Protein AF-0000000077861337 (afdb_homodimer)

Secondary structure (DSSP, 8-state):
--SB-SS--SSSS-EEE-TT-SEEEE-TTS-EEEEEEE-TTTTTTS-EEEEEEE-S------EE-SS-EEEEEEEES-EEEEETTEEEEE-TT-EEEE-TT--EEEEE--SSEEEEEEEESGGGHHHHHHH-EE--SSS--TT--S-HHHHHHHHHHHTTTTSS-EE-TT--PPPP----GGGGS--SSS--EEE-TT-S--EEETTEEEEEEE-TTTTTTS-EEEEEEE-TTS---GGGS-EEESS--EEEEEEES-EEEEETTS--EEE-TT-EEEE-TT--EEEEE-SSSEEEEEEESSS-HHHHHHHHSEE---SS--SSPPP--GGGHHHHHHHTTEEE--/--SB-SS--SSSS-EEE-TT-SEEEE-TTS-EEEEEEE-TTTTTTS-EEEEEEE-S------EE-SS-EEEEEEEES-EEEEETTEEEEE-TT-EEEE-TT--EEEEE--SSEEEEEEEESGGGHHHHHHH-EE--SSS--TT--S-HHHHHHHHHHHTTTTSS-EE-TT--PPPP----GGGGS--SSS--EEE-TT-S--EEETTEEEEEEE-TTTTTTS-EEEEEEE-TTS---GGGS-EEESS--EEEEEEES-EEEEETTS--EEE-TT-EEEE-TT--EEEEE-SSSEEEEEEESSS-HHHHHHHHSEE---SS--SSPPP--GGGHHHHHHHTTEEE--

Radius of gyration: 25.0 Å; Cα contacts (8 Å, |Δi|>4): 1945; chains: 2; bounding box: 59×66×65 Å

Solvent-accessible surface area (backbone atoms only — not comparable to full-atom values): 34303 Å² total; per-residue (Å²): 131,75,46,68,32,58,44,64,62,92,43,70,58,63,36,27,28,51,48,88,41,22,49,35,29,22,41,66,23,37,13,25,27,38,21,35,60,40,32,26,64,39,41,81,37,38,31,19,37,29,38,35,33,24,31,69,37,75,54,88,56,40,25,26,20,77,70,39,32,43,38,46,32,30,67,33,44,27,35,37,35,39,52,55,86,40,20,40,77,35,35,57,55,18,35,36,43,39,43,49,67,40,43,31,35,63,29,50,67,21,62,53,19,30,30,40,36,41,33,29,47,8,63,62,57,51,51,52,64,67,67,26,41,82,50,83,68,63,73,45,47,70,82,41,79,53,59,31,64,76,57,46,49,60,54,51,62,72,39,60,84,73,49,73,66,47,76,36,90,81,65,82,76,58,66,80,47,80,90,53,76,69,27,38,42,77,67,89,42,70,59,64,46,47,32,46,46,80,46,41,61,33,23,32,34,35,46,36,35,34,36,54,81,40,41,36,61,33,51,72,46,46,26,22,33,26,41,40,31,35,28,43,83,37,75,88,45,78,53,50,31,43,32,24,35,58,80,27,33,39,39,40,37,29,67,37,34,28,42,32,39,33,40,74,96,52,73,72,42,79,40,37,43,52,20,34,39,37,43,29,44,58,53,40,32,22,40,48,41,70,26,63,50,21,36,28,41,38,40,21,44,19,77,42,72,58,47,53,32,53,72,56,26,42,82,44,88,68,82,63,72,63,70,59,61,44,88,65,66,70,81,53,47,66,61,53,26,60,75,62,47,30,50,71,54,131,130,74,46,68,34,58,42,63,63,94,44,71,59,63,36,28,29,51,48,88,41,21,49,35,31,22,41,66,23,37,13,23,26,37,21,35,59,41,32,25,63,39,42,80,38,38,31,18,37,29,38,36,34,25,30,69,37,73,53,88,54,40,24,26,19,76,68,38,33,42,38,44,33,28,70,32,45,28,36,36,35,38,51,54,85,40,20,40,78,35,35,56,54,17,35,35,42,40,41,48,66,40,44,31,33,63,30,50,66,22,62,52,20,31,32,40,35,40,33,29,49,7,62,62,56,50,50,53,63,67,68,26,42,82,50,81,68,62,74,45,48,71,80,42,80,52,60,33,64,77,59,46,48,59,53,51,61,73,40,60,84,76,47,73,65,47,76,37,91,82,64,83,76,57,64,80,48,78,90,51,75,68,27,38,42,76,68,89,41,68,59,63,45,48,33,45,46,80,46,43,61,31,22,33,32,34,44,36,35,34,35,54,81,40,41,36,62,34,51,73,46,46,27,22,33,26,40,40,32,36,28,44,83,38,74,88,45,77,54,51,32,44,32,25,35,57,79,29,33,40,38,40,35,29,68,37,33,28,42,32,41,33,40,73,95,50,71,74,42,80,40,38,42,52,20,32,41,36,41,29,43,58,52,41,32,22,42,48,42,70,25,65,53,22,35,28,41,38,40,23,44,20,78,41,71,57,47,54,34,52,74,56,27,42,82,40,88,68,82,62,73,64,71,59,62,45,88,64,65,72,83,51,47,65,62,52,26,60,76,61,48,32,50,69,54,133

Nearest PDB structures (foldseek):
  1juh-assembly2_D-2  TM=8.505E-01  e=9.527E-27  Aspergillus japonicus
  5fq0-assembly1_A  TM=9.241E-01  e=2.895E-06  Halomonas sp.
  7zvm-assembly1_A-2  TM=8.637E-01  e=3.417E-06  Thermococcus barophilus
  5fpx-assembly1_A  TM=8.947E-01  e=1.897E-05  Yersinia enterocolitica subsp. enterocolitica 8081
  5fpz-assembly1_A-2  TM=8.859E-01  e=1.795E-05  Yersinia enterocolitica subsp. enterocolitica 8081

Foldseek 3Di:
DAQEDLEDDQAQAKHKHFFQGYQWWAQFQQLKIKHWPDFCSHAVQQKTKIKMKGAAGDWPAKKFFQAKKKKKAWQAAWKWKFWAQATAIAHHQKMKIHGGPTIMIIGGPDNMTMIMMMMTSRCLCVVRVQRTDGDDDDHTNHPRNPDNCVRRVVSCVVCPPVHRMGHDRPDDHHDHDDDDPQLQEDDQEQGIHMHHGLGYWWWAQFFKIWAWPDACRRRVFFKTKTKIKGAPVADDGLLQWWKAQQNKKKKKAWQAAWKWKDWPPDDIDIDHHSMIMIHYHGTIMGIDGDHGMTIIMIMMRGCDPSVLRVVFTGIDDDSDGDPGTDDTDCPCVVVVCVVSVMDTDD/DAQEDLEDDQAQAKHKHFFQGYQWWAQFQQLKIKHWPDFCSHAVQQKTKIKMKGAAGDWPAKKFFQAKKKKKAWQAAWKWKFWAQATAIAHHQKMKIHGGPTIMIIGGPDNMTMIMMMITSRCLCVVRVQRTDGDDDDHTNHPRNPDNCVRRVVSCVVCPPVHRMGHDRPDDHHDHDDDDPQLQEDDQEQGIHMHHGLGYWWWAQFFKIWAWPDACRRHVFFKTKTKIKGAPVADDGLLQWWKAQQNKKKKKAWQAAWKWKDWPPDDIDIDHHSMIMIHYHGTIMGIDGDHGMTIIMIMMRGCDPSVLRVVFTGIDDDSDGDPGTDDTDCPCVVVVCVVSVMDTDD

InterPro domains:
  IPR011051 RmlC-like cupin domain superfamily [SSF51182] (1-303)
  IPR013096 Cupin 2, conserved barrel [PF07883] (60-109)
  IPR014710 RmlC-like jelly roll fold [G3DSA:2.60.120.10] (4-310)
  IPR014710 RmlC-like jelly roll fold [G3DSA:2.60.120.10] (20-199)
  IPR053146 Quercetin 2,3-dioxygenase-like [PTHR36440] (13-175)

Structure (mmCIF, N/CA/C/O backbone):
data_AF-0000000077861337-model_v1
#
loop_
_entity.id
_entity.type
_entity.pdbx_description
1 polymer 'RmlC-like cupin'
#
loop_
_atom_site.group_PDB
_atom_site.id
_atom_site.type_symbol
_atom_site.label_atom_id
_atom_site.label_alt_id
_atom_site.label_comp_id
_atom_site.label_asym_id
_atom_site.label_entity_id
_atom_site.label_seq_id
_atom_site.pdbx_PDB_ins_code
_atom_site.Cartn_x
_atom_site.Cartn_y
_atom_site.Cartn_z
_atom_site.occupanc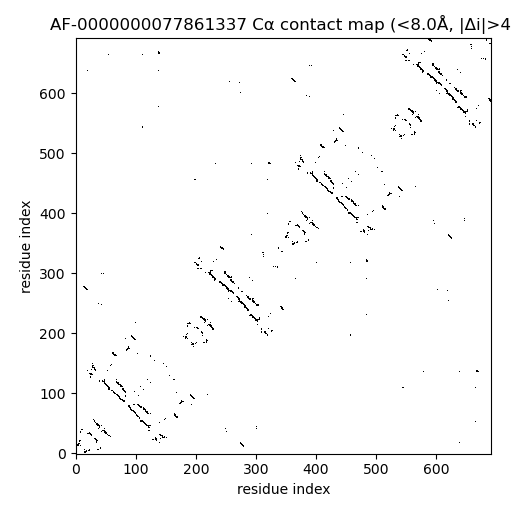y
_atom_site.B_iso_or_equiv
_atom_site.auth_seq_id
_atom_site.auth_comp_id
_atom_site.auth_asym_id
_atom_site.auth_atom_id
_atom_site.pdbx_PDB_model_num
ATOM 1 N N . MET A 1 1 ? 11.953 -26.578 13.227 1 61.03 1 MET A N 1
ATOM 2 C CA . MET A 1 1 ? 12.664 -25.609 12.398 1 61.03 1 MET A CA 1
ATOM 3 C C . MET A 1 1 ? 12.039 -24.234 12.523 1 61.03 1 MET A C 1
ATOM 5 O O . MET A 1 1 ? 10.828 -24.109 12.719 1 61.03 1 MET A O 1
ATOM 9 N N . ALA A 1 2 ? 12.875 -23.203 12.469 1 82.06 2 ALA A N 1
ATOM 10 C CA . ALA A 1 2 ? 12.383 -21.828 12.602 1 82.06 2 ALA A CA 1
ATOM 11 C C . ALA A 1 2 ? 11.492 -21.453 11.414 1 82.06 2 ALA A C 1
ATOM 13 O O . ALA A 1 2 ? 11.836 -21.75 10.258 1 82.06 2 ALA A O 1
ATOM 14 N N . LEU A 1 3 ? 10.336 -21.094 11.672 1 94.75 3 LEU A N 1
ATOM 15 C CA . LEU A 1 3 ? 9.383 -20.734 10.625 1 94.75 3 LEU A CA 1
ATOM 16 C C . LEU A 1 3 ? 9.93 -19.594 9.773 1 94.75 3 LEU A C 1
ATOM 18 O O . LEU A 1 3 ? 9.789 -19.609 8.547 1 94.75 3 LEU A O 1
ATOM 22 N N . TRP A 1 4 ? 10.641 -18.703 10.406 1 97 4 TRP A N 1
ATOM 23 C CA . TRP A 1 4 ? 11.125 -17.516 9.719 1 97 4 TRP A CA 1
ATOM 24 C C . TRP A 1 4 ? 12.508 -17.766 9.117 1 97 4 TRP A C 1
ATOM 26 O O . TRP A 1 4 ? 13.43 -18.203 9.812 1 97 4 TRP A O 1
ATOM 36 N N . ASN A 1 5 ? 12.594 -17.5 7.859 1 96.5 5 ASN A N 1
ATOM 37 C CA . ASN A 1 5 ? 13.828 -17.594 7.09 1 96.5 5 ASN A CA 1
ATOM 38 C C . ASN A 1 5 ? 13.984 -16.422 6.133 1 96.5 5 ASN A C 1
ATOM 40 O O . ASN A 1 5 ? 13.008 -15.977 5.527 1 96.5 5 ASN A O 1
ATOM 44 N N . LYS A 1 6 ? 15.203 -15.922 5.973 1 96.25 6 LYS A N 1
ATOM 45 C CA . LYS A 1 6 ? 15.43 -14.844 5.008 1 96.25 6 LYS A CA 1
ATOM 46 C C . LYS A 1 6 ? 15.336 -15.367 3.576 1 96.25 6 LYS A C 1
ATOM 48 O O . LYS A 1 6 ? 15 -14.609 2.658 1 96.25 6 LYS A O 1
ATOM 53 N N . GLN A 1 7 ? 15.648 -16.656 3.416 1 96.25 7 GLN A N 1
ATOM 54 C CA . GLN A 1 7 ? 15.539 -17.312 2.123 1 96.25 7 GLN A CA 1
ATOM 55 C C . GLN A 1 7 ? 14.68 -18.578 2.223 1 96.25 7 GLN A C 1
ATOM 57 O O . GLN A 1 7 ? 14.617 -19.203 3.281 1 96.25 7 GLN A O 1
ATOM 62 N N . PRO A 1 8 ? 14.07 -18.922 1.069 1 96.31 8 PRO A N 1
ATOM 63 C CA . PRO A 1 8 ? 13.344 -20.188 1.097 1 96.31 8 PRO A CA 1
ATOM 64 C C . PRO A 1 8 ? 14.25 -21.375 1.428 1 96.31 8 PRO A C 1
ATOM 66 O O . PRO A 1 8 ? 15.359 -21.469 0.901 1 96.31 8 PRO A O 1
ATOM 69 N N . PRO A 1 9 ? 13.789 -22.25 2.285 1 95.5 9 PRO A N 1
ATOM 70 C CA . PRO A 1 9 ? 14.57 -23.453 2.549 1 95.5 9 PRO A CA 1
ATOM 71 C C . PRO A 1 9 ? 14.594 -24.422 1.361 1 95.5 9 PRO A C 1
ATOM 73 O O . PRO A 1 9 ? 13.727 -24.344 0.486 1 95.5 9 PRO A O 1
ATOM 76 N N . PRO A 1 10 ? 15.602 -25.281 1.281 1 90.12 10 PRO A N 1
ATOM 77 C CA . PRO A 1 10 ? 15.711 -26.219 0.155 1 90.12 10 PRO A CA 1
ATOM 78 C C . PRO A 1 10 ? 14.812 -27.438 0.319 1 90.12 10 PRO A C 1
ATOM 80 O O . PRO A 1 10 ? 15.234 -28.562 0.013 1 90.12 10 PRO A O 1
ATOM 83 N N . SER A 1 11 ? 13.734 -27.391 1.026 1 90.25 11 SER A N 1
ATOM 84 C CA . SER A 1 11 ? 12.82 -28.5 1.26 1 90.25 11 SER A CA 1
ATOM 85 C C . SER A 1 11 ? 11.367 -28.031 1.271 1 90.25 11 SER A C 1
ATOM 87 O O . SER A 1 11 ? 11.094 -26.828 1.313 1 90.25 11 SER A O 1
ATOM 89 N N . ARG A 1 12 ? 10.523 -28.984 1.194 1 94.12 12 ARG A N 1
ATOM 90 C CA . ARG A 1 12 ? 9.086 -28.719 1.183 1 94.12 12 ARG A CA 1
ATOM 91 C C . ARG A 1 12 ? 8.523 -28.688 2.6 1 94.12 12 ARG A C 1
ATOM 93 O O . ARG A 1 12 ? 7.824 -29.609 3.012 1 94.12 12 ARG A O 1
ATOM 100 N N . VAL A 1 13 ? 8.805 -27.672 3.301 1 95.25 13 VAL A N 1
ATOM 101 C CA . VAL A 1 13 ? 8.312 -27.406 4.648 1 95.25 13 VAL A CA 1
ATOM 102 C C . VAL A 1 13 ? 7.68 -26.016 4.715 1 95.25 13 VAL A C 1
ATOM 104 O O . VAL A 1 13 ? 7.984 -25.156 3.891 1 95.25 13 VAL A O 1
ATOM 107 N N . PRO A 1 14 ? 6.809 -25.875 5.664 1 97.06 14 PRO A N 1
ATOM 108 C CA . PRO A 1 14 ? 6.297 -24.516 5.82 1 97.06 14 PRO A CA 1
ATOM 109 C C . PRO A 1 14 ? 7.379 -23.531 6.254 1 97.06 14 PRO A C 1
ATOM 111 O O . PRO A 1 14 ? 8.258 -23.875 7.043 1 97.06 14 PRO A O 1
ATOM 114 N N . TYR A 1 15 ? 7.336 -22.359 5.77 1 97.81 15 TYR A N 1
ATOM 115 C CA . TYR A 1 15 ? 8.281 -21.312 6.16 1 97.81 15 TYR A CA 1
ATOM 116 C C . TYR A 1 15 ? 7.703 -19.922 5.922 1 97.81 15 TYR A C 1
ATOM 118 O O . TYR A 1 15 ? 6.676 -19.781 5.25 1 97.81 15 TYR A O 1
ATOM 126 N N . ALA A 1 16 ? 8.32 -18.984 6.551 1 98.31 16 ALA A N 1
ATOM 127 C CA . ALA A 1 16 ? 7.945 -17.578 6.449 1 98.31 16 ALA A CA 1
ATOM 128 C C . ALA A 1 16 ? 9.117 -16.734 5.973 1 98.31 16 ALA A C 1
ATOM 130 O O . ALA A 1 16 ? 10.273 -17.016 6.309 1 98.31 16 ALA A O 1
ATOM 131 N N . ILE A 1 17 ? 8.859 -15.766 5.18 1 98.56 17 ILE A N 1
ATOM 132 C CA . ILE A 1 17 ? 9.852 -14.836 4.66 1 98.56 17 ILE A CA 1
ATOM 133 C C . ILE A 1 17 ? 9.531 -13.414 5.121 1 98.56 17 ILE A C 1
ATOM 135 O O . ILE A 1 17 ? 8.422 -12.922 4.891 1 98.56 17 ILE A O 1
ATOM 139 N N . PRO A 1 18 ? 10.516 -12.688 5.742 1 98.25 18 PRO A N 1
ATOM 140 C CA . PRO A 1 18 ? 10.281 -11.305 6.16 1 98.25 18 PRO A CA 1
ATOM 141 C C . PRO A 1 18 ? 10.133 -10.352 4.98 1 98.25 18 PRO A C 1
ATOM 143 O O . PRO A 1 18 ? 10.422 -10.719 3.84 1 98.25 18 PRO A O 1
ATOM 146 N N . GLN A 1 19 ? 9.664 -9.133 5.297 1 98.38 19 GLN A N 1
ATOM 147 C CA . GLN A 1 19 ? 9.508 -8.055 4.324 1 98.38 19 GLN A CA 1
ATOM 148 C C . GLN A 1 19 ? 10.789 -7.855 3.514 1 98.38 19 GLN A C 1
ATOM 150 O O . GLN A 1 19 ? 11.875 -7.691 4.082 1 98.38 19 GLN A O 1
ATOM 155 N N . LEU A 1 20 ? 10.648 -7.918 2.178 1 98.06 20 LEU A N 1
ATOM 156 C CA . LEU A 1 20 ? 11.672 -7.578 1.193 1 98.06 20 LEU A CA 1
ATOM 157 C C . LEU A 1 20 ? 12.836 -8.562 1.253 1 98.06 20 LEU A C 1
ATOM 159 O O . LEU A 1 20 ? 13.961 -8.219 0.88 1 98.06 20 LEU A O 1
ATOM 163 N N . GLU A 1 21 ? 12.594 -9.719 1.822 1 98.25 21 GLU A N 1
ATOM 164 C CA . GLU A 1 21 ? 13.578 -10.797 1.801 1 98.25 21 GLU A CA 1
ATOM 165 C C . GLU A 1 21 ? 13.188 -11.883 0.798 1 98.25 21 GLU A C 1
ATOM 167 O O . GLU A 1 21 ? 12.32 -11.664 -0.049 1 98.25 21 GLU A O 1
ATOM 172 N N . GLY A 1 22 ? 13.844 -13.047 0.81 1 97.94 22 GLY A N 1
ATOM 173 C CA . GLY A 1 22 ? 13.789 -14.094 -0.199 1 97.94 22 GLY A CA 1
ATOM 174 C C . GLY A 1 22 ? 15.133 -14.383 -0.832 1 97.94 22 GLY A C 1
ATOM 175 O O . GLY A 1 22 ? 16.156 -13.859 -0.391 1 97.94 22 GLY A O 1
ATOM 176 N N . GLU A 1 23 ? 15.141 -15.297 -1.762 1 97.75 23 GLU A N 1
ATOM 177 C CA . GLU A 1 23 ? 16.328 -15.398 -2.602 1 97.75 23 GLU A CA 1
ATOM 178 C C . GLU A 1 23 ? 16.453 -14.188 -3.527 1 97.75 23 GLU A C 1
ATOM 180 O O . GLU A 1 23 ? 15.711 -14.078 -4.508 1 97.75 23 GLU A O 1
ATOM 185 N N . ARG A 1 24 ? 17.375 -13.281 -3.209 1 98.19 24 ARG A N 1
ATOM 186 C CA . ARG A 1 24 ? 17.453 -11.984 -3.877 1 98.19 24 ARG A CA 1
ATOM 187 C C . ARG A 1 24 ? 18.484 -12 -4.996 1 98.19 24 ARG A C 1
ATOM 189 O O . ARG A 1 24 ? 19.656 -12.297 -4.758 1 98.19 24 ARG A O 1
ATOM 196 N N . LEU A 1 25 ? 18 -11.664 -6.223 1 97.88 25 LEU A N 1
ATOM 197 C CA . LEU A 1 25 ? 18.828 -11.695 -7.43 1 97.88 25 LEU A CA 1
ATOM 198 C C . LEU A 1 25 ? 18.688 -10.391 -8.211 1 97.88 25 LEU A C 1
ATOM 200 O O . LEU A 1 25 ? 17.609 -9.805 -8.266 1 97.88 25 LEU A O 1
ATOM 204 N N . THR A 1 26 ? 19.75 -9.938 -8.766 1 97.38 26 THR A N 1
ATOM 205 C CA . THR A 1 26 ? 19.703 -8.75 -9.609 1 97.38 26 THR A CA 1
ATOM 206 C C . THR A 1 26 ? 20.391 -9.008 -10.953 1 97.38 26 THR A C 1
ATOM 208 O O . THR A 1 26 ? 21.5 -9.523 -10.992 1 97.38 26 THR A O 1
ATOM 211 N N . ILE A 1 27 ? 19.672 -8.727 -12.039 1 95.06 27 ILE A N 1
ATOM 212 C CA . ILE A 1 27 ? 20.328 -8.703 -13.352 1 95.06 27 ILE A CA 1
ATOM 213 C C . ILE A 1 27 ? 21.141 -7.426 -13.5 1 95.06 27 ILE A C 1
ATOM 215 O O . ILE A 1 27 ? 20.609 -6.32 -13.414 1 95.06 27 ILE A O 1
ATOM 219 N N . PRO A 1 28 ? 22.344 -7.605 -13.82 1 94.81 28 PRO A N 1
ATOM 220 C CA . PRO A 1 28 ? 23.203 -6.414 -13.898 1 94.81 28 PRO A CA 1
ATOM 221 C C . PRO A 1 28 ? 22.641 -5.359 -14.852 1 94.81 28 PRO A C 1
ATOM 223 O O . PRO A 1 28 ? 22.266 -5.684 -15.984 1 94.81 28 PRO A O 1
ATOM 226 N N . GLY A 1 29 ? 22.562 -4.152 -14.344 1 93.75 29 GLY A N 1
ATOM 227 C CA . GLY A 1 29 ? 22.125 -3.039 -15.172 1 93.75 29 GLY A CA 1
ATOM 228 C C . GLY A 1 29 ? 20.625 -2.852 -15.164 1 93.75 29 GLY A C 1
ATOM 229 O O . GLY A 1 29 ? 20.109 -1.859 -15.688 1 93.75 29 GLY A O 1
ATOM 230 N N . SER A 1 30 ? 19.891 -3.734 -14.57 1 94.5 30 SER A N 1
ATOM 231 C CA . SER A 1 30 ? 18.438 -3.66 -14.57 1 94.5 30 SER A CA 1
ATOM 232 C C . SER A 1 30 ? 17.922 -2.709 -13.492 1 94.5 30 SER A C 1
ATOM 234 O O . SER A 1 30 ? 16.75 -2.338 -13.484 1 94.5 30 SER A O 1
ATOM 236 N N . LYS A 1 31 ? 18.844 -2.422 -12.508 1 96.62 31 LYS A N 1
ATOM 237 C CA . LYS A 1 31 ? 18.5 -1.592 -11.352 1 96.62 31 LYS A CA 1
ATOM 238 C C . LYS A 1 31 ? 17.328 -2.18 -10.578 1 96.62 31 LYS A C 1
ATOM 240 O O . LYS A 1 31 ? 16.547 -1.444 -9.969 1 96.62 31 LYS A O 1
ATOM 245 N N . GLY A 1 32 ? 17.188 -3.459 -10.758 1 96.56 32 GLY A N 1
ATOM 246 C CA . GLY A 1 32 ? 16.094 -4.164 -10.109 1 96.56 32 GLY A CA 1
ATOM 247 C C . GLY A 1 32 ? 16.531 -5.41 -9.367 1 96.56 32 GLY A C 1
ATOM 248 O O . GLY A 1 32 ? 17.672 -5.859 -9.531 1 96.56 32 GLY A O 1
ATOM 249 N N . VAL A 1 33 ? 15.688 -5.836 -8.508 1 97.31 33 VAL A N 1
ATOM 250 C CA . VAL A 1 33 ? 15.922 -7.035 -7.711 1 97.31 33 VAL A CA 1
ATOM 251 C C . VAL A 1 33 ? 14.711 -7.961 -7.801 1 97.31 33 VAL A C 1
ATOM 253 O O . VAL A 1 33 ? 13.562 -7.5 -7.762 1 97.31 33 VAL A O 1
ATOM 256 N N . PHE A 1 34 ? 14.992 -9.211 -7.988 1 96.62 34 PHE A N 1
ATOM 257 C CA . PHE A 1 34 ? 14.008 -10.266 -7.77 1 96.62 34 PHE A CA 1
ATOM 258 C C . PHE A 1 34 ? 14.156 -10.867 -6.375 1 96.62 34 PHE A C 1
ATOM 260 O O . PHE A 1 34 ? 15.273 -11.078 -5.902 1 96.62 34 PHE A O 1
ATOM 267 N N . ARG A 1 35 ? 13.102 -11.078 -5.711 1 97.88 35 ARG A N 1
ATOM 268 C CA . ARG A 1 35 ? 13.055 -11.766 -4.426 1 97.88 35 ARG A CA 1
ATOM 269 C C . ARG A 1 35 ? 12.188 -13.016 -4.512 1 97.88 35 ARG A C 1
ATOM 271 O O . ARG A 1 35 ? 10.961 -12.945 -4.387 1 97.88 35 ARG A O 1
ATOM 278 N N . ILE A 1 36 ? 12.828 -14.117 -4.727 1 97.38 36 ILE A N 1
ATOM 279 C CA . ILE A 1 36 ? 12.102 -15.367 -4.895 1 97.38 36 ILE A CA 1
ATOM 280 C C . ILE A 1 36 ? 11.562 -15.836 -3.547 1 97.38 36 ILE A C 1
ATOM 282 O O . ILE A 1 36 ? 12.328 -16.078 -2.609 1 97.38 36 ILE A O 1
ATOM 286 N N . LEU A 1 37 ? 10.305 -15.992 -3.432 1 97.94 37 LEU A N 1
ATOM 287 C CA . LEU A 1 37 ? 9.617 -16.359 -2.199 1 97.94 37 LEU A CA 1
ATOM 288 C C . LEU A 1 37 ? 9.359 -17.859 -2.148 1 97.94 37 LEU A C 1
ATOM 290 O O . LEU A 1 37 ? 9.375 -18.469 -1.072 1 97.94 37 LEU A O 1
ATOM 294 N N . ALA A 1 38 ? 9.055 -18.406 -3.25 1 96.62 38 ALA A N 1
ATOM 295 C CA . ALA A 1 38 ? 8.906 -19.844 -3.457 1 96.62 38 ALA A CA 1
ATOM 296 C C . ALA A 1 38 ? 9.352 -20.25 -4.859 1 96.62 38 ALA A C 1
ATOM 298 O O . ALA A 1 38 ? 9.195 -19.484 -5.812 1 96.62 38 ALA A O 1
ATOM 299 N N . SER A 1 39 ? 9.906 -21.406 -4.949 1 93.5 39 SER A N 1
ATOM 300 C CA . SER A 1 39 ? 10.352 -21.938 -6.234 1 93.5 39 SER A CA 1
ATOM 301 C C . SER A 1 39 ? 10.008 -23.422 -6.367 1 93.5 39 SER A C 1
ATOM 303 O O . SER A 1 39 ? 9.234 -23.953 -5.566 1 93.5 39 SER A O 1
ATOM 305 N N . SER A 1 40 ? 10.578 -24 -7.418 1 90.12 40 SER A N 1
ATOM 306 C CA . SER A 1 40 ? 10.336 -25.406 -7.715 1 90.12 40 SER A CA 1
ATOM 307 C C . SER A 1 40 ? 10.711 -26.297 -6.535 1 90.12 40 SER A C 1
ATOM 309 O O . SER A 1 40 ? 10.07 -27.312 -6.285 1 90.12 40 SER A O 1
ATOM 311 N N . LYS A 1 41 ? 11.664 -25.891 -5.812 1 87.94 41 LYS A N 1
ATOM 312 C CA . LYS A 1 41 ? 12.148 -26.703 -4.691 1 87.94 41 LYS A CA 1
ATOM 313 C C . LYS A 1 41 ? 11.102 -26.797 -3.592 1 87.94 41 LYS A C 1
ATOM 315 O O . LYS A 1 41 ? 11.016 -27.812 -2.904 1 87.94 41 LYS A O 1
ATOM 320 N N . GLN A 1 42 ? 10.32 -25.781 -3.469 1 91.56 42 GLN A N 1
ATOM 321 C CA . GLN A 1 42 ? 9.352 -25.75 -2.379 1 91.56 42 GLN A CA 1
ATOM 322 C C . GLN A 1 42 ? 7.965 -26.156 -2.861 1 91.56 42 GLN A C 1
ATOM 324 O O . GLN A 1 42 ? 7.078 -26.422 -2.053 1 91.56 42 GLN A O 1
ATOM 329 N N . THR A 1 43 ? 7.715 -26.141 -4.18 1 91.56 43 THR A N 1
ATOM 330 C CA . THR A 1 43 ? 6.359 -26.328 -4.691 1 91.56 43 THR A CA 1
ATOM 331 C C . THR A 1 43 ? 6.297 -27.5 -5.656 1 91.56 43 THR A C 1
ATOM 333 O O . THR A 1 43 ? 5.473 -27.516 -6.57 1 91.56 43 THR A O 1
ATOM 336 N N . ASN A 1 44 ? 7.219 -28.438 -5.57 1 88.81 44 ASN A N 1
ATOM 337 C CA . ASN A 1 44 ? 7.27 -29.625 -6.418 1 88.81 44 ASN A CA 1
ATOM 338 C C . ASN A 1 44 ? 7.309 -29.266 -7.898 1 88.81 44 ASN A C 1
ATOM 340 O O . ASN A 1 44 ? 6.664 -29.906 -8.719 1 88.81 44 ASN A O 1
ATOM 344 N N . GLY A 1 45 ? 7.926 -28.188 -8.195 1 89.12 45 GLY A N 1
ATOM 345 C CA . GLY A 1 45 ? 8.148 -27.781 -9.57 1 89.12 45 GLY A CA 1
ATOM 346 C C . GLY A 1 45 ? 6.973 -27.047 -10.18 1 89.12 45 GLY A C 1
ATOM 347 O O . GLY A 1 45 ? 7.047 -26.562 -11.312 1 89.12 45 GLY A O 1
ATOM 348 N N . LEU A 1 46 ? 5.934 -26.766 -9.484 1 88.5 46 LEU A N 1
ATOM 349 C CA . LEU A 1 46 ? 4.672 -26.344 -10.086 1 88.5 46 LEU A CA 1
ATOM 350 C C . LEU A 1 46 ? 4.605 -24.828 -10.188 1 88.5 46 LEU A C 1
ATOM 352 O O . LEU A 1 46 ? 4.047 -24.297 -11.148 1 88.5 46 LEU A O 1
ATOM 356 N N . MET A 1 47 ? 5.234 -24.125 -9.203 1 92.31 47 MET A N 1
ATOM 357 C CA . MET A 1 47 ? 5.102 -22.688 -9.297 1 92.31 47 MET A CA 1
ATOM 358 C C . MET A 1 47 ? 6.277 -21.984 -8.617 1 92.31 47 MET A C 1
ATOM 360 O O . MET A 1 47 ? 6.836 -22.5 -7.648 1 92.31 47 MET A O 1
ATOM 364 N N . ALA A 1 48 ? 6.637 -20.906 -9.141 1 95.94 48 ALA A N 1
ATOM 365 C CA . ALA A 1 48 ? 7.531 -19.969 -8.469 1 95.94 48 ALA A CA 1
ATOM 366 C C . ALA A 1 48 ? 6.844 -18.625 -8.242 1 95.94 48 ALA A C 1
ATOM 368 O O . ALA A 1 48 ? 6.191 -18.094 -9.148 1 95.94 48 ALA A O 1
ATOM 369 N N . VAL A 1 49 ? 6.883 -18.172 -7.035 1 97.44 49 VAL A N 1
ATOM 370 C CA . VAL A 1 49 ? 6.367 -16.859 -6.656 1 97.44 49 VAL A CA 1
ATOM 371 C C . VAL A 1 49 ? 7.523 -15.93 -6.289 1 97.44 49 VAL A C 1
ATOM 373 O O . VAL A 1 49 ? 8.438 -16.328 -5.566 1 97.44 49 VAL A O 1
ATOM 376 N N . PHE A 1 50 ? 7.492 -14.734 -6.824 1 97.19 50 PHE A N 1
ATOM 377 C CA . PHE A 1 50 ? 8.562 -13.805 -6.5 1 97.19 50 PHE A CA 1
ATOM 378 C C . PHE A 1 50 ? 8.047 -12.367 -6.477 1 97.19 50 PHE A C 1
ATOM 380 O O . PHE A 1 50 ? 7.035 -12.055 -7.105 1 97.19 50 PHE A O 1
ATOM 387 N N . GLN A 1 51 ? 8.68 -11.539 -5.719 1 97.12 51 GLN A N 1
ATOM 388 C CA . GLN A 1 51 ? 8.562 -10.086 -5.805 1 97.12 51 GLN A CA 1
ATOM 389 C C . GLN A 1 51 ? 9.656 -9.5 -6.691 1 97.12 51 GLN A C 1
ATOM 391 O O . GLN A 1 51 ? 10.734 -10.078 -6.828 1 97.12 51 GLN A O 1
ATOM 396 N N . SER A 1 52 ? 9.312 -8.438 -7.312 1 95.94 52 SER A N 1
ATOM 397 C CA . SER A 1 52 ? 10.297 -7.703 -8.102 1 95.94 52 SER A CA 1
ATOM 398 C C . SER A 1 52 ? 10.188 -6.203 -7.852 1 95.94 52 SER A C 1
ATOM 400 O O . SER A 1 52 ? 9.086 -5.66 -7.75 1 95.94 52 SER A O 1
ATOM 402 N N . GLY A 1 53 ? 11.266 -5.574 -7.668 1 95.62 53 GLY A N 1
ATOM 403 C CA . GLY A 1 53 ? 11.352 -4.129 -7.531 1 95.62 53 GLY A CA 1
ATOM 404 C C . GLY A 1 53 ? 12.461 -3.516 -8.367 1 95.62 53 GLY A C 1
ATOM 405 O O . GLY A 1 53 ? 13.5 -4.141 -8.586 1 95.62 53 GLY A O 1
ATOM 406 N N . ALA A 1 54 ? 12.234 -2.318 -8.828 1 96.62 54 ALA A N 1
ATOM 407 C CA . ALA A 1 54 ? 13.266 -1.635 -9.602 1 96.62 54 ALA A CA 1
ATOM 408 C C . ALA A 1 54 ? 13 -0.134 -9.672 1 96.62 54 ALA A C 1
ATOM 410 O O . ALA A 1 54 ? 11.883 0.317 -9.406 1 96.62 54 ALA A O 1
ATOM 411 N N . THR A 1 55 ? 14.094 0.589 -9.875 1 95.38 55 THR A N 1
ATOM 412 C CA . THR A 1 55 ? 13.961 1.948 -10.391 1 95.38 55 THR A CA 1
ATOM 413 C C . THR A 1 55 ? 13.992 1.952 -11.914 1 95.38 55 THR A C 1
ATOM 415 O O . THR A 1 55 ? 13.812 0.91 -12.547 1 95.38 55 THR A O 1
ATOM 418 N N . LEU A 1 56 ? 14.133 3.066 -12.547 1 90.81 56 LEU A N 1
ATOM 419 C CA . LEU A 1 56 ? 14.086 3.174 -14 1 90.81 56 LEU A CA 1
ATOM 420 C C . LEU A 1 56 ? 15.266 2.463 -14.641 1 90.81 56 LEU A C 1
ATOM 422 O O . LEU A 1 56 ? 16.406 2.641 -14.211 1 90.81 56 LEU A O 1
ATOM 426 N N . SER A 1 57 ? 14.93 1.573 -15.562 1 87.81 57 SER A N 1
ATOM 427 C CA . SER A 1 57 ? 15.914 0.889 -16.391 1 87.81 57 SER A CA 1
ATOM 428 C C . SER A 1 57 ? 15.305 0.455 -17.719 1 87.81 57 SER A C 1
ATOM 430 O O . SER A 1 57 ? 14.086 0.497 -17.906 1 87.81 57 SER A O 1
ATOM 432 N N . ASP A 1 58 ? 16.156 0.027 -18.594 1 88.44 58 ASP A N 1
ATOM 433 C CA . ASP A 1 58 ? 15.664 -0.469 -19.875 1 88.44 58 ASP A CA 1
ATOM 434 C C . ASP A 1 58 ? 14.82 -1.729 -19.688 1 88.44 58 ASP A C 1
ATOM 436 O O . ASP A 1 58 ? 15.086 -2.529 -18.781 1 88.44 58 ASP A O 1
ATOM 440 N N . ALA A 1 59 ? 13.859 -1.859 -20.562 1 89.5 59 ALA A N 1
ATOM 441 C CA . ALA A 1 59 ? 13.062 -3.086 -20.562 1 89.5 59 ALA A CA 1
ATOM 442 C C . ALA A 1 59 ? 13.891 -4.27 -21.047 1 89.5 59 ALA A C 1
ATOM 444 O O . ALA A 1 59 ? 14.844 -4.098 -21.812 1 89.5 59 ALA A O 1
ATOM 445 N N . PRO A 1 60 ? 13.547 -5.477 -20.609 1 86.5 60 PRO A N 1
ATOM 446 C CA . PRO A 1 60 ? 14.336 -6.652 -21 1 86.5 60 PRO A CA 1
ATOM 447 C C . PRO A 1 60 ? 14.211 -6.98 -22.484 1 86.5 60 PRO A C 1
ATOM 449 O O . PRO A 1 60 ? 15.062 -7.684 -23.031 1 86.5 60 PRO A O 1
ATOM 452 N N . GLY A 1 61 ? 13.148 -6.539 -23.109 1 90.12 61 GLY A N 1
ATOM 453 C CA . GLY A 1 61 ? 12.93 -6.848 -24.516 1 90.12 61 GLY A CA 1
ATOM 454 C C . GLY A 1 61 ? 11.734 -7.75 -24.75 1 90.12 61 GLY A C 1
ATOM 455 O O . GLY A 1 61 ? 11.43 -8.609 -23.922 1 90.12 61 GLY A O 1
ATOM 456 N N . PHE A 1 62 ? 11.188 -7.672 -25.906 1 95.44 62 PHE A N 1
ATOM 457 C CA . PHE A 1 62 ? 10.016 -8.453 -26.281 1 95.44 62 PHE A CA 1
ATOM 458 C C . PHE A 1 62 ? 10.359 -9.93 -26.406 1 95.44 62 PHE A C 1
ATOM 460 O O . PHE A 1 62 ? 11.375 -10.289 -27.016 1 95.44 62 PHE A O 1
ATOM 467 N N . HIS A 1 63 ? 9.562 -10.766 -25.812 1 94.12 63 HIS A N 1
ATOM 468 C CA . HIS A 1 63 ? 9.797 -12.203 -25.812 1 94.12 63 HIS A CA 1
ATOM 469 C C . HIS A 1 63 ? 8.516 -12.977 -25.516 1 94.12 63 HIS A C 1
ATOM 471 O O . HIS A 1 63 ? 7.496 -12.375 -25.172 1 94.12 63 HIS A O 1
ATOM 477 N N . TYR A 1 64 ? 8.508 -14.25 -25.75 1 95.5 64 TYR A N 1
ATOM 478 C CA . TYR A 1 64 ? 7.461 -15.156 -25.281 1 95.5 64 TYR A CA 1
ATOM 479 C C . TYR A 1 64 ? 8.062 -16.422 -24.688 1 95.5 64 TYR A C 1
ATOM 481 O O . TYR A 1 64 ? 9.273 -16.641 -24.781 1 95.5 64 TYR A O 1
ATOM 489 N N . HIS A 1 65 ? 7.316 -17.172 -23.938 1 94.44 65 HIS A N 1
ATOM 490 C CA . HIS A 1 65 ? 7.668 -18.484 -23.406 1 94.44 65 HIS A CA 1
ATOM 491 C C . HIS A 1 65 ? 6.852 -19.594 -24.078 1 94.44 65 HIS A C 1
ATOM 493 O O . HIS A 1 65 ? 5.676 -19.391 -24.391 1 94.44 65 HIS A O 1
ATOM 499 N N . ASN A 1 66 ? 7.496 -20.703 -24.281 1 94.19 66 ASN A N 1
ATOM 500 C CA . ASN A 1 66 ? 6.797 -21.812 -24.906 1 94.19 66 ASN A CA 1
ATOM 501 C C . ASN A 1 66 ? 5.828 -22.5 -23.953 1 94.19 66 ASN A C 1
ATOM 503 O O . ASN A 1 66 ? 4.75 -22.938 -24.359 1 94.19 66 ASN A O 1
ATOM 507 N N . GLN A 1 67 ? 6.203 -22.547 -22.719 1 92.38 67 GLN A N 1
ATOM 508 C CA . GLN A 1 67 ? 5.414 -23.328 -21.766 1 92.38 67 GLN A CA 1
ATOM 509 C C . GLN A 1 67 ? 5.012 -22.469 -20.562 1 92.38 67 GLN A C 1
ATOM 511 O O . GLN A 1 67 ? 3.922 -22.641 -20.016 1 92.38 67 GLN A O 1
ATOM 516 N N . ALA A 1 68 ? 5.824 -21.594 -20.203 1 92.62 68 ALA A N 1
ATOM 517 C CA . ALA A 1 68 ? 5.648 -20.891 -18.938 1 92.62 68 ALA A CA 1
ATOM 518 C C . ALA A 1 68 ? 4.516 -19.875 -19.031 1 92.62 68 ALA A C 1
ATOM 520 O O . ALA A 1 68 ? 4.332 -19.234 -20.062 1 92.62 68 ALA A O 1
ATOM 521 N N . HIS A 1 69 ? 3.752 -19.828 -18 1 94.94 69 HIS A N 1
ATOM 522 C CA . HIS A 1 69 ? 2.793 -18.75 -17.75 1 94.94 69 HIS A CA 1
ATOM 523 C C . HIS A 1 69 ? 3.406 -17.656 -16.891 1 94.94 69 HIS A C 1
ATOM 525 O O . HIS A 1 69 ? 4.098 -17.938 -15.914 1 94.94 69 HIS A O 1
ATOM 531 N N . ASP A 1 70 ? 3.15 -16.344 -17.312 1 94.88 70 ASP A N 1
ATOM 532 C CA . ASP A 1 70 ? 3.645 -15.203 -16.531 1 94.88 70 ASP A CA 1
ATOM 533 C C . ASP A 1 70 ? 2.49 -14.367 -16 1 94.88 70 ASP A C 1
ATOM 535 O O . ASP A 1 70 ? 1.433 -14.281 -16.625 1 94.88 70 ASP A O 1
ATOM 539 N N . VAL A 1 71 ? 2.717 -13.82 -14.867 1 96.25 71 VAL A N 1
ATOM 540 C CA . VAL A 1 71 ? 1.758 -12.898 -14.273 1 96.25 71 VAL A CA 1
ATOM 541 C C . VAL A 1 71 ? 2.484 -11.648 -13.773 1 96.25 71 VAL A C 1
ATOM 543 O O . VAL A 1 71 ? 3.635 -11.727 -13.336 1 96.25 71 VAL A O 1
ATOM 546 N N . PHE A 1 72 ? 1.837 -10.523 -13.883 1 97.56 72 PHE A N 1
ATOM 547 C CA . PHE A 1 72 ? 2.312 -9.258 -13.344 1 97.56 72 PHE A CA 1
ATOM 548 C C . PHE A 1 72 ? 1.263 -8.625 -12.438 1 97.56 72 PHE A C 1
ATOM 550 O O . PHE A 1 72 ? 0.126 -8.398 -12.859 1 97.56 72 PHE A O 1
ATOM 557 N N . LEU A 1 73 ? 1.604 -8.422 -11.273 1 98.31 73 LEU A N 1
ATOM 558 C CA . LEU A 1 73 ? 0.754 -7.777 -10.273 1 98.31 73 LEU A CA 1
ATOM 559 C C . LEU A 1 73 ? 1.483 -6.621 -9.602 1 98.31 73 LEU A C 1
ATOM 561 O O . LEU A 1 73 ? 2.463 -6.832 -8.883 1 98.31 73 LEU A O 1
ATOM 565 N N . VAL A 1 74 ? 0.98 -5.375 -9.805 1 97.88 74 VAL A N 1
ATOM 566 C CA . VAL A 1 74 ? 1.715 -4.188 -9.375 1 97.88 74 VAL A CA 1
ATOM 567 C C . VAL A 1 74 ? 1.32 -3.822 -7.945 1 97.88 74 VAL A C 1
ATOM 569 O O . VAL A 1 74 ? 0.134 -3.793 -7.609 1 97.88 74 VAL A O 1
ATOM 572 N N . THR A 1 75 ? 2.279 -3.531 -7.086 1 96.69 75 THR A N 1
ATOM 573 C CA . THR A 1 75 ? 1.987 -3.111 -5.723 1 96.69 75 THR A CA 1
ATOM 574 C C . THR A 1 75 ? 2.441 -1.674 -5.488 1 96.69 75 THR A C 1
ATOM 576 O O . THR A 1 75 ? 1.967 -1.01 -4.562 1 96.69 75 THR A O 1
ATOM 579 N N . LYS A 1 76 ? 3.43 -1.204 -6.191 1 95.5 76 LYS A N 1
ATOM 580 C CA . LYS A 1 76 ? 3.967 0.15 -6.098 1 95.5 76 LYS A CA 1
ATOM 581 C C . LYS A 1 76 ? 4.391 0.667 -7.473 1 95.5 76 LYS A C 1
ATOM 583 O O . LYS A 1 76 ? 4.941 -0.081 -8.281 1 95.5 76 LYS A O 1
ATOM 588 N N . GLY A 1 77 ? 4.191 1.983 -7.672 1 94.62 77 GLY A N 1
ATOM 589 C CA . GLY A 1 77 ? 4.617 2.572 -8.93 1 94.62 77 GLY A CA 1
ATOM 590 C C . GLY A 1 77 ? 3.748 2.164 -10.102 1 94.62 77 GLY A C 1
ATOM 591 O O . GLY A 1 77 ? 2.533 2.008 -9.961 1 94.62 77 GLY A O 1
ATOM 592 N N . TYR A 1 78 ? 4.531 2.145 -11.305 1 95.19 78 TYR A N 1
ATOM 593 C CA . TYR A 1 78 ? 3.799 1.891 -12.547 1 95.19 78 TYR A CA 1
ATOM 594 C C . TYR A 1 78 ? 4.602 0.995 -13.477 1 95.19 78 TYR A C 1
ATOM 596 O O . TYR A 1 78 ? 5.824 1.128 -13.578 1 95.19 78 TYR A O 1
ATOM 604 N N . LEU A 1 79 ? 3.881 0.13 -14.086 1 97.25 79 LEU A N 1
ATOM 605 C CA . LEU A 1 79 ? 4.441 -0.815 -15.047 1 97.25 79 LEU A CA 1
ATOM 606 C C . LEU A 1 79 ? 3.748 -0.688 -16.406 1 97.25 79 LEU A C 1
ATOM 608 O O . LEU A 1 79 ? 2.527 -0.841 -16.5 1 97.25 79 LEU A O 1
ATOM 612 N N . LYS A 1 80 ? 4.48 -0.274 -17.391 1 97.5 80 LYS A N 1
ATOM 613 C CA . LYS A 1 80 ? 3.99 -0.408 -18.75 1 97.5 80 LYS A CA 1
ATOM 614 C C . LYS A 1 80 ? 4.18 -1.833 -19.266 1 97.5 80 LYS A C 1
ATOM 616 O O . LYS A 1 80 ? 5.305 -2.334 -19.328 1 97.5 80 LYS A O 1
ATOM 621 N N . LEU A 1 81 ? 3.105 -2.498 -19.641 1 98.56 81 LEU A N 1
ATOM 622 C CA . LEU A 1 81 ? 3.201 -3.896 -20.031 1 98.56 81 LEU A CA 1
ATOM 623 C C . LEU A 1 81 ? 2.539 -4.117 -21.391 1 98.56 81 LEU A C 1
ATOM 625 O O . LEU A 1 81 ? 1.353 -3.828 -21.562 1 98.56 81 LEU A O 1
ATOM 629 N N . TRP A 1 82 ? 3.342 -4.551 -22.344 1 98.69 82 TRP A N 1
ATOM 630 C CA . TRP A 1 82 ? 2.787 -5.148 -23.562 1 98.69 82 TRP A CA 1
ATOM 631 C C . TRP A 1 82 ? 2.387 -6.598 -23.312 1 98.69 82 TRP A C 1
ATOM 633 O O . TRP A 1 82 ? 3.158 -7.375 -22.75 1 98.69 82 TRP A O 1
ATOM 643 N N . ASN A 1 83 ? 1.255 -6.973 -23.656 1 98.56 83 ASN A N 1
ATOM 644 C CA . ASN A 1 83 ? 0.663 -8.297 -23.5 1 98.56 83 ASN A CA 1
ATOM 645 C C . ASN A 1 83 ? -0.153 -8.695 -24.719 1 98.56 83 ASN A C 1
ATOM 647 O O . ASN A 1 83 ? -1.362 -8.461 -24.766 1 98.56 83 ASN A O 1
ATOM 651 N N . GLY A 1 84 ? 0.566 -9.359 -25.641 1 97.81 84 GLY A N 1
ATOM 652 C CA . GLY A 1 84 ? -0.057 -9.641 -26.922 1 97.81 84 GLY A CA 1
ATOM 653 C C . GLY A 1 84 ? -0.367 -8.383 -27.719 1 97.81 84 GLY A C 1
ATOM 654 O O . GLY A 1 84 ? 0.519 -7.562 -27.953 1 97.81 84 GLY A O 1
ATOM 655 N N . ASP A 1 85 ? -1.66 -8.219 -28 1 97.25 85 ASP A N 1
ATOM 656 C CA . ASP A 1 85 ? -2.059 -7.129 -28.891 1 97.25 85 ASP A CA 1
ATOM 657 C C . ASP A 1 85 ? -2.465 -5.895 -28.078 1 97.25 85 ASP A C 1
ATOM 659 O O . ASP A 1 85 ? -3.025 -4.945 -28.641 1 97.25 85 ASP A O 1
ATOM 663 N N . LYS A 1 86 ? -2.176 -5.926 -26.844 1 98.12 86 LYS A N 1
ATOM 664 C CA . LYS A 1 86 ? -2.562 -4.797 -26 1 98.12 86 LYS A CA 1
ATOM 665 C C . LYS A 1 86 ? -1.379 -4.289 -25.188 1 98.12 86 LYS A C 1
ATOM 667 O O . LYS A 1 86 ? -0.419 -5.027 -24.953 1 98.12 86 LYS A O 1
ATOM 672 N N . CYS A 1 87 ? -1.427 -3.062 -24.828 1 98.56 87 CYS A N 1
ATOM 673 C CA . CYS A 1 87 ? -0.49 -2.436 -23.891 1 98.56 87 CYS A CA 1
ATOM 674 C C . CYS A 1 87 ? -1.223 -1.553 -22.891 1 98.56 87 CYS A C 1
ATOM 676 O O . CYS A 1 87 ? -2.141 -0.817 -23.266 1 98.56 87 CYS A O 1
ATOM 678 N N . ARG A 1 88 ? -0.928 -1.673 -21.609 1 98.38 88 ARG A N 1
ATOM 679 C CA . ARG A 1 88 ? -1.494 -0.849 -20.547 1 98.38 88 ARG A CA 1
ATOM 680 C C . ARG A 1 88 ? -0.402 -0.314 -19.625 1 98.38 88 ARG A C 1
ATOM 682 O O . ARG A 1 88 ? 0.651 -0.937 -19.484 1 98.38 88 ARG A O 1
ATOM 689 N N . ILE A 1 89 ? -0.626 0.844 -19.047 1 96.88 89 ILE A N 1
ATOM 690 C CA . ILE A 1 89 ? 0.11 1.295 -17.875 1 96.88 89 ILE A CA 1
ATOM 691 C C . ILE A 1 89 ? -0.605 0.83 -16.609 1 96.88 89 ILE A C 1
ATOM 693 O O . ILE A 1 89 ? -1.726 1.263 -16.328 1 96.88 89 ILE A O 1
ATOM 697 N N . MET A 1 90 ? 0.048 -0.028 -15.938 1 97.25 90 MET A N 1
ATOM 698 C CA . MET A 1 90 ? -0.525 -0.676 -14.758 1 97.25 90 MET A CA 1
ATOM 699 C C . MET A 1 90 ? -0.063 0.013 -13.484 1 97.25 90 MET A C 1
ATOM 701 O O . MET A 1 90 ? 1.114 0.347 -13.344 1 97.25 90 MET A O 1
ATOM 705 N N . GLY A 1 91 ? -1.026 0.296 -12.578 1 95.5 91 GLY A N 1
ATOM 706 C CA . GLY A 1 91 ? -0.726 0.806 -11.25 1 95.5 91 GLY A CA 1
ATOM 707 C C . GLY A 1 91 ? -1.003 -0.199 -10.148 1 95.5 91 GLY A C 1
ATOM 708 O O . GLY A 1 91 ? -1.309 -1.361 -10.422 1 95.5 91 GLY A O 1
ATOM 709 N N . PRO A 1 92 ? -0.927 0.29 -8.93 1 95.81 92 PRO A N 1
ATOM 710 C CA . PRO A 1 92 ? -1.1 -0.636 -7.809 1 95.81 92 PRO A CA 1
ATOM 711 C C . PRO A 1 92 ? -2.449 -1.353 -7.836 1 95.81 92 PRO A C 1
ATOM 713 O O . PRO A 1 92 ? -3.496 -0.702 -7.902 1 95.81 92 PRO A O 1
ATOM 716 N N . GLY A 1 93 ? -2.344 -2.689 -7.785 1 95.94 93 GLY A N 1
ATOM 717 C CA . GLY A 1 93 ? -3.541 -3.514 -7.777 1 95.94 93 GLY A CA 1
ATOM 718 C C . GLY A 1 93 ? -3.91 -4.043 -9.148 1 95.94 93 GLY A C 1
ATOM 719 O O . GLY A 1 93 ? -4.707 -4.977 -9.273 1 95.94 93 GLY A O 1
ATOM 720 N N . ASP A 1 94 ? -3.379 -3.41 -10.203 1 97.44 94 ASP A N 1
ATOM 721 C CA . ASP A 1 94 ? -3.645 -3.9 -11.547 1 97.44 94 ASP A CA 1
ATOM 722 C C . ASP A 1 94 ? -2.924 -5.223 -11.805 1 97.44 94 ASP A C 1
ATOM 724 O O . ASP A 1 94 ? -1.866 -5.48 -11.227 1 97.44 94 ASP A O 1
ATOM 728 N N . PHE A 1 95 ? -3.514 -6.043 -12.648 1 98.44 95 PHE A N 1
ATOM 729 C CA . PHE A 1 95 ? -3.055 -7.406 -12.891 1 98.44 95 PHE A CA 1
ATOM 730 C C . PHE A 1 95 ? -3.006 -7.707 -14.383 1 98.44 95 PHE A C 1
ATOM 732 O O . PHE A 1 95 ? -3.785 -7.156 -15.156 1 98.44 95 PHE A O 1
ATOM 739 N N . ALA A 1 96 ? -2.029 -8.562 -14.734 1 98.62 96 ALA A N 1
ATOM 740 C CA . ALA A 1 96 ? -2.006 -9.094 -16.094 1 98.62 96 ALA A CA 1
ATOM 741 C C . ALA A 1 96 ? -1.604 -10.57 -16.094 1 98.62 96 ALA A C 1
ATOM 743 O O . ALA A 1 96 ? -0.719 -10.977 -15.344 1 98.62 96 ALA A O 1
ATOM 744 N N . TYR A 1 97 ? -2.24 -11.328 -16.922 1 98.25 97 TYR A N 1
ATOM 745 C CA . TYR A 1 97 ? -1.931 -12.727 -17.188 1 98.25 97 TYR A CA 1
ATOM 746 C C . TYR A 1 97 ? -1.39 -12.914 -18.594 1 98.25 97 TYR A C 1
ATOM 748 O O . TYR A 1 97 ? -2.016 -12.484 -19.562 1 98.25 97 TYR A O 1
ATOM 756 N N . VAL A 1 98 ? -0.231 -13.531 -18.734 1 97.75 98 VAL A N 1
ATOM 757 C CA . VAL A 1 98 ? 0.422 -13.789 -20.016 1 97.75 98 VAL A CA 1
ATOM 758 C C . VAL A 1 98 ? 0.578 -15.297 -20.219 1 97.75 98 VAL A C 1
ATOM 760 O O . VAL A 1 98 ? 1.512 -15.906 -19.703 1 97.75 98 VAL A O 1
ATOM 763 N N . PRO A 1 99 ? -0.269 -15.938 -21 1 96.94 99 PRO A N 1
ATOM 764 C CA . PRO A 1 99 ? -0.13 -17.359 -21.266 1 96.94 99 PRO A CA 1
ATOM 765 C C . PRO A 1 99 ? 1.026 -17.688 -22.203 1 96.94 99 PRO A C 1
ATOM 767 O O . PRO A 1 99 ? 1.631 -16.766 -22.781 1 96.94 99 PRO A O 1
ATOM 770 N N . PRO A 1 100 ? 1.373 -19 -22.297 1 95.94 100 PRO A N 1
ATOM 771 C CA . PRO A 1 100 ? 2.443 -19.406 -23.219 1 95.94 100 PRO A CA 1
ATOM 772 C C . PRO A 1 100 ? 2.232 -18.891 -24.641 1 95.94 100 PRO A C 1
ATOM 774 O O . PRO A 1 100 ? 1.094 -18.812 -25.109 1 95.94 100 PRO A O 1
ATOM 777 N N . LYS A 1 101 ? 3.328 -18.5 -25.281 1 97.12 101 LYS A N 1
ATOM 778 C CA . LYS A 1 101 ? 3.412 -18.125 -26.703 1 97.12 101 LYS A CA 1
ATOM 779 C C . LYS A 1 101 ? 2.934 -16.703 -26.922 1 97.12 101 LYS A C 1
ATOM 781 O O . LYS A 1 101 ? 2.904 -16.219 -28.062 1 97.12 101 LYS A O 1
ATOM 786 N N . VAL A 1 102 ? 2.598 -16 -25.922 1 97.94 102 VAL A N 1
ATOM 787 C CA . VAL A 1 102 ? 2.184 -14.609 -26.062 1 97.94 102 VAL A CA 1
ATOM 788 C C . VAL A 1 102 ? 3.391 -13.695 -25.875 1 97.94 102 VAL A C 1
ATOM 790 O O . VAL A 1 102 ? 4.094 -13.789 -24.859 1 97.94 102 VAL A O 1
ATOM 793 N N . ILE A 1 103 ? 3.643 -12.828 -26.812 1 98.25 103 ILE A N 1
ATOM 794 C CA . ILE A 1 103 ? 4.746 -11.875 -26.734 1 98.25 103 ILE A CA 1
ATOM 795 C C . ILE A 1 103 ? 4.422 -10.789 -25.719 1 98.25 103 ILE A C 1
ATOM 797 O O . ILE A 1 103 ? 3.314 -10.25 -25.703 1 98.25 103 ILE A O 1
ATOM 801 N N . HIS A 1 104 ? 5.336 -10.516 -24.828 1 98.06 104 HIS A N 1
ATOM 802 C CA . HIS A 1 104 ? 5.148 -9.5 -23.812 1 98.06 104 HIS A CA 1
ATOM 803 C C . HIS A 1 104 ? 6.469 -8.812 -23.453 1 98.06 104 HIS A C 1
ATOM 805 O O . HIS A 1 104 ? 7.539 -9.297 -23.828 1 98.06 104 HIS A O 1
ATOM 811 N N . ASN A 1 105 ? 6.387 -7.684 -22.891 1 97.19 105 ASN A N 1
ATOM 812 C CA . ASN A 1 105 ? 7.527 -6.879 -22.453 1 97.19 105 ASN A CA 1
ATOM 813 C C . ASN A 1 105 ? 7.152 -5.941 -21.312 1 97.19 105 ASN A C 1
ATOM 815 O O . ASN A 1 105 ? 6.383 -4.996 -21.5 1 97.19 105 ASN A O 1
ATOM 819 N N . PRO A 1 106 ? 7.652 -6.211 -20.125 1 96.25 106 PRO A N 1
ATOM 820 C CA . PRO A 1 106 ? 7.434 -5.301 -19 1 96.25 106 PRO A CA 1
ATOM 821 C C . PRO A 1 106 ? 8.445 -4.156 -18.953 1 96.25 106 PRO A C 1
ATOM 823 O O . PRO A 1 106 ? 9.648 -4.387 -19.062 1 96.25 106 PRO A O 1
ATOM 826 N N . GLU A 1 107 ? 7.949 -2.99 -18.844 1 95.25 107 GLU A N 1
ATOM 827 C CA . GLU A 1 107 ? 8.773 -1.795 -18.688 1 95.25 107 GLU A CA 1
ATOM 828 C C . GLU A 1 107 ? 8.398 -1.026 -17.438 1 95.25 107 GLU A C 1
ATOM 830 O O . GLU A 1 107 ? 7.297 -0.483 -17.328 1 95.25 107 GLU A O 1
ATOM 835 N N . MET A 1 108 ? 9.273 -0.966 -16.5 1 93.25 108 MET A N 1
ATOM 836 C CA . MET A 1 108 ? 9.016 -0.232 -15.258 1 93.25 108 MET A CA 1
ATOM 837 C C . MET A 1 108 ? 9.109 1.272 -15.492 1 93.25 108 MET A C 1
ATOM 839 O O . MET A 1 108 ? 10.117 1.768 -16 1 93.25 108 MET A O 1
ATOM 843 N N . LEU A 1 109 ? 8.102 2.023 -15.164 1 90.5 109 LEU A N 1
ATOM 844 C CA . LEU A 1 109 ? 8.055 3.469 -15.359 1 90.5 109 LEU A CA 1
ATOM 845 C C . LEU A 1 109 ? 8.5 4.207 -14.102 1 90.5 109 LEU A C 1
ATOM 847 O O . LEU A 1 109 ? 8.859 5.383 -14.164 1 90.5 109 LEU A O 1
ATOM 851 N N . GLY A 1 110 ? 8.695 3.475 -12.977 1 82.44 110 GLY A N 1
ATOM 852 C CA . GLY A 1 110 ? 9.234 4.016 -11.742 1 82.44 110 GLY A CA 1
ATOM 853 C C . GLY A 1 110 ? 8.406 5.156 -11.18 1 82.44 110 GLY A C 1
ATOM 854 O O . GLY A 1 110 ? 7.199 5.23 -11.414 1 82.44 110 GLY A O 1
ATOM 855 N N . PRO A 1 111 ? 9.062 6.129 -10.297 1 88.75 111 PRO A N 1
ATOM 856 C CA . PRO A 1 111 ? 10.5 6.047 -10.023 1 88.75 111 PRO A CA 1
ATOM 857 C C . PRO A 1 111 ? 10.875 4.824 -9.188 1 88.75 111 PRO A C 1
ATOM 859 O O . PRO A 1 111 ? 12.047 4.449 -9.125 1 88.75 111 PRO A O 1
ATOM 862 N N . HIS A 1 112 ? 10 4.238 -8.477 1 93.56 112 HIS A N 1
ATOM 863 C CA . HIS A 1 112 ? 10.172 2.994 -7.73 1 93.56 112 HIS A CA 1
ATOM 864 C C . HIS A 1 112 ? 8.977 2.068 -7.934 1 93.56 112 HIS A C 1
ATOM 866 O O . HIS A 1 112 ? 7.871 2.359 -7.461 1 93.56 112 HIS A O 1
ATOM 872 N N . THR A 1 113 ? 9.203 1.026 -8.656 1 95.94 113 THR A N 1
ATOM 873 C CA . THR A 1 113 ? 8.133 0.083 -8.977 1 95.94 113 THR A CA 1
ATOM 874 C C . THR A 1 113 ? 8.344 -1.24 -8.25 1 95.94 113 THR A C 1
ATOM 876 O O . THR A 1 113 ? 9.469 -1.735 -8.156 1 95.94 113 THR A O 1
ATOM 879 N N . GLU A 1 114 ? 7.305 -1.78 -7.684 1 97.06 114 GLU A N 1
ATOM 880 C CA . GLU A 1 114 ? 7.293 -3.115 -7.094 1 97.06 114 GLU A CA 1
ATOM 881 C C . GLU A 1 114 ? 6.156 -3.959 -7.66 1 97.06 114 GLU A C 1
ATOM 883 O O . GLU A 1 114 ? 5.047 -3.459 -7.871 1 97.06 114 GLU A O 1
ATOM 888 N N . THR A 1 115 ? 6.391 -5.223 -7.922 1 97.62 115 THR A N 1
ATOM 889 C CA . THR A 1 115 ? 5.406 -6.152 -8.469 1 97.62 115 THR A CA 1
ATOM 890 C C . THR A 1 115 ? 5.535 -7.523 -7.809 1 97.62 115 THR A C 1
ATOM 892 O O . THR A 1 115 ? 6.543 -7.812 -7.16 1 97.62 115 THR A O 1
ATOM 895 N N . TYR A 1 116 ? 4.496 -8.258 -7.848 1 98 116 TYR A N 1
ATOM 896 C CA . TYR A 1 116 ? 4.543 -9.703 -7.656 1 98 116 TYR A CA 1
ATOM 897 C C . TYR A 1 116 ? 4.414 -10.438 -8.984 1 98 116 TYR A C 1
ATOM 899 O O . TYR A 1 116 ? 3.773 -9.938 -9.914 1 98 116 TYR A O 1
ATOM 907 N N . GLY A 1 117 ? 5.094 -11.547 -9.055 1 94.81 117 GLY A N 1
ATOM 908 C CA . GLY A 1 117 ? 5.016 -12.398 -10.234 1 94.81 117 GLY A CA 1
ATOM 909 C C . GLY A 1 117 ? 4.934 -13.875 -9.891 1 94.81 117 GLY A C 1
ATOM 910 O O . GLY A 1 117 ? 5.332 -14.289 -8.805 1 94.81 117 GLY A O 1
ATOM 911 N N . VAL A 1 118 ? 4.316 -14.602 -10.734 1 92.94 118 VAL A N 1
ATOM 912 C CA . VAL A 1 118 ? 4.289 -16.062 -10.703 1 92.94 118 VAL A CA 1
ATOM 913 C C . VAL A 1 118 ? 4.711 -16.609 -12.062 1 92.94 118 VAL A C 1
ATOM 915 O O . VAL A 1 118 ? 4.359 -16.062 -13.102 1 92.94 118 VAL A O 1
ATOM 918 N N . VAL A 1 119 ? 5.539 -17.562 -11.969 1 90.44 119 VAL A N 1
ATOM 919 C CA . VAL A 1 119 ? 5.844 -18.344 -13.164 1 90.44 119 VAL A CA 1
ATOM 920 C C . VAL A 1 119 ? 5.5 -19.812 -12.93 1 90.44 119 VAL A C 1
ATOM 922 O O . VAL A 1 119 ? 5.793 -20.359 -11.867 1 90.44 119 VAL A O 1
ATOM 925 N N . THR A 1 120 ? 4.871 -20.344 -13.781 1 90.44 120 THR A N 1
ATOM 926 C CA . THR A 1 120 ? 4.539 -21.766 -13.742 1 90.44 120 THR A CA 1
ATOM 927 C C . THR A 1 120 ? 4.781 -22.406 -15.102 1 90.44 120 THR A C 1
ATOM 929 O O . THR A 1 120 ? 4.43 -21.844 -16.141 1 90.44 120 THR A O 1
ATOM 932 N N . PRO A 1 121 ? 5.488 -23.609 -15.211 1 87.88 121 PRO A N 1
ATOM 933 C CA . PRO A 1 121 ? 6.117 -24.328 -14.102 1 87.88 121 PRO A CA 1
ATOM 934 C C . PRO A 1 121 ? 7.238 -23.531 -13.438 1 87.88 121 PRO A C 1
ATOM 936 O O . PRO A 1 121 ? 7.703 -22.531 -14 1 87.88 121 PRO A O 1
ATOM 939 N N . GLY A 1 122 ? 7.625 -23.891 -12.258 1 86.56 122 GLY A N 1
ATOM 940 C CA . GLY A 1 122 ? 8.469 -23.094 -11.383 1 86.56 122 GLY A CA 1
ATOM 941 C C . GLY A 1 122 ? 9.914 -23.047 -11.828 1 86.56 122 GLY A C 1
ATOM 942 O O . GLY A 1 122 ? 10.688 -22.203 -11.367 1 86.56 122 GLY A O 1
ATOM 943 N N . ASP A 1 123 ? 10.344 -23.812 -12.781 1 84.5 123 ASP A N 1
ATOM 944 C CA . ASP A 1 123 ? 11.742 -23.922 -13.18 1 84.5 123 ASP A CA 1
ATOM 945 C C . ASP A 1 123 ? 12.18 -22.719 -14.016 1 84.5 123 ASP A C 1
ATOM 947 O O . ASP A 1 123 ? 13.383 -22.484 -14.172 1 84.5 123 ASP A O 1
ATOM 951 N N . TRP A 1 124 ? 11.234 -22.031 -14.5 1 83.25 124 TRP A N 1
ATOM 952 C CA . TRP A 1 124 ? 11.57 -20.844 -15.281 1 83.25 124 TRP A CA 1
ATOM 953 C C . TRP A 1 124 ? 12.375 -19.859 -14.445 1 83.25 124 TRP A C 1
ATOM 955 O O . TRP A 1 124 ? 13.195 -19.109 -14.984 1 83.25 124 TRP A O 1
ATOM 965 N N . VAL A 1 125 ? 12.258 -19.906 -13.172 1 87.19 125 VAL A N 1
ATOM 966 C CA . VAL A 1 125 ? 12.961 -18.969 -12.289 1 87.19 125 VAL A CA 1
ATOM 967 C C . VAL A 1 125 ? 14.469 -19.234 -12.359 1 87.19 125 VAL A C 1
ATOM 969 O O . VAL A 1 125 ? 15.266 -18.344 -12.031 1 87.19 125 VAL A O 1
ATOM 972 N N . ASP A 1 126 ? 14.844 -20.359 -12.898 1 88.75 126 ASP A N 1
ATOM 973 C CA . ASP A 1 126 ? 16.25 -20.703 -13.031 1 88.75 126 ASP A CA 1
ATOM 974 C C . ASP A 1 126 ? 16.938 -19.828 -14.07 1 88.75 126 ASP A C 1
ATOM 976 O O . ASP A 1 126 ? 18.156 -19.609 -14.008 1 88.75 126 ASP A O 1
ATOM 980 N N . PHE A 1 127 ? 16.188 -19.359 -15.016 1 87.75 127 PHE A N 1
ATOM 981 C CA . PHE A 1 127 ? 16.734 -18.359 -15.93 1 87.75 127 PHE A CA 1
ATOM 982 C C . PHE A 1 127 ? 17.266 -17.156 -15.164 1 87.75 127 PHE A C 1
ATOM 984 O O . PHE A 1 127 ? 18.328 -16.625 -15.484 1 87.75 127 PHE A O 1
ATOM 991 N N . PHE A 1 128 ? 16.469 -16.656 -14.172 1 88.81 128 PHE A N 1
ATOM 992 C CA . PHE A 1 128 ? 16.891 -15.516 -13.367 1 88.81 128 PHE A CA 1
ATOM 993 C C . PHE A 1 128 ? 18.172 -15.844 -12.594 1 88.81 128 PHE A C 1
ATOM 995 O O . PHE A 1 128 ? 19.078 -15.016 -12.5 1 88.81 128 PHE A O 1
ATOM 1002 N N . ARG A 1 129 ? 18.219 -17.062 -12.078 1 92.69 129 ARG A N 1
ATOM 1003 C CA . ARG A 1 129 ? 19.422 -17.469 -11.359 1 92.69 129 ARG A CA 1
ATOM 1004 C C . ARG A 1 129 ? 20.625 -17.469 -12.281 1 92.69 129 ARG A C 1
ATOM 1006 O O . ARG A 1 129 ? 21.734 -17.141 -11.852 1 92.69 129 ARG A O 1
ATOM 1013 N N . TYR A 1 130 ? 20.375 -17.812 -13.523 1 93.69 130 TYR A N 1
ATOM 1014 C CA . TYR A 1 130 ? 21.453 -17.875 -14.523 1 93.69 130 TYR A CA 1
ATOM 1015 C C . TYR A 1 130 ? 21.875 -16.469 -14.938 1 93.69 130 TYR A C 1
ATOM 1017 O O . TYR A 1 130 ? 23.062 -16.172 -14.977 1 93.69 130 TYR A O 1
ATOM 1025 N N . ALA A 1 131 ? 20.906 -15.609 -15.227 1 92.75 131 ALA A N 1
ATOM 1026 C CA . ALA A 1 131 ? 21.156 -14.305 -15.828 1 92.75 131 ALA A CA 1
ATOM 1027 C C . ALA A 1 131 ? 21.562 -13.281 -14.773 1 92.75 131 ALA A C 1
ATOM 1029 O O . ALA A 1 131 ? 22.109 -12.219 -15.102 1 92.75 131 ALA A O 1
ATOM 1030 N N . ALA A 1 132 ? 21.344 -13.594 -13.492 1 95.62 132 ALA A N 1
ATOM 1031 C CA . ALA A 1 132 ? 21.453 -12.594 -12.438 1 95.62 132 ALA A CA 1
ATOM 1032 C C . ALA A 1 132 ? 22.609 -12.914 -11.492 1 95.62 132 ALA A C 1
ATOM 1034 O O . ALA A 1 132 ? 23.328 -13.891 -11.688 1 95.62 132 ALA A O 1
ATOM 1035 N N . GLU A 1 133 ? 22.922 -12.062 -10.648 1 96.75 133 GLU A N 1
ATOM 1036 C CA . GLU A 1 133 ? 23.828 -12.25 -9.523 1 96.75 133 GLU A CA 1
ATOM 1037 C C . GLU A 1 133 ? 23.109 -12.047 -8.188 1 96.75 133 GLU A C 1
ATOM 1039 O O . GLU A 1 133 ? 22.078 -11.383 -8.133 1 96.75 133 GLU A O 1
ATOM 1044 N N . PRO A 1 134 ? 23.594 -12.734 -7.176 1 97.31 134 PRO A N 1
ATOM 1045 C CA . PRO A 1 134 ? 23 -12.5 -5.859 1 97.31 134 PRO A CA 1
ATOM 1046 C C . PRO A 1 134 ? 23.016 -11.023 -5.465 1 97.31 134 PRO A C 1
ATOM 1048 O O . PRO A 1 134 ? 23.984 -10.312 -5.754 1 97.31 134 PRO A O 1
ATOM 1051 N N . TYR A 1 135 ? 21.984 -10.562 -4.906 1 97.56 135 TYR A N 1
ATOM 1052 C CA . TYR A 1 135 ? 21.875 -9.18 -4.453 1 97.56 135 TYR A CA 1
ATOM 1053 C C . TYR A 1 135 ? 21.922 -9.109 -2.93 1 97.56 135 TYR A C 1
ATOM 1055 O O . TYR A 1 135 ? 21.109 -9.727 -2.246 1 97.56 135 TYR A O 1
ATOM 1063 N N . GLU A 1 136 ? 22.781 -8.32 -2.377 1 96.31 136 GLU A N 1
ATOM 1064 C CA . GLU A 1 136 ? 22.953 -8.234 -0.93 1 96.31 136 GLU A CA 1
ATOM 1065 C C . GLU A 1 136 ? 22.641 -6.832 -0.424 1 96.31 136 GLU A C 1
ATOM 1067 O O . GLU A 1 136 ? 22.812 -6.535 0.76 1 96.31 136 GLU A O 1
ATOM 1072 N N . GLY A 1 137 ? 22.234 -5.988 -1.313 1 97.06 137 GLY A N 1
ATOM 1073 C CA . GLY A 1 137 ? 21.922 -4.629 -0.907 1 97.06 137 GLY A CA 1
ATOM 1074 C C . GLY A 1 137 ? 20.609 -4.508 -0.166 1 97.06 137 GLY A C 1
ATOM 1075 O O . GLY A 1 137 ? 20.062 -5.512 0.3 1 97.06 137 GLY A O 1
ATOM 1076 N N . LEU A 1 138 ? 20.141 -3.334 -0.04 1 97.38 138 LEU A N 1
ATOM 1077 C CA . LEU A 1 138 ? 19.016 -3.051 0.833 1 97.38 138 LEU A CA 1
ATOM 1078 C C . LEU A 1 138 ? 17.688 -3.223 0.084 1 97.38 138 LEU A C 1
ATOM 1080 O O . LEU A 1 138 ? 16.953 -4.184 0.324 1 97.38 138 LEU A O 1
ATOM 1084 N N . LEU A 1 139 ? 17.422 -2.346 -0.947 1 97.44 139 LEU A N 1
ATOM 1085 C CA . LEU A 1 139 ? 16.156 -2.383 -1.666 1 97.44 139 LEU A CA 1
ATOM 1086 C C . LEU A 1 139 ? 16.375 -2.789 -3.121 1 97.44 139 LEU A C 1
ATOM 1088 O O . LEU A 1 139 ? 15.93 -3.861 -3.539 1 97.44 139 LEU A O 1
ATOM 1092 N N . VAL A 1 140 ? 17.016 -2.02 -3.898 1 97.44 140 VAL A N 1
ATOM 1093 C CA . VAL A 1 140 ? 17.359 -2.238 -5.301 1 97.44 140 VAL A CA 1
ATOM 1094 C C . VAL A 1 140 ? 18.672 -1.541 -5.625 1 97.44 140 VAL A C 1
ATOM 1096 O O . VAL A 1 140 ? 19.031 -0.549 -4.984 1 97.44 140 VAL A O 1
ATOM 1099 N N . PRO A 1 141 ? 19.375 -2.002 -6.566 1 97.12 141 PRO A N 1
ATOM 1100 C CA . PRO A 1 141 ? 20.641 -1.374 -6.941 1 97.12 141 PRO A CA 1
ATOM 1101 C C . PRO A 1 141 ? 20.469 -0.182 -7.879 1 97.12 141 PRO A C 1
ATOM 1103 O O . PRO A 1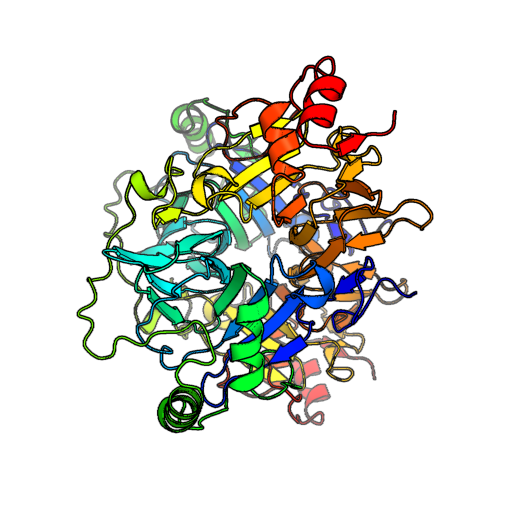 141 ? 20.922 -0.211 -9.023 1 97.12 141 PRO A O 1
ATOM 1106 N N . GLU A 1 142 ? 19.953 0.875 -7.395 1 95.44 142 GLU A N 1
ATOM 1107 C CA . GLU A 1 142 ? 19.562 2.027 -8.203 1 95.44 142 GLU A CA 1
ATOM 1108 C C . GLU A 1 142 ? 20.766 2.625 -8.93 1 95.44 142 GLU A C 1
ATOM 1110 O O . GLU A 1 142 ? 20.625 3.234 -9.992 1 95.44 142 GLU A O 1
ATOM 1115 N N . THR A 1 143 ? 21.953 2.412 -8.43 1 94.69 143 THR A N 1
ATOM 1116 C CA . THR A 1 143 ? 23.125 3.08 -8.992 1 94.69 143 THR A CA 1
ATOM 1117 C C . THR A 1 143 ? 23.922 2.121 -9.875 1 94.69 143 THR A C 1
ATOM 1119 O O . THR A 1 143 ? 25.062 2.414 -10.242 1 94.69 143 THR A O 1
ATOM 1122 N N . ASP A 1 144 ? 23.359 0.943 -10.117 1 96.06 144 ASP A N 1
ATOM 1123 C CA . ASP A 1 144 ? 24.016 0.017 -11.023 1 96.06 144 ASP A CA 1
ATOM 1124 C C . ASP A 1 144 ? 23.891 0.485 -12.469 1 96.06 144 ASP A C 1
ATOM 1126 O O . ASP A 1 144 ? 22.922 0.155 -13.156 1 96.06 144 ASP A O 1
ATOM 1130 N N . ASN A 1 145 ? 24.938 1.107 -12.969 1 93.88 145 ASN A N 1
ATOM 1131 C CA . ASN A 1 145 ? 24.875 1.727 -14.281 1 93.88 145 ASN A CA 1
ATOM 1132 C C . ASN A 1 145 ? 25.562 0.865 -15.344 1 93.88 145 ASN A C 1
ATOM 1134 O O . ASN A 1 145 ? 25.891 1.352 -16.422 1 93.88 145 ASN A O 1
ATOM 1138 N N . ARG A 1 146 ? 25.797 -0.444 -15 1 95.25 146 ARG A N 1
ATOM 1139 C CA . ARG A 1 146 ? 26.312 -1.366 -16 1 95.25 146 ARG A CA 1
ATOM 1140 C C . ARG A 1 146 ? 25.328 -1.512 -17.172 1 95.25 146 ARG A C 1
ATOM 1142 O O . ARG A 1 146 ? 24.125 -1.315 -16.984 1 95.25 146 ARG A O 1
ATOM 1149 N N . ASP A 1 147 ? 25.734 -1.824 -18.344 1 92.5 147 ASP A N 1
ATOM 1150 C CA . ASP A 1 147 ? 24.922 -1.927 -19.547 1 92.5 147 ASP A CA 1
ATOM 1151 C C . ASP A 1 147 ? 24.141 -3.232 -19.578 1 92.5 147 ASP A C 1
ATOM 1153 O O . ASP A 1 147 ? 24.688 -4.293 -19.875 1 92.5 147 ASP A O 1
ATOM 1157 N N . LEU A 1 148 ? 22.859 -3.133 -19.359 1 91.69 148 LEU A N 1
ATOM 1158 C CA . LEU A 1 148 ? 21.984 -4.297 -19.25 1 91.69 148 LEU A CA 1
ATOM 1159 C C . LEU A 1 148 ? 22.047 -5.145 -20.516 1 91.69 148 LEU A C 1
ATOM 1161 O O . LEU A 1 148 ? 22.312 -6.348 -20.453 1 91.69 148 LEU A O 1
ATOM 1165 N N . LYS A 1 149 ? 21.875 -4.559 -21.641 1 87.62 149 LYS A N 1
ATOM 1166 C CA . LYS A 1 149 ? 21.828 -5.293 -22.906 1 87.62 149 LYS A CA 1
ATOM 1167 C C . LYS A 1 149 ? 23.172 -5.969 -23.203 1 87.62 149 LYS A C 1
ATOM 1169 O O . LYS A 1 149 ? 23.203 -7.137 -23.578 1 87.62 149 LYS A O 1
ATOM 1174 N N . ALA A 1 150 ? 24.203 -5.25 -22.984 1 89.81 150 ALA A N 1
ATOM 1175 C CA . ALA A 1 150 ? 25.531 -5.77 -23.25 1 89.81 150 ALA A CA 1
ATOM 1176 C C . ALA A 1 150 ? 25.844 -6.98 -22.375 1 89.81 150 ALA A C 1
ATOM 1178 O O . ALA A 1 150 ? 26.562 -7.891 -22.797 1 89.81 150 ALA A O 1
ATOM 1179 N N . LEU A 1 151 ? 25.203 -6.992 -21.219 1 90.25 151 LEU A N 1
ATOM 1180 C CA . LEU A 1 151 ? 25.5 -8.062 -20.281 1 90.25 151 LEU A CA 1
ATOM 1181 C C . LEU A 1 151 ? 24.516 -9.219 -20.438 1 90.25 151 LEU A C 1
ATOM 1183 O O . LEU A 1 151 ? 24.891 -10.383 -20.25 1 90.25 151 LEU A O 1
ATOM 1187 N N . LEU A 1 152 ? 23.297 -8.859 -20.781 1 87.88 152 LEU A N 1
ATOM 1188 C CA . LEU A 1 152 ? 22.25 -9.867 -20.797 1 87.88 152 LEU A CA 1
ATOM 1189 C C . LEU A 1 152 ? 22.25 -10.641 -22.125 1 87.88 152 LEU A C 1
ATOM 1191 O O . LEU A 1 152 ? 22.078 -11.859 -22.125 1 87.88 152 LEU A O 1
ATOM 1195 N N . ILE A 1 153 ? 22.547 -10.016 -23.203 1 86.25 153 ILE A N 1
ATOM 1196 C CA . ILE A 1 153 ? 22.406 -10.602 -24.531 1 86.25 153 ILE A CA 1
ATOM 1197 C C . ILE A 1 153 ? 23.344 -11.789 -24.688 1 86.25 153 ILE A C 1
ATOM 1199 O O . ILE A 1 153 ? 22.938 -12.883 -25.078 1 86.25 153 ILE A O 1
ATOM 1203 N N . PRO A 1 154 ? 24.641 -11.594 -24.344 1 88.75 154 PRO A N 1
ATOM 1204 C CA . PRO A 1 154 ? 25.547 -12.742 -24.469 1 88.75 154 PRO A CA 1
ATOM 1205 C C . PRO A 1 154 ? 25.109 -13.93 -23.625 1 88.75 154 PRO A C 1
ATOM 1207 O O . PRO A 1 154 ? 25.266 -15.078 -24.047 1 88.75 154 PRO A O 1
ATOM 1210 N N . LYS A 1 155 ? 24.594 -13.664 -22.469 1 88.5 155 LYS A N 1
ATOM 1211 C CA . LYS A 1 155 ? 24.141 -14.75 -21.594 1 88.5 155 LYS A CA 1
ATOM 1212 C C . LYS A 1 155 ? 22.953 -15.484 -22.219 1 88.5 155 LYS A C 1
ATOM 1214 O O . LYS A 1 155 ? 22.891 -16.719 -22.188 1 88.5 155 LYS A O 1
ATOM 1219 N N . VAL A 1 156 ? 22.078 -14.727 -22.766 1 86.38 156 VAL A N 1
ATOM 1220 C CA . VAL A 1 156 ? 20.891 -15.297 -23.391 1 86.38 156 VAL A CA 1
ATOM 1221 C C . VAL A 1 156 ? 21.281 -16.109 -24.609 1 86.38 156 VAL A C 1
ATOM 1223 O O . VAL A 1 156 ? 20.781 -17.219 -24.812 1 86.38 156 VAL A O 1
ATOM 1226 N N . MET A 1 157 ? 22.188 -15.578 -25.375 1 87.56 157 MET A N 1
ATOM 1227 C CA . MET A 1 157 ? 22.672 -16.266 -26.562 1 87.56 157 MET A CA 1
ATOM 1228 C C . MET A 1 157 ? 23.375 -17.562 -26.203 1 87.56 157 MET A C 1
ATOM 1230 O O . MET A 1 157 ? 23.203 -18.578 -26.875 1 87.56 157 MET A O 1
ATOM 1234 N N . ALA A 1 158 ? 24.078 -17.484 -25.141 1 89.88 158 ALA A N 1
ATOM 1235 C CA . ALA A 1 158 ? 24.844 -18.641 -24.703 1 89.88 158 ALA A CA 1
ATOM 1236 C C . ALA A 1 158 ? 23.938 -19.75 -24.188 1 89.88 158 ALA A C 1
ATOM 1238 O O . ALA A 1 158 ? 24.297 -20.922 -24.266 1 89.88 158 ALA A O 1
ATOM 1239 N N . ALA A 1 159 ? 22.844 -19.297 -23.781 1 87.81 159 ALA A N 1
ATOM 1240 C CA . ALA A 1 159 ? 21.938 -20.281 -23.188 1 87.81 159 ALA A CA 1
ATOM 1241 C C . ALA A 1 159 ? 20.766 -20.562 -24.109 1 87.81 159 ALA A C 1
ATOM 1243 O O . ALA A 1 159 ? 19.703 -21.016 -23.656 1 87.81 159 ALA A O 1
ATOM 1244 N N . LYS A 1 160 ? 21 -20.219 -25.328 1 82.19 160 LYS A N 1
ATOM 1245 C CA . LYS A 1 160 ? 19.922 -20.422 -26.281 1 82.19 160 LYS A CA 1
ATOM 1246 C C . LYS A 1 160 ? 19.391 -21.844 -26.219 1 82.19 160 LYS A C 1
ATOM 1248 O O . LYS A 1 160 ? 20.172 -22.812 -26.234 1 82.19 160 LYS A O 1
ATOM 1253 N N . GLY A 1 161 ? 18.094 -21.969 -26.016 1 83.25 161 GLY A N 1
ATOM 1254 C CA . GLY A 1 161 ? 17.453 -23.266 -26 1 83.25 161 GLY A CA 1
ATOM 1255 C C . GLY A 1 161 ? 17.438 -23.906 -24.625 1 83.25 161 GLY A C 1
ATOM 1256 O O . GLY A 1 161 ? 16.766 -24.922 -24.406 1 83.25 161 GLY A O 1
ATOM 1257 N N . GLN A 1 162 ? 18.172 -23.359 -23.703 1 87.62 162 GLN A N 1
ATOM 1258 C CA . GLN A 1 162 ? 18.25 -23.938 -22.375 1 87.62 162 GLN A CA 1
ATOM 1259 C C . GLN A 1 162 ? 17.094 -23.484 -21.484 1 87.62 162 GLN A C 1
ATOM 1261 O O . GLN A 1 162 ? 16.703 -24.188 -20.547 1 87.62 162 GLN A O 1
ATOM 1266 N N . PHE A 1 163 ? 16.641 -22.375 -21.797 1 88.69 163 PHE A N 1
ATOM 1267 C CA . PHE A 1 163 ? 15.562 -21.797 -21.016 1 88.69 163 PHE A CA 1
ATOM 1268 C C . PHE A 1 163 ? 14.352 -21.516 -21.875 1 88.69 163 PHE A C 1
ATOM 1270 O O . PHE A 1 163 ? 14.469 -21.375 -23.094 1 88.69 163 PHE A O 1
ATOM 1277 N N . ASP A 1 164 ? 13.258 -21.469 -21.281 1 90.12 164 ASP A N 1
ATOM 1278 C CA . ASP A 1 164 ? 11.984 -21.266 -21.969 1 90.12 164 ASP A CA 1
ATOM 1279 C C . ASP A 1 164 ? 11.75 -19.781 -22.234 1 90.12 164 ASP A C 1
ATOM 1281 O O . ASP A 1 164 ? 10.789 -19.188 -21.734 1 90.12 164 ASP A O 1
ATOM 1285 N N . VAL A 1 165 ? 12.594 -19.156 -23.047 1 89.94 165 VAL A N 1
ATOM 1286 C CA . VAL A 1 165 ? 12.461 -17.766 -23.406 1 89.94 165 VAL A CA 1
ATOM 1287 C C . VAL A 1 165 ? 12.844 -17.578 -24.875 1 89.94 165 VAL A C 1
ATOM 1289 O O . VAL A 1 165 ? 13.883 -18.062 -25.328 1 89.94 165 VAL A O 1
ATOM 1292 N N . VAL A 1 166 ? 12 -16.969 -25.641 1 92.06 166 VAL A N 1
ATOM 1293 C CA . VAL A 1 166 ? 12.234 -16.703 -27.047 1 92.06 166 VAL A CA 1
ATOM 1294 C C . VAL A 1 166 ? 12.094 -15.211 -27.328 1 92.06 166 VAL A C 1
ATOM 1296 O O . VAL A 1 166 ? 10.977 -14.688 -27.406 1 92.06 166 VAL A O 1
ATOM 1299 N N . PHE A 1 167 ? 13.156 -14.555 -27.625 1 91.81 167 PHE A N 1
ATOM 1300 C CA . PHE A 1 167 ? 13.188 -13.109 -27.828 1 91.81 167 PHE A CA 1
ATOM 1301 C C . PHE A 1 167 ? 12.688 -12.742 -29.219 1 91.81 167 PHE A C 1
ATOM 1303 O O . PHE A 1 167 ? 12.938 -13.461 -30.188 1 91.81 167 PHE A O 1
ATOM 1310 N N . GLN A 1 168 ? 12 -11.648 -29.266 1 93.94 168 GLN A N 1
ATOM 1311 C CA . GLN A 1 168 ? 11.438 -11.125 -30.5 1 93.94 168 GLN A CA 1
ATOM 1312 C C . GLN A 1 168 ? 11.906 -9.695 -30.766 1 93.94 168 GLN A C 1
ATOM 1314 O O . GLN A 1 168 ? 11.133 -8.742 -30.656 1 93.94 168 GLN A O 1
ATOM 1319 N N . PRO A 1 169 ? 13.125 -9.5 -31.234 1 89.81 169 PRO A N 1
ATOM 1320 C CA . PRO A 1 169 ? 13.695 -8.156 -31.359 1 89.81 169 PRO A CA 1
ATOM 1321 C C . PRO A 1 169 ? 12.984 -7.324 -32.438 1 89.81 169 PRO A C 1
ATOM 1323 O O . PRO A 1 169 ? 13.016 -6.094 -32.375 1 89.81 169 PRO A O 1
ATOM 1326 N N . ASP A 1 170 ? 12.273 -7.977 -33.375 1 94.69 170 ASP A N 1
ATOM 1327 C CA . ASP A 1 170 ? 11.656 -7.25 -34.5 1 94.69 170 ASP A CA 1
ATOM 1328 C C . ASP A 1 170 ? 10.156 -7.082 -34.25 1 94.69 170 ASP A C 1
ATOM 1330 O O . ASP A 1 170 ? 9.422 -6.68 -35.156 1 94.69 170 ASP A O 1
ATOM 1334 N N . TYR A 1 171 ? 9.75 -7.453 -33.062 1 96.25 171 TYR A N 1
ATOM 1335 C CA . TYR A 1 171 ? 8.328 -7.344 -32.781 1 96.25 171 TYR A CA 1
ATOM 1336 C C . TYR A 1 171 ? 7.867 -5.895 -32.844 1 96.25 171 TYR A C 1
ATOM 1338 O O . TYR A 1 171 ? 8.555 -4.992 -32.344 1 96.25 171 TYR A O 1
ATOM 1346 N N . GLN A 1 172 ? 6.715 -5.633 -33.531 1 97.69 172 GLN A N 1
ATOM 1347 C CA . GLN A 1 172 ? 6.086 -4.312 -33.594 1 97.69 172 GLN A CA 1
ATOM 1348 C C . GLN A 1 172 ? 5.004 -4.195 -32.5 1 97.69 172 GLN A C 1
ATOM 1350 O O . GLN A 1 172 ? 3.9 -4.723 -32.688 1 97.69 172 GLN A O 1
ATOM 1355 N N . PRO A 1 173 ? 5.293 -3.525 -31.484 1 97.38 173 PRO A N 1
ATOM 1356 C CA . PRO A 1 173 ? 4.367 -3.502 -30.344 1 97.38 173 PRO A CA 1
ATOM 1357 C C . PRO A 1 173 ? 3.197 -2.543 -30.547 1 97.38 173 PRO A C 1
ATOM 1359 O O . PRO A 1 173 ? 3.342 -1.529 -31.234 1 97.38 173 PRO A O 1
ATOM 1362 N N . PRO A 1 174 ? 2.031 -2.824 -30 1 98.06 174 PRO A N 1
ATOM 1363 C CA . PRO A 1 174 ? 0.923 -1.866 -30 1 98.06 174 PRO A CA 1
ATOM 1364 C C . PRO A 1 174 ? 1.204 -0.642 -29.125 1 98.06 174 PRO A C 1
ATOM 1366 O O . PRO A 1 174 ? 2.105 -0.671 -28.281 1 98.06 174 PRO A O 1
ATOM 1369 N N . GLU A 1 175 ? 0.414 0.402 -29.359 1 98 175 GLU A N 1
ATOM 1370 C CA . GLU A 1 175 ? 0.493 1.596 -28.516 1 98 175 GLU A CA 1
ATOM 1371 C C . GLU A 1 175 ? -0.179 1.368 -27.172 1 98 175 GLU A C 1
ATOM 1373 O O . GLU A 1 175 ? -1.005 0.463 -27.031 1 98 175 GLU A O 1
ATOM 1378 N N . VAL A 1 176 ? 0.213 2.229 -26.25 1 97.69 176 VAL A N 1
ATOM 1379 C CA . VAL A 1 176 ? -0.473 2.203 -24.953 1 97.69 176 VAL A CA 1
ATOM 1380 C C . VAL A 1 176 ? -1.955 2.51 -25.156 1 97.69 176 VAL A C 1
ATOM 1382 O O . VAL A 1 176 ? -2.311 3.504 -25.797 1 97.69 176 VAL A O 1
ATOM 1385 N N . GLY A 1 177 ? -2.793 1.626 -24.688 1 97.06 177 GLY A N 1
ATOM 1386 C CA . GLY A 1 177 ? -4.23 1.833 -24.781 1 97.06 177 GLY A CA 1
ATOM 1387 C C . GLY A 1 177 ? -4.863 2.193 -23.453 1 97.06 177 GLY A C 1
ATOM 1388 O O . GLY A 1 177 ? -4.254 1.998 -22.391 1 97.06 177 GLY A O 1
ATOM 1389 N N . GLU A 1 178 ? -6.133 2.666 -23.516 1 94.69 178 GLU A N 1
ATOM 1390 C CA . GLU A 1 178 ? -6.914 2.969 -22.312 1 94.69 178 GLU A CA 1
ATOM 1391 C C . GLU A 1 178 ? -7.535 1.705 -21.734 1 94.69 178 GLU A C 1
ATOM 1393 O O . GLU A 1 178 ? -7.738 0.718 -22.438 1 94.69 178 GLU A O 1
ATOM 1398 N N . TRP A 1 179 ? -7.773 1.79 -20.484 1 95 179 TRP A N 1
ATOM 1399 C CA . TRP A 1 179 ? -8.531 0.719 -19.844 1 95 179 TRP A CA 1
ATOM 1400 C C . TRP A 1 179 ? -9.953 0.653 -20.391 1 95 179 TRP A C 1
ATOM 1402 O O . TRP A 1 179 ? -10.578 1.688 -20.641 1 95 179 TRP A O 1
ATOM 1412 N N . THR A 1 180 ? -10.461 -0.538 -20.547 1 95.69 180 THR A N 1
ATOM 1413 C CA . THR A 1 180 ? -11.805 -0.744 -21.078 1 95.69 180 THR A CA 1
ATOM 1414 C C . THR A 1 180 ? -12.625 -1.64 -20.156 1 95.69 180 THR A C 1
ATOM 1416 O O . THR A 1 180 ? -12.094 -2.191 -19.188 1 95.69 180 THR A O 1
ATOM 1419 N N . ALA A 1 181 ? -13.836 -1.838 -20.453 1 95.06 181 ALA A N 1
ATOM 1420 C CA . ALA A 1 181 ? -14.719 -2.695 -19.672 1 95.06 181 ALA A CA 1
ATOM 1421 C C . ALA A 1 181 ? -14.234 -4.145 -19.688 1 95.06 181 ALA A C 1
ATOM 1423 O O . ALA A 1 181 ? -14.43 -4.883 -18.719 1 95.06 181 ALA A O 1
ATOM 1424 N N . ASP A 1 182 ? -13.578 -4.496 -20.703 1 94.94 182 ASP A N 1
ATOM 1425 C CA . ASP A 1 182 ? -13.039 -5.852 -20.797 1 94.94 182 ASP A CA 1
ATOM 1426 C C . ASP A 1 182 ? -11.961 -6.094 -19.75 1 94.94 182 ASP A C 1
ATOM 1428 O O . ASP A 1 182 ? -11.766 -7.227 -19.297 1 94.94 182 ASP A O 1
ATOM 1432 N N . ASP A 1 183 ? -11.289 -5.039 -19.375 1 96.88 183 ASP A N 1
ATOM 1433 C CA . ASP A 1 183 ? -10.219 -5.133 -18.391 1 96.88 183 ASP A CA 1
ATOM 1434 C C . ASP A 1 183 ? -10.773 -5.246 -16.984 1 96.88 183 ASP A C 1
ATOM 1436 O O . ASP A 1 183 ? -10.016 -5.266 -16.016 1 96.88 183 ASP A O 1
ATOM 1440 N N . GLU A 1 184 ? -12.094 -5.34 -16.859 1 95.88 184 GLU A N 1
ATOM 1441 C CA . GLU A 1 184 ? -12.719 -5.406 -15.547 1 95.88 184 GLU A CA 1
ATOM 1442 C C . GLU A 1 184 ? -13.414 -6.75 -15.328 1 95.88 184 GLU A C 1
ATOM 1444 O O . GLU A 1 184 ? -14.203 -6.902 -14.398 1 95.88 184 GLU A O 1
ATOM 1449 N N . THR A 1 185 ? -13.117 -7.656 -16.203 1 96 185 THR A N 1
ATOM 1450 C CA . THR A 1 185 ? -13.742 -8.977 -16.156 1 96 185 THR A CA 1
ATOM 1451 C C . THR A 1 185 ? -12.695 -10.07 -16.344 1 96 185 THR A C 1
ATOM 1453 O O . THR A 1 185 ? -11.641 -9.836 -16.938 1 96 185 THR A O 1
ATOM 1456 N N . LEU A 1 186 ? -12.945 -11.211 -15.758 1 96.5 186 LEU A N 1
ATOM 1457 C CA . LEU A 1 186 ? -12.117 -12.383 -16.031 1 96.5 186 LEU A CA 1
ATOM 1458 C C . LEU A 1 186 ? -12.594 -13.102 -17.281 1 96.5 186 LEU A C 1
ATOM 1460 O O . LEU A 1 186 ? -13.789 -13.359 -17.438 1 96.5 186 LEU A O 1
ATOM 1464 N N . PRO A 1 187 ? -11.688 -13.375 -18.141 1 95.88 187 PRO A N 1
ATOM 1465 C CA . PRO A 1 187 ? -12.102 -14.164 -19.297 1 95.88 187 PRO A CA 1
ATOM 1466 C C . PRO A 1 187 ? -12.461 -15.602 -18.938 1 95.88 187 PRO A C 1
ATOM 1468 O O . PRO A 1 187 ? -12.18 -16.047 -17.828 1 95.88 187 PRO A O 1
ATOM 1471 N N . GLU A 1 188 ? -13.016 -16.344 -19.906 1 92.75 188 GLU A N 1
ATOM 1472 C CA . GLU A 1 188 ? -13.461 -17.719 -19.656 1 92.75 188 GLU A CA 1
ATOM 1473 C C . GLU A 1 188 ? -12.438 -18.734 -20.172 1 92.75 188 GLU A C 1
ATOM 1475 O O . GLU A 1 188 ? -12.672 -19.938 -20.109 1 92.75 188 GLU A O 1
ATOM 1480 N N . SER A 1 189 ? -11.391 -18.25 -20.703 1 91 189 SER A N 1
ATOM 1481 C CA . SER A 1 189 ? -10.375 -19.141 -21.266 1 91 189 SER A CA 1
ATOM 1482 C C . SER A 1 189 ? -8.969 -18.625 -20.984 1 91 189 SER A C 1
ATOM 1484 O O . SER A 1 189 ? -8.805 -17.594 -20.328 1 91 189 SER A O 1
ATOM 1486 N N . SER A 1 190 ? -8.07 -19.469 -21.453 1 92.44 190 SER A N 1
ATOM 1487 C CA . SER A 1 190 ? -6.668 -19.125 -21.234 1 92.44 190 SER A CA 1
ATOM 1488 C C . SER A 1 190 ? -6.16 -18.156 -22.297 1 92.44 190 SER A C 1
ATOM 1490 O O . SER A 1 190 ? -5.465 -18.562 -23.234 1 92.44 190 SER A O 1
ATOM 1492 N N . GLN A 1 191 ? -6.547 -16.969 -22.281 1 96.12 191 GLN A N 1
ATOM 1493 C CA . GLN A 1 191 ? -6.082 -15.883 -23.125 1 96.12 191 GLN A CA 1
ATOM 1494 C C . GLN A 1 191 ? -5.379 -14.805 -22.297 1 96.12 191 GLN A C 1
ATOM 1496 O O . GLN A 1 191 ? -5.602 -14.695 -21.094 1 96.12 191 GLN A O 1
ATOM 1501 N N . PRO A 1 192 ? -4.473 -14.109 -22.984 1 98 192 PRO A N 1
ATOM 1502 C CA . PRO A 1 192 ? -3.885 -12.984 -22.25 1 98 192 PRO A CA 1
ATOM 1503 C C . PRO A 1 192 ? -4.922 -11.938 -21.844 1 98 192 PRO A C 1
ATOM 1505 O O . PRO A 1 192 ? -5.84 -11.641 -22.609 1 98 192 PRO A O 1
ATOM 1508 N N . PHE A 1 193 ? -4.773 -11.375 -20.641 1 98.25 193 PHE A N 1
ATOM 1509 C CA . PHE A 1 193 ? -5.715 -10.328 -20.25 1 98.25 193 PHE A CA 1
ATOM 1510 C C . PHE A 1 193 ? -5.117 -9.438 -19.172 1 98.25 193 PHE A C 1
ATOM 1512 O O . PHE A 1 193 ? -4.105 -9.781 -18.562 1 98.25 193 PHE A O 1
ATOM 1519 N N . PHE A 1 194 ? -5.688 -8.25 -19.109 1 98.44 194 PHE A N 1
ATOM 1520 C CA . PHE A 1 194 ? -5.488 -7.316 -18 1 98.44 194 PHE A CA 1
ATOM 1521 C C . PHE A 1 194 ? -6.691 -7.312 -17.062 1 98.44 194 PHE A C 1
ATOM 1523 O O . PHE A 1 194 ? -7.805 -7.641 -17.484 1 98.44 194 PHE A O 1
ATOM 1530 N N . LEU A 1 195 ? -6.477 -7.031 -15.867 1 98.12 195 LEU A N 1
ATOM 1531 C CA . LEU A 1 195 ? -7.551 -6.828 -14.898 1 98.12 195 LEU A CA 1
ATOM 1532 C C . LEU A 1 195 ? -7.281 -5.598 -14.039 1 98.12 195 LEU A C 1
ATOM 1534 O O . LEU A 1 195 ? -6.297 -5.551 -13.305 1 98.12 195 LEU A O 1
ATOM 1538 N N . ARG A 1 196 ? -8.156 -4.656 -14.125 1 96.31 196 ARG A N 1
ATOM 1539 C CA . ARG A 1 196 ? -8.039 -3.408 -13.375 1 96.31 196 ARG A CA 1
ATOM 1540 C C . ARG A 1 196 ? -8.211 -3.646 -11.883 1 96.31 196 ARG A C 1
ATOM 1542 O O . ARG A 1 196 ? -9.039 -4.461 -11.469 1 96.31 196 ARG A O 1
ATOM 1549 N N . ALA A 1 197 ? -7.473 -2.883 -11.094 1 93.81 197 ALA A N 1
ATOM 1550 C CA . ALA A 1 197 ? -7.492 -3.029 -9.641 1 93.81 197 ALA A CA 1
ATOM 1551 C C . ALA A 1 197 ? -8.906 -2.877 -9.094 1 93.81 197 ALA A C 1
ATOM 1553 O O . ALA A 1 197 ? -9.633 -1.951 -9.477 1 93.81 197 ALA A O 1
ATOM 1554 N N . ASN A 1 198 ? -9.258 -3.799 -8.172 1 88.56 198 ASN A N 1
ATOM 1555 C CA . ASN A 1 198 ? -10.484 -3.779 -7.387 1 88.56 198 ASN A CA 1
ATOM 1556 C C . ASN A 1 198 ? -11.719 -3.879 -8.273 1 88.56 198 ASN A C 1
ATOM 1558 O O . ASN A 1 198 ? -12.781 -3.35 -7.938 1 88.56 198 ASN A O 1
ATOM 1562 N N . THR A 1 199 ? -11.461 -4.359 -9.398 1 92.25 199 THR A N 1
ATOM 1563 C CA . THR A 1 199 ? -12.586 -4.738 -10.242 1 92.25 199 THR A CA 1
ATOM 1564 C C . THR A 1 199 ? -12.664 -6.254 -10.398 1 92.25 199 THR A C 1
ATOM 1566 O O . THR A 1 199 ? -12.078 -6.996 -9.602 1 92.25 199 THR A O 1
ATOM 1569 N N . GLY A 1 200 ? -13.352 -6.824 -11.336 1 94.06 200 GLY A N 1
ATOM 1570 C CA . GLY A 1 200 ? -13.5 -8.258 -11.5 1 94.06 200 GLY A CA 1
ATOM 1571 C C . GLY A 1 200 ? -14.539 -8.859 -10.57 1 94.06 200 GLY A C 1
ATOM 1572 O O . GLY A 1 200 ? -15.234 -8.141 -9.859 1 94.06 200 GLY A O 1
ATOM 1573 N N . PRO A 1 201 ? -14.68 -10.156 -10.617 1 96.44 201 PRO A N 1
ATOM 1574 C CA . PRO A 1 201 ? -15.672 -10.82 -9.766 1 96.44 201 PRO A CA 1
ATOM 1575 C C . PRO A 1 201 ? -15.227 -10.922 -8.312 1 96.44 201 PRO A C 1
ATOM 1577 O O . PRO A 1 201 ? -14.031 -10.852 -8.016 1 96.44 201 PRO A O 1
ATOM 1580 N N . ARG A 1 202 ? -16.172 -11.039 -7.434 1 97.56 202 ARG A N 1
ATOM 1581 C CA . ARG A 1 202 ? -15.945 -11.242 -6.008 1 97.56 202 ARG A CA 1
ATOM 1582 C C . ARG A 1 202 ? -16.891 -12.297 -5.449 1 97.56 202 ARG A C 1
ATOM 1584 O O . ARG A 1 202 ? -18.047 -12.406 -5.887 1 97.56 202 ARG A O 1
ATOM 1591 N N . TRP A 1 203 ? -16.422 -13.023 -4.551 1 98.12 203 TRP A N 1
ATOM 1592 C CA . TRP A 1 203 ? -17.234 -14.008 -3.824 1 98.12 203 TRP A CA 1
ATOM 1593 C C . TRP A 1 203 ? -17.109 -13.805 -2.318 1 98.12 203 TRP A C 1
ATOM 1595 O O . TRP A 1 203 ? -16.031 -13.453 -1.816 1 98.12 203 TRP A O 1
ATOM 1605 N N . MET A 1 204 ? -18.156 -14.062 -1.628 1 98.31 204 MET A N 1
ATOM 1606 C CA . MET A 1 204 ? -18.141 -14.047 -0.168 1 98.31 204 MET A CA 1
ATOM 1607 C C . MET A 1 204 ? -18.484 -15.422 0.395 1 98.31 204 MET A C 1
ATOM 1609 O O . MET A 1 204 ? -19.453 -16.047 -0.034 1 98.31 204 MET A O 1
ATOM 1613 N N . LEU A 1 205 ? -17.719 -15.906 1.205 1 98.56 205 LEU A N 1
ATOM 1614 C CA . LEU A 1 205 ? -18.016 -17.047 2.068 1 98.56 205 LEU A CA 1
ATOM 1615 C C . LEU A 1 205 ? -18.047 -16.625 3.535 1 98.56 205 LEU A C 1
ATOM 1617 O O . LEU A 1 205 ? -17 -16.625 4.203 1 98.56 205 LEU A O 1
ATOM 1621 N N . GLY A 1 206 ? -19.297 -16.312 4.016 1 97.69 206 GLY A N 1
ATOM 1622 C CA . GLY A 1 206 ? -19.375 -15.703 5.332 1 97.69 206 GLY A CA 1
ATOM 1623 C C . GLY A 1 206 ? -18.641 -14.375 5.414 1 97.69 206 GLY A C 1
ATOM 1624 O O . GLY A 1 206 ? -19.047 -13.398 4.781 1 97.69 206 GLY A O 1
ATOM 1625 N N . GLY A 1 207 ? -17.547 -14.398 6.133 1 98.12 207 GLY A N 1
ATOM 1626 C CA . GLY A 1 207 ? -16.781 -13.18 6.34 1 98.12 207 GLY A CA 1
ATOM 1627 C C . GLY A 1 207 ? -15.492 -13.141 5.543 1 98.12 207 GLY A C 1
ATOM 1628 O O . GLY A 1 207 ? -14.586 -12.367 5.855 1 98.12 207 GLY A O 1
ATOM 1629 N N . VAL A 1 208 ? -15.43 -14.023 4.578 1 98.81 208 VAL A N 1
ATOM 1630 C CA . VAL A 1 208 ? -14.219 -14.055 3.76 1 98.81 208 VAL A CA 1
ATOM 1631 C C . VAL A 1 208 ? -14.562 -13.688 2.316 1 98.81 208 VAL A C 1
ATOM 1633 O O . VAL A 1 208 ? -15.438 -14.312 1.705 1 98.81 208 VAL A O 1
ATOM 1636 N N . MET A 1 209 ? -13.922 -12.641 1.82 1 98.62 209 MET A N 1
ATOM 1637 C CA . MET A 1 209 ? -14.062 -12.25 0.42 1 98.62 209 MET A CA 1
ATOM 1638 C C . MET A 1 209 ? -12.898 -12.773 -0.413 1 98.62 209 MET A C 1
ATOM 1640 O O . MET A 1 209 ? -11.742 -12.703 0.013 1 98.62 209 MET A O 1
ATOM 1644 N N . SER A 1 210 ? -13.188 -13.375 -1.505 1 98.62 210 SER A N 1
ATOM 1645 C CA . SER A 1 210 ? -12.195 -13.719 -2.518 1 98.62 210 SER A CA 1
ATOM 1646 C C . SER A 1 210 ? -12.383 -12.891 -3.783 1 98.62 210 SER A C 1
ATOM 1648 O O . SER A 1 210 ? -13.477 -12.859 -4.352 1 98.62 210 SER A O 1
ATOM 1650 N N . ARG A 1 211 ? -11.367 -12.156 -4.191 1 97.94 211 ARG A N 1
ATOM 1651 C CA . ARG A 1 211 ? -11.297 -11.422 -5.449 1 97.94 211 ARG A CA 1
ATOM 1652 C C . ARG A 1 211 ? -10.211 -11.992 -6.355 1 97.94 211 ARG A C 1
ATOM 1654 O O . ARG A 1 211 ? -9.062 -11.531 -6.316 1 97.94 211 ARG A O 1
ATOM 1661 N N . PRO A 1 212 ? -10.578 -12.875 -7.23 1 98.06 212 PRO A N 1
ATOM 1662 C CA . PRO A 1 212 ? -9.539 -13.539 -8.031 1 98.06 212 PRO A CA 1
ATOM 1663 C C . PRO A 1 212 ? -8.93 -12.617 -9.086 1 98.06 212 PRO A C 1
ATOM 1665 O O . PRO A 1 212 ? -9.648 -11.82 -9.695 1 98.06 212 PRO A O 1
ATOM 1668 N N . PHE A 1 213 ? -7.656 -12.703 -9.227 1 98.19 213 PHE A N 1
ATOM 1669 C CA . PHE A 1 213 ? -6.953 -12.148 -10.375 1 98.19 213 PHE A CA 1
ATOM 1670 C C . PHE A 1 213 ? -6.938 -13.141 -11.531 1 98.19 213 PHE A C 1
ATOM 1672 O O . PHE A 1 213 ? -7.047 -12.75 -12.695 1 98.19 213 PHE A O 1
ATOM 1679 N N . VAL A 1 214 ? -6.773 -14.367 -11.156 1 97.56 214 VAL A N 1
ATOM 1680 C CA . VAL A 1 214 ? -6.785 -15.5 -12.078 1 97.56 214 VAL A CA 1
ATOM 1681 C C . VAL A 1 214 ? -7.18 -16.781 -11.328 1 97.56 214 VAL A C 1
ATOM 1683 O O . VAL A 1 214 ? -6.789 -16.969 -10.18 1 97.56 214 VAL A O 1
ATOM 1686 N N . THR A 1 215 ? -7.98 -17.594 -11.914 1 97.12 215 THR A N 1
ATOM 1687 C CA . THR A 1 215 ? -8.312 -18.906 -11.383 1 97.12 215 THR A CA 1
ATOM 1688 C C . THR A 1 215 ? -7.766 -20.016 -12.289 1 97.12 215 THR A C 1
ATOM 1690 O O . THR A 1 215 ? -7.172 -19.719 -13.336 1 97.12 215 THR A O 1
ATOM 1693 N N . THR A 1 216 ? -7.977 -21.25 -11.859 1 95.88 216 THR A N 1
ATOM 1694 C CA . THR A 1 216 ? -7.504 -22.391 -12.656 1 95.88 216 THR A CA 1
ATOM 1695 C C . THR A 1 216 ? -8.25 -22.453 -13.984 1 95.88 216 THR A C 1
ATOM 1697 O O . THR A 1 216 ? -7.812 -23.141 -14.914 1 95.88 216 THR A O 1
ATOM 1700 N N . THR A 1 217 ? -9.312 -21.703 -14.125 1 94.62 217 THR A N 1
ATOM 1701 C CA . THR A 1 217 ? -10.023 -21.625 -15.391 1 94.62 217 THR A CA 1
ATOM 1702 C C . THR A 1 217 ? -9.195 -20.859 -16.422 1 94.62 217 THR A C 1
ATOM 1704 O O . THR A 1 217 ? -8.984 -21.344 -17.531 1 94.62 217 THR A O 1
ATOM 1707 N N . GLN A 1 218 ? -8.695 -19.719 -16.094 1 94.88 218 GLN A N 1
ATOM 1708 C CA . GLN A 1 218 ? -7.93 -18.891 -17.016 1 94.88 218 GLN A CA 1
ATOM 1709 C C . GLN A 1 218 ? -6.516 -19.422 -17.203 1 94.88 218 GLN A C 1
ATOM 1711 O O . GLN A 1 218 ? -5.91 -19.25 -18.266 1 94.88 218 GLN A O 1
ATOM 1716 N N . SER A 1 219 ? -5.965 -20.094 -16.188 1 94.31 219 SER A N 1
ATOM 1717 C CA . SER A 1 219 ? -4.555 -20.469 -16.203 1 94.31 219 SER A CA 1
ATOM 1718 C C . SER A 1 219 ? -4.371 -21.891 -16.719 1 94.31 219 SER A C 1
ATOM 1720 O O . SER A 1 219 ? -3.273 -22.453 -16.641 1 94.31 219 SER A O 1
ATOM 1722 N N . ALA A 1 220 ? -5.488 -22.516 -17.156 1 92.69 220 ALA A N 1
ATOM 1723 C CA . ALA A 1 220 ? -5.469 -23.891 -17.625 1 92.69 220 ALA A CA 1
ATOM 1724 C C . ALA A 1 220 ? -5.043 -24.844 -16.516 1 92.69 220 ALA A C 1
ATOM 1726 O O . ALA A 1 220 ? -4.273 -25.781 -16.75 1 92.69 220 ALA A O 1
ATOM 1727 N N . GLY A 1 221 ? -5.391 -24.516 -15.305 1 93.31 221 GLY A N 1
ATOM 1728 C CA . GLY A 1 221 ? -5.258 -25.422 -14.18 1 93.31 221 GLY A CA 1
ATOM 1729 C C . GLY A 1 221 ? -3.941 -25.266 -13.438 1 93.31 221 GLY A C 1
ATOM 1730 O O . GLY A 1 221 ? -3.719 -25.922 -12.414 1 93.31 221 GLY A O 1
ATOM 1731 N N . VAL A 1 222 ? -3.08 -24.328 -13.836 1 92.81 222 VAL A N 1
ATOM 1732 C CA . VAL A 1 222 ? -1.704 -24.406 -13.359 1 92.81 222 VAL A CA 1
ATOM 1733 C C . VAL A 1 222 ? -1.534 -23.516 -12.133 1 92.81 222 VAL A C 1
ATOM 1735 O O . VAL A 1 222 ? -0.595 -23.688 -11.352 1 92.81 222 VAL A O 1
ATOM 1738 N N . CYS A 1 223 ? -2.432 -22.531 -11.977 1 94.88 223 CYS A N 1
ATOM 1739 C CA . CYS A 1 223 ? -2.287 -21.703 -10.789 1 94.88 223 CYS A CA 1
ATOM 1740 C C . CYS A 1 223 ? -3.543 -20.875 -10.555 1 94.88 223 CYS A C 1
ATOM 1742 O O . CYS A 1 223 ? -4.383 -20.734 -11.453 1 94.88 223 CYS A O 1
ATOM 1744 N N . ALA A 1 224 ? -3.68 -20.375 -9.391 1 97.5 224 ALA A N 1
ATOM 1745 C CA . ALA A 1 224 ? -4.711 -19.406 -9.008 1 97.5 224 ALA A CA 1
ATOM 1746 C C . ALA A 1 224 ? -4.145 -18.328 -8.102 1 97.5 224 ALA A C 1
ATOM 1748 O O . ALA A 1 224 ? -3.285 -18.594 -7.258 1 97.5 224 ALA A O 1
ATOM 1749 N N . ILE A 1 225 ? -4.535 -17.094 -8.336 1 98.44 225 ILE A N 1
ATOM 1750 C CA . ILE A 1 225 ? -4.164 -15.945 -7.52 1 98.44 225 ILE A CA 1
ATOM 1751 C C . ILE A 1 225 ? -5.414 -15.156 -7.137 1 98.44 225 ILE A C 1
ATOM 1753 O O . ILE A 1 225 ? -6.215 -14.789 -8 1 98.44 225 ILE A O 1
ATOM 1757 N N . SER A 1 226 ? -5.609 -14.922 -5.898 1 98.62 226 SER A N 1
ATOM 1758 C CA . SER A 1 226 ? -6.781 -14.188 -5.426 1 98.62 226 SER A CA 1
ATOM 1759 C C . SER A 1 226 ? -6.43 -13.289 -4.25 1 98.62 226 SER A C 1
ATOM 1761 O O . SER A 1 226 ? -5.523 -13.594 -3.473 1 98.62 226 SER A O 1
ATOM 1763 N N . SER A 1 227 ? -7.066 -12.141 -4.172 1 98.5 227 SER A N 1
ATOM 1764 C CA . SER A 1 227 ? -7.07 -11.359 -2.941 1 98.5 227 SER A CA 1
ATOM 1765 C C . SER A 1 227 ? -8.07 -11.914 -1.935 1 98.5 227 SER A C 1
ATOM 1767 O O . SER A 1 227 ? -9.273 -11.938 -2.201 1 98.5 227 SER A O 1
ATOM 1769 N N . ILE A 1 228 ? -7.578 -12.398 -0.833 1 98.88 228 ILE A N 1
ATOM 1770 C CA . ILE A 1 228 ? -8.414 -12.883 0.266 1 98.88 228 ILE A CA 1
ATOM 1771 C C . ILE A 1 228 ? -8.516 -11.805 1.34 1 98.88 228 ILE A C 1
ATOM 1773 O O . ILE A 1 228 ? -7.508 -11.352 1.878 1 98.88 228 ILE A O 1
ATOM 1777 N N . GLU A 1 229 ? -9.727 -11.414 1.602 1 98.75 229 GLU A N 1
ATOM 1778 C CA . GLU A 1 229 ? -9.961 -10.281 2.486 1 98.75 229 GLU A CA 1
ATOM 1779 C C . GLU A 1 229 ? -10.969 -10.625 3.578 1 98.75 229 GLU A C 1
ATOM 1781 O O . GLU A 1 229 ? -11.938 -11.336 3.33 1 98.75 229 GLU A O 1
ATOM 1786 N N . SER A 1 230 ? -10.719 -10.133 4.758 1 98.88 230 SER A N 1
ATOM 1787 C CA . SER A 1 230 ? -11.609 -10.359 5.887 1 98.88 230 SER A CA 1
ATOM 1788 C C . SER A 1 230 ? -11.352 -9.359 7.008 1 98.88 230 SER A C 1
ATOM 1790 O O . SER A 1 230 ? -10.781 -8.289 6.773 1 98.88 230 SER A O 1
ATOM 1792 N N . SER A 1 231 ? -11.93 -9.625 8.164 1 98.69 231 SER A N 1
ATOM 1793 C CA . SER A 1 231 ? -11.883 -8.703 9.289 1 98.69 231 SER A CA 1
ATOM 1794 C C . SER A 1 231 ? -11.961 -9.453 10.617 1 98.69 231 SER A C 1
ATOM 1796 O O . SER A 1 231 ? -12.625 -10.484 10.719 1 98.69 231 SER A O 1
ATOM 1798 N N . ASN A 1 232 ? -11.305 -8.852 11.594 1 98.06 232 ASN A N 1
ATOM 1799 C CA . ASN A 1 232 ? -11.438 -9.422 12.93 1 98.06 232 ASN A CA 1
ATOM 1800 C C . ASN A 1 232 ? -12.789 -9.07 13.555 1 98.06 232 ASN A C 1
ATOM 1802 O O . ASN A 1 232 ? -13.125 -9.562 14.633 1 98.06 232 ASN A O 1
ATOM 1806 N N . GLU A 1 233 ? -13.516 -8.211 12.898 1 97.88 233 GLU A N 1
ATOM 1807 C CA . GLU A 1 233 ? -14.836 -7.848 13.391 1 97.88 233 GLU A CA 1
ATOM 1808 C C . GLU A 1 233 ? -15.875 -8.906 13.016 1 97.88 233 GLU A C 1
ATOM 1810 O O . GLU A 1 233 ? -17 -8.883 13.516 1 97.88 233 GLU A O 1
ATOM 1815 N N . TYR A 1 234 ? -15.375 -9.727 12.133 1 97.25 234 TYR A N 1
ATOM 1816 C CA . TYR A 1 234 ? -16.219 -10.859 11.805 1 97.25 234 TYR A CA 1
ATOM 1817 C C . TYR A 1 234 ? -15.992 -12.016 12.766 1 97.25 234 TYR A C 1
ATOM 1819 O O . TYR A 1 234 ? -15.008 -12.023 13.516 1 97.25 234 TYR A O 1
ATOM 1827 N N . GLY A 1 235 ? -16.906 -13 12.961 1 92 235 GLY A N 1
ATOM 1828 C CA . GLY A 1 235 ? -16.672 -14.219 13.719 1 92 235 GLY A CA 1
ATOM 1829 C C . GLY A 1 235 ? -15.742 -15.188 13.016 1 92 235 GLY A C 1
ATOM 1830 O O . GLY A 1 235 ? -15.18 -14.867 11.969 1 92 235 GLY A O 1
ATOM 1831 N N . ALA A 1 236 ? -15.438 -16.266 13.609 1 94.62 236 ALA A N 1
ATOM 1832 C CA . ALA A 1 236 ? -14.617 -17.312 12.992 1 94.62 236 ALA A CA 1
ATOM 1833 C C . ALA A 1 236 ? -15.18 -17.719 11.641 1 94.62 236 ALA A C 1
ATOM 1835 O O . ALA A 1 236 ? -16.406 -17.828 11.477 1 94.62 236 ALA A O 1
ATOM 1836 N N . SER A 1 237 ? -14.344 -17.891 10.68 1 96.56 237 SER A N 1
ATOM 1837 C CA . SER A 1 237 ? -14.75 -18.328 9.344 1 96.56 237 SER A CA 1
ATOM 1838 C C . SER A 1 237 ? -14.445 -19.797 9.125 1 96.56 237 SER A C 1
ATOM 1840 O O . SER A 1 237 ? -13.891 -20.469 10 1 96.56 237 SER A O 1
ATOM 1842 N N . LEU A 1 238 ? -14.836 -20.297 7.973 1 97.44 238 LEU A N 1
ATOM 1843 C CA . LEU A 1 238 ? -14.453 -21.656 7.613 1 97.44 238 LEU A CA 1
ATOM 1844 C C . LEU A 1 238 ? -12.938 -21.812 7.605 1 97.44 238 LEU A C 1
ATOM 1846 O O . LEU A 1 238 ? -12.414 -22.875 7.934 1 97.44 238 LEU A O 1
ATOM 1850 N N . LEU A 1 239 ? -12.219 -20.766 7.242 1 98.25 239 LEU A N 1
ATOM 1851 C CA . LEU A 1 239 ? -10.766 -20.828 7.117 1 98.25 239 LEU A CA 1
ATOM 1852 C C . LEU A 1 239 ? -10.109 -20.906 8.492 1 98.25 239 LEU A C 1
ATOM 1854 O O . LEU A 1 239 ? -8.906 -21.141 8.594 1 98.25 239 LEU A O 1
ATOM 1858 N N . SER A 1 240 ? -10.898 -20.719 9.555 1 97.94 240 SER A N 1
ATOM 1859 C CA . SER A 1 240 ? -10.383 -20.828 10.922 1 97.94 240 SER A CA 1
ATOM 1860 C C . SER A 1 240 ? -10.227 -22.297 11.328 1 97.94 240 SER A C 1
ATOM 1862 O O . SER A 1 240 ? -9.617 -22.594 12.359 1 97.94 240 SER A O 1
ATOM 1864 N N . LYS A 1 241 ? -10.836 -23.156 10.57 1 97.88 241 LYS A N 1
ATOM 1865 C CA . LYS A 1 241 ? -10.648 -24.594 10.781 1 97.88 241 LYS A CA 1
ATOM 1866 C C . LYS A 1 241 ? -9.383 -25.094 10.086 1 97.88 241 LYS A C 1
ATOM 1868 O O . LYS A 1 241 ? -9.008 -24.594 9.031 1 97.88 241 LYS A O 1
ATOM 1873 N N . TYR A 1 242 ? -8.789 -26.109 10.688 1 98.5 242 TYR A N 1
ATOM 1874 C CA . TYR A 1 242 ? -7.617 -26.672 10.031 1 98.5 242 TYR A CA 1
ATOM 1875 C C . TYR A 1 242 ? -7.996 -27.312 8.703 1 98.5 242 TYR A C 1
ATOM 1877 O O . TYR A 1 242 ? -8.875 -28.188 8.648 1 98.5 242 TYR A O 1
ATOM 1885 N N . MET A 1 243 ? -7.359 -26.875 7.66 1 98.69 243 MET A N 1
ATOM 1886 C CA . MET A 1 243 ? -7.539 -27.391 6.305 1 98.69 243 MET A CA 1
ATOM 1887 C C . MET A 1 243 ? -6.254 -28.047 5.801 1 98.69 243 MET A C 1
ATOM 1889 O O . MET A 1 243 ? -5.16 -27.516 6.02 1 98.69 243 MET A O 1
ATOM 1893 N N . THR A 1 244 ? -6.375 -29.172 5.199 1 98.69 244 THR A N 1
ATOM 1894 C CA . THR A 1 244 ? -5.25 -29.828 4.547 1 98.69 244 THR A CA 1
ATOM 1895 C C . THR A 1 244 ? -5.523 -30.016 3.059 1 98.69 244 THR A C 1
ATOM 1897 O O . THR A 1 244 ? -6.293 -30.891 2.672 1 98.69 244 THR A O 1
ATOM 1900 N N . PHE A 1 245 ? -4.949 -29.156 2.248 1 98.25 245 PHE A N 1
ATOM 1901 C CA . PHE A 1 245 ? -4.957 -29.391 0.809 1 98.25 245 PHE A CA 1
ATOM 1902 C C . PHE A 1 245 ? -3.914 -30.438 0.421 1 98.25 245 PHE A C 1
ATOM 1904 O O . PHE A 1 245 ? -2.715 -30.219 0.597 1 98.25 245 PHE A O 1
ATOM 1911 N N . GLN A 1 246 ? -4.289 -31.453 -0.17 1 97.31 246 GLN A N 1
ATOM 1912 C CA . GLN A 1 246 ? -3.402 -32.594 -0.367 1 97.31 246 GLN A CA 1
ATOM 1913 C C . GLN A 1 246 ? -2.436 -32.344 -1.521 1 97.31 246 GLN A C 1
ATOM 1915 O O . GLN A 1 246 ? -1.338 -32.906 -1.549 1 97.31 246 GLN A O 1
ATOM 1920 N N . SER A 1 247 ? -2.838 -31.516 -2.41 1 96 247 SER A N 1
ATOM 1921 C CA . SER A 1 247 ? -2.037 -31.438 -3.627 1 96 247 SER A CA 1
ATOM 1922 C C . SER A 1 247 ? -1.726 -30 -3.988 1 96 247 SER A C 1
ATOM 1924 O O . SER A 1 247 ? -1.098 -29.719 -5.016 1 96 247 SER A O 1
ATOM 1926 N N . VAL A 1 248 ? -2.145 -29.031 -3.23 1 97.44 248 VAL A N 1
ATOM 1927 C CA . VAL A 1 248 ? -2.037 -27.625 -3.607 1 97.44 248 VAL A CA 1
ATOM 1928 C C . VAL A 1 248 ? -1.158 -26.891 -2.602 1 97.44 248 VAL A C 1
ATOM 1930 O O . VAL A 1 248 ? -1.394 -26.953 -1.393 1 97.44 248 VAL A O 1
ATOM 1933 N N . ASP A 1 249 ? -0.112 -26.281 -3.047 1 97.62 249 ASP A N 1
ATOM 1934 C CA . ASP A 1 249 ? 0.722 -25.406 -2.232 1 97.62 249 ASP A CA 1
ATOM 1935 C C . ASP A 1 249 ? 0.125 -24 -2.15 1 97.62 249 ASP A C 1
ATOM 1937 O O . ASP A 1 249 ? -0.538 -23.547 -3.088 1 97.62 249 ASP A O 1
ATOM 1941 N N . HIS A 1 250 ? 0.324 -23.328 -1.023 1 98.38 250 HIS A N 1
ATOM 1942 C CA . HIS A 1 250 ? -0.14 -21.953 -0.821 1 98.38 250 HIS A CA 1
ATOM 1943 C C . HIS A 1 250 ? 1.021 -21.016 -0.489 1 98.38 250 HIS A C 1
ATOM 1945 O O . HIS A 1 250 ? 1.859 -21.344 0.356 1 98.38 250 HIS A O 1
ATOM 1951 N N . CYS A 1 251 ? 1.176 -19.984 -1.155 1 98.5 251 CYS A N 1
ATOM 1952 C CA . CYS A 1 251 ? 2.004 -18.844 -0.811 1 98.5 251 CYS A CA 1
ATOM 1953 C C . CYS A 1 251 ? 1.145 -17.625 -0.489 1 98.5 251 CYS A C 1
ATOM 1955 O O . CYS A 1 251 ? 0.485 -17.062 -1.372 1 98.5 251 CYS A O 1
ATOM 1957 N N . LEU A 1 252 ? 1.092 -17.203 0.76 1 98.88 252 LEU A N 1
ATOM 1958 C CA . LEU A 1 252 ? 0.25 -16.109 1.224 1 98.88 252 LEU A CA 1
ATOM 1959 C C . LEU A 1 252 ? 1.086 -14.875 1.519 1 98.88 252 LEU A C 1
ATOM 1961 O O . LEU A 1 252 ? 1.982 -14.906 2.365 1 98.88 252 LEU A O 1
ATOM 1965 N N . CYS A 1 253 ? 0.8 -13.812 0.814 1 98.81 253 CYS A N 1
ATOM 1966 C CA . CYS A 1 253 ? 1.51 -12.547 0.964 1 98.81 253 CYS A CA 1
ATOM 1967 C C . CYS A 1 253 ? 0.602 -11.484 1.567 1 98.81 253 CYS A C 1
ATOM 1969 O O . CYS A 1 253 ? -0.398 -11.102 0.96 1 98.81 253 CYS A O 1
ATOM 1971 N N . VAL A 1 254 ? 0.981 -10.969 2.711 1 98.88 254 VAL A N 1
ATOM 1972 C CA . VAL A 1 254 ? 0.127 -10.016 3.41 1 98.88 254 VAL A CA 1
ATOM 1973 C C . VAL A 1 254 ? 0.363 -8.609 2.857 1 98.88 254 VAL A C 1
ATOM 1975 O O . VAL A 1 254 ? 1.499 -8.133 2.828 1 98.88 254 VAL A O 1
ATOM 1978 N N . LEU A 1 255 ? -0.706 -7.973 2.414 1 98.44 255 LEU A N 1
ATOM 1979 C CA . LEU A 1 255 ? -0.618 -6.617 1.882 1 98.44 255 LEU A CA 1
ATOM 1980 C C . LEU A 1 255 ? -1.081 -5.598 2.916 1 98.44 255 LEU A C 1
ATOM 1982 O O . LEU A 1 255 ? -0.543 -4.492 2.984 1 98.44 255 LEU A O 1
ATOM 1986 N N . GLU A 1 256 ? -2.104 -5.887 3.646 1 98.31 256 GLU A N 1
ATOM 1987 C CA . GLU A 1 256 ? -2.676 -5.008 4.664 1 98.31 256 GLU A CA 1
ATOM 1988 C C . GLU A 1 256 ? -3.146 -5.805 5.879 1 98.31 256 GLU A C 1
ATOM 1990 O O . GLU A 1 256 ? -3.713 -6.891 5.734 1 98.31 256 GLU A O 1
ATOM 1995 N N . GLY A 1 257 ? -2.85 -5.223 7.047 1 98.56 257 GLY A N 1
ATOM 1996 C CA . GLY A 1 257 ? -3.416 -5.773 8.266 1 98.56 257 GLY A CA 1
ATOM 1997 C C . GLY A 1 257 ? -2.594 -6.906 8.852 1 98.56 257 GLY A C 1
ATOM 1998 O O . GLY A 1 257 ? -1.367 -6.918 8.727 1 98.56 257 GLY A O 1
ATOM 1999 N N . THR A 1 258 ? -3.334 -7.73 9.641 1 98.56 258 THR A N 1
ATOM 2000 C CA . THR A 1 258 ? -2.695 -8.781 10.422 1 98.56 258 THR A CA 1
ATOM 2001 C C . THR A 1 258 ? -3.303 -10.141 10.094 1 98.56 258 THR A C 1
ATOM 2003 O O . THR A 1 258 ? -4.48 -10.383 10.359 1 98.56 258 THR A O 1
ATOM 2006 N N . LEU A 1 259 ? -2.496 -10.969 9.508 1 98.81 259 LEU A N 1
ATOM 2007 C CA . LEU A 1 259 ? -2.91 -12.344 9.281 1 98.81 259 LEU A CA 1
ATOM 2008 C C . LEU A 1 259 ? -2.371 -13.266 10.375 1 98.81 259 LEU A C 1
ATOM 2010 O O . LEU A 1 259 ? -1.209 -13.148 10.773 1 98.81 259 LEU A O 1
ATOM 2014 N N . ILE A 1 260 ? -3.184 -14.078 10.922 1 98.75 260 ILE A N 1
ATOM 2015 C CA . ILE A 1 260 ? -2.779 -15.102 11.875 1 98.75 260 ILE A CA 1
ATOM 2016 C C . ILE A 1 260 ? -2.836 -16.469 11.211 1 98.75 260 ILE A C 1
ATOM 2018 O O . ILE A 1 260 ? -3.869 -16.859 10.656 1 98.75 260 ILE A O 1
ATOM 2022 N N . VAL A 1 261 ? -1.78 -17.156 11.219 1 98.75 261 VAL A N 1
ATOM 2023 C CA . VAL A 1 261 ? -1.684 -18.5 10.641 1 98.75 261 VAL A CA 1
ATOM 2024 C C . VAL A 1 261 ? -1.383 -19.516 11.727 1 98.75 261 VAL A C 1
ATOM 2026 O O . VAL A 1 261 ? -0.461 -19.328 12.531 1 98.75 261 VAL A O 1
ATOM 2029 N N . ARG A 1 262 ? -2.129 -20.531 11.781 1 98.25 262 ARG A N 1
ATOM 2030 C CA . ARG A 1 262 ? -1.882 -21.656 12.672 1 98.25 262 ARG A CA 1
ATOM 2031 C C . ARG A 1 262 ? -1.542 -22.922 11.883 1 98.25 262 ARG A C 1
ATOM 2033 O O . ARG A 1 262 ? -2.373 -23.422 11.125 1 98.25 262 ARG A O 1
ATOM 2040 N N . LEU A 1 263 ? -0.376 -23.344 11.992 1 97.75 263 LEU A N 1
ATOM 2041 C CA . LEU A 1 263 ? 0.025 -24.656 11.477 1 97.75 263 LEU A CA 1
ATOM 2042 C C . LEU A 1 263 ? -0.179 -25.734 12.531 1 97.75 263 LEU A C 1
ATOM 2044 O O . LEU A 1 263 ? 0.192 -25.562 13.695 1 97.75 263 LEU A O 1
ATOM 2048 N N . LYS A 1 264 ? -0.791 -26.766 12.141 1 95.81 264 LYS A N 1
ATOM 2049 C CA . LYS A 1 264 ? -1.064 -27.828 13.117 1 95.81 264 LYS A CA 1
ATOM 2050 C C . LYS A 1 264 ? 0.222 -28.297 13.789 1 95.81 264 LYS A C 1
ATOM 2052 O O . LYS A 1 264 ? 1.209 -28.594 13.109 1 95.81 264 LYS A O 1
ATOM 2057 N N . GLY A 1 265 ? 0.175 -28.359 15.078 1 92 265 GLY A N 1
ATOM 2058 C CA . GLY A 1 265 ? 1.318 -28.812 15.852 1 92 265 GLY A CA 1
ATOM 2059 C C . GLY A 1 265 ? 2.287 -27.688 16.203 1 92 265 GLY A C 1
ATOM 2060 O O . GLY A 1 265 ? 3.311 -27.938 16.844 1 92 265 GLY A O 1
ATOM 2061 N N . GLN A 1 266 ? 2.008 -26.5 15.773 1 92.44 266 GLN A N 1
ATOM 2062 C CA . GLN A 1 266 ? 2.869 -25.359 16.047 1 92.44 266 GLN A CA 1
ATOM 2063 C C . GLN A 1 266 ? 2.08 -24.219 16.672 1 92.44 266 GLN A C 1
ATOM 2065 O O . GLN A 1 266 ? 0.848 -24.203 16.641 1 92.44 266 GLN A O 1
ATOM 2070 N N . SER A 1 267 ? 2.779 -23.359 17.266 1 93.19 267 SER A N 1
ATOM 2071 C CA . SER A 1 267 ? 2.16 -22.156 17.797 1 93.19 267 SER A CA 1
ATOM 2072 C C . SER A 1 267 ? 1.682 -21.25 16.656 1 93.19 267 SER A C 1
ATOM 2074 O O . SER A 1 267 ? 2.188 -21.328 15.531 1 93.19 267 SER A O 1
ATOM 2076 N N . GLU A 1 268 ? 0.707 -20.422 17 1 96.31 268 GLU A N 1
ATOM 2077 C CA . GLU A 1 268 ? 0.215 -19.469 16.016 1 96.31 268 GLU A CA 1
ATOM 2078 C C . GLU A 1 268 ? 1.307 -18.469 15.617 1 96.31 268 GLU A C 1
ATOM 2080 O O . GLU A 1 268 ? 2.168 -18.141 16.438 1 96.31 268 GLU A O 1
ATOM 2085 N N . SER A 1 269 ? 1.289 -18.094 14.422 1 98 269 SER A N 1
ATOM 2086 C CA . SER A 1 269 ? 2.201 -17.094 13.891 1 98 269 SER A CA 1
ATOM 2087 C C . SER A 1 269 ? 1.438 -15.898 13.32 1 98 269 SER A C 1
ATOM 2089 O O . SER A 1 269 ? 0.361 -16.062 12.742 1 98 269 SER A O 1
ATOM 2091 N N . VAL A 1 270 ? 2.008 -14.734 13.516 1 98.31 270 VAL A N 1
ATOM 2092 C CA . VAL A 1 270 ? 1.384 -13.492 13.078 1 98.31 270 VAL A CA 1
ATOM 2093 C C . VAL A 1 270 ? 2.166 -12.898 11.906 1 98.31 270 VAL A C 1
ATOM 2095 O O . VAL A 1 270 ? 3.396 -12.828 11.945 1 98.31 270 VAL A O 1
ATOM 2098 N N . PHE A 1 271 ? 1.476 -12.578 10.867 1 98.62 271 PHE A N 1
ATOM 2099 C CA . PHE A 1 271 ? 2.076 -12.008 9.664 1 98.62 271 PHE A CA 1
ATOM 2100 C C . PHE A 1 271 ? 1.515 -10.617 9.391 1 98.62 271 PHE A C 1
ATOM 2102 O O . PHE A 1 271 ? 0.312 -10.391 9.531 1 98.62 271 PHE A O 1
ATOM 2109 N N . ARG A 1 272 ? 2.416 -9.727 9 1 98.31 272 ARG A N 1
ATOM 2110 C CA . ARG A 1 272 ? 2.096 -8.328 8.742 1 98.31 272 ARG A CA 1
ATOM 2111 C C . ARG A 1 272 ? 2.49 -7.926 7.328 1 98.31 272 ARG A C 1
ATOM 2113 O O . ARG A 1 272 ? 2.996 -8.75 6.559 1 98.31 272 ARG A O 1
ATOM 2120 N N . GLU A 1 273 ? 2.189 -6.676 7.008 1 98.5 273 GLU A N 1
ATOM 2121 C CA . GLU A 1 273 ? 2.459 -6.137 5.68 1 98.5 273 GLU A CA 1
ATOM 2122 C C . GLU A 1 273 ? 3.867 -6.5 5.215 1 98.5 273 GLU A C 1
ATOM 2124 O O . GLU A 1 273 ? 4.836 -6.312 5.949 1 98.5 273 GLU A O 1
ATOM 2129 N N . GLY A 1 274 ? 3.977 -7.055 4 1 98 274 GLY A N 1
ATOM 2130 C CA . GLY A 1 274 ? 5.246 -7.359 3.359 1 98 274 GLY A CA 1
ATOM 2131 C C . GLY A 1 274 ? 5.762 -8.75 3.688 1 98 274 GLY A C 1
ATOM 2132 O O . GLY A 1 274 ? 6.703 -9.234 3.057 1 98 274 GLY A O 1
ATOM 2133 N N . GLU A 1 275 ? 5.16 -9.414 4.652 1 98.69 275 GLU A N 1
ATOM 2134 C CA . GLU A 1 275 ? 5.613 -10.734 5.066 1 98.69 275 GLU A CA 1
ATOM 2135 C C . GLU A 1 275 ? 4.875 -11.836 4.312 1 98.69 275 GLU A C 1
ATOM 2137 O O . GLU A 1 275 ? 3.75 -11.633 3.85 1 98.69 275 GLU A O 1
ATOM 2142 N N . THR A 1 276 ? 5.523 -12.969 4.125 1 98.69 276 THR A N 1
ATOM 2143 C CA . THR A 1 276 ? 5.008 -14.078 3.332 1 98.69 276 THR A CA 1
ATOM 2144 C C . THR A 1 276 ? 5.078 -15.383 4.121 1 98.69 276 THR A C 1
ATOM 2146 O O . THR A 1 276 ? 6.047 -15.633 4.836 1 98.69 276 THR A O 1
ATOM 2149 N N . VAL A 1 277 ? 4.086 -16.188 3.996 1 98.62 277 VAL A N 1
ATOM 2150 C CA . VAL A 1 277 ? 4.137 -17.562 4.5 1 98.62 277 VAL A CA 1
ATOM 2151 C C . VAL A 1 277 ? 3.865 -18.547 3.361 1 98.62 277 VAL A C 1
ATOM 2153 O O . VAL A 1 277 ? 2.969 -18.312 2.543 1 98.62 277 VAL A O 1
ATOM 2156 N N . VAL A 1 278 ? 4.641 -19.531 3.238 1 98.31 278 VAL A N 1
ATOM 2157 C CA . VAL A 1 278 ? 4.469 -20.609 2.266 1 98.31 278 VAL A CA 1
ATOM 2158 C C . VAL A 1 278 ? 4.082 -21.891 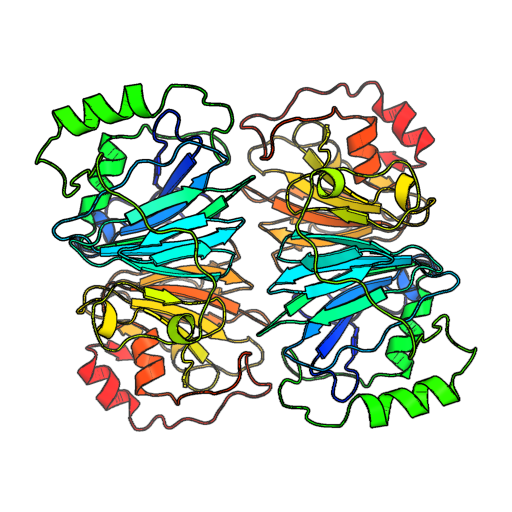2.982 1 98.31 278 VAL A C 1
ATOM 2160 O O . VAL A 1 278 ? 4.77 -22.328 3.912 1 98.31 278 VAL A O 1
ATOM 2163 N N . ILE A 1 279 ? 3.014 -22.453 2.576 1 98 279 ILE A N 1
ATOM 2164 C CA . ILE A 1 279 ? 2.447 -23.656 3.182 1 98 279 ILE A CA 1
ATOM 2165 C C . ILE A 1 279 ? 2.348 -24.766 2.137 1 98 279 ILE A C 1
ATOM 2167 O O . ILE A 1 279 ? 1.484 -24.719 1.256 1 98 279 ILE A O 1
ATOM 2171 N N . PRO A 1 280 ? 3.16 -25.797 2.225 1 97.19 280 PRO A N 1
ATOM 2172 C CA . PRO A 1 280 ? 3.137 -26.859 1.221 1 97.19 280 PRO A CA 1
ATOM 2173 C C . PRO A 1 280 ? 1.883 -27.719 1.312 1 97.19 280 PRO A C 1
ATOM 2175 O O . PRO A 1 280 ? 1.27 -27.812 2.377 1 97.19 280 PRO A O 1
ATOM 2178 N N . ALA A 1 281 ? 1.596 -28.359 0.159 1 97.25 281 ALA A N 1
ATOM 2179 C CA . ALA A 1 281 ? 0.541 -29.375 0.14 1 97.25 281 ALA A CA 1
ATOM 2180 C C . ALA A 1 281 ? 0.741 -30.391 1.255 1 97.25 281 ALA A C 1
ATOM 2182 O O . ALA A 1 281 ? 1.868 -30.812 1.528 1 97.25 281 ALA A O 1
ATOM 2183 N N . GLY A 1 282 ? -0.362 -30.734 1.912 1 97.12 282 GLY A N 1
ATOM 2184 C CA . GLY A 1 282 ? -0.304 -31.75 2.959 1 97.12 282 GLY A CA 1
ATOM 2185 C C . GLY A 1 282 ? -0.19 -31.156 4.352 1 97.12 282 GLY A C 1
ATOM 2186 O O . GLY A 1 282 ? -0.432 -31.844 5.344 1 97.12 282 GLY A O 1
ATOM 2187 N N . GLN A 1 283 ? 0.273 -29.922 4.48 1 97.25 283 GLN A N 1
ATOM 2188 C CA . GLN A 1 283 ? 0.362 -29.266 5.781 1 97.25 283 GLN A CA 1
ATOM 2189 C C . GLN A 1 283 ? -0.996 -28.719 6.211 1 97.25 283 GLN A C 1
ATOM 2191 O O . GLN A 1 283 ? -1.599 -27.906 5.504 1 97.25 283 GLN A O 1
ATOM 2196 N N . ALA A 1 284 ? -1.452 -29.172 7.359 1 98.5 284 ALA A N 1
ATOM 2197 C CA . ALA A 1 284 ? -2.691 -28.641 7.914 1 98.5 284 ALA A CA 1
ATOM 2198 C C . ALA A 1 284 ? -2.484 -27.219 8.445 1 98.5 284 ALA A C 1
ATOM 2200 O O . ALA A 1 284 ? -1.548 -26.969 9.203 1 98.5 284 ALA A O 1
ATOM 2201 N N . PHE A 1 285 ? -3.375 -26.297 8.039 1 98.69 285 PHE A N 1
ATOM 2202 C CA . PHE A 1 285 ? -3.256 -24.922 8.516 1 98.69 285 PHE A CA 1
ATOM 2203 C C . PHE A 1 285 ? -4.629 -24.281 8.656 1 98.69 285 PHE A C 1
ATOM 2205 O O . PHE A 1 285 ? -5.609 -24.75 8.078 1 98.69 285 PHE A O 1
ATOM 2212 N N . ALA A 1 286 ? -4.723 -23.281 9.461 1 98.69 286 ALA A N 1
ATOM 2213 C CA . ALA A 1 286 ? -5.895 -22.438 9.664 1 98.69 286 ALA A CA 1
ATOM 2214 C C . ALA A 1 286 ? -5.516 -20.953 9.609 1 98.69 286 ALA A C 1
ATOM 2216 O O . ALA A 1 286 ? -4.363 -20.594 9.859 1 98.69 286 ALA A O 1
ATOM 2217 N N . LEU A 1 287 ? -6.453 -20.188 9.211 1 98.75 287 LEU A N 1
ATOM 2218 C CA . LEU A 1 287 ? -6.234 -18.75 9.086 1 98.75 287 LEU A CA 1
ATOM 2219 C C . LEU A 1 287 ? -7.227 -17.969 9.945 1 98.75 287 LEU A C 1
ATOM 2221 O O . LEU A 1 287 ? -8.406 -18.328 10.008 1 98.75 287 LEU A O 1
ATOM 2225 N N . ASP A 1 288 ? -6.734 -17 10.609 1 98.44 288 ASP A N 1
ATOM 2226 C CA . ASP A 1 288 ? -7.559 -15.969 11.242 1 98.44 288 ASP A CA 1
ATOM 2227 C C . ASP A 1 288 ? -7.113 -14.57 10.828 1 98.44 288 ASP A C 1
ATOM 2229 O O . ASP A 1 288 ? -5.992 -14.383 10.352 1 98.44 288 ASP A O 1
ATOM 2233 N N . PHE A 1 289 ? -8.039 -13.68 10.945 1 98.56 289 PHE A N 1
ATOM 2234 C CA . PHE A 1 289 ? -7.809 -12.297 10.555 1 98.56 289 PHE A CA 1
ATOM 2235 C C . PHE A 1 289 ? -7.812 -11.383 11.773 1 98.56 289 PHE A C 1
ATOM 2237 O O . PHE A 1 289 ? -8.82 -11.266 12.469 1 98.56 289 PHE A O 1
ATOM 2244 N N . GLY A 1 290 ? -6.703 -10.742 12 1 98.12 290 GLY A N 1
ATOM 2245 C CA . GLY A 1 290 ? -6.449 -10.195 13.328 1 98.12 290 GLY A CA 1
ATOM 2246 C C . GLY A 1 290 ? -6.625 -8.695 13.398 1 98.12 290 GLY A C 1
ATOM 2247 O O . GLY A 1 290 ? -6.477 -8.094 14.469 1 98.12 290 GLY A O 1
ATOM 2248 N N . SER A 1 291 ? -6.973 -8.008 12.344 1 98.25 291 SER A N 1
ATOM 2249 C CA . SER A 1 291 ? -7.211 -6.566 12.32 1 98.25 291 SER A CA 1
ATOM 2250 C C . SER A 1 291 ? -8.531 -6.23 11.633 1 98.25 291 SER A C 1
ATOM 2252 O O . SER A 1 291 ? -9.195 -7.113 11.086 1 98.25 291 SER A O 1
ATOM 2254 N N . LYS A 1 292 ? -8.891 -5.027 11.68 1 98 292 LYS A N 1
ATOM 2255 C CA . LYS A 1 292 ? -10.188 -4.613 11.141 1 98 292 LYS A CA 1
ATOM 2256 C C . LYS A 1 292 ? -10.289 -4.91 9.648 1 98 292 LYS A C 1
ATOM 2258 O O . LYS A 1 292 ? -11.367 -5.227 9.148 1 98 292 LYS A O 1
ATOM 2263 N N . TYR A 1 293 ? -9.297 -4.742 8.93 1 98.38 293 TYR A N 1
ATOM 2264 C CA . TYR A 1 293 ? -9.203 -5.121 7.527 1 98.38 293 TYR A CA 1
ATOM 2265 C C . TYR A 1 293 ? -7.918 -5.898 7.258 1 98.38 293 TYR A C 1
ATOM 2267 O O . TYR A 1 293 ? -6.832 -5.473 7.66 1 98.38 293 TYR A O 1
ATOM 2275 N N . VAL A 1 294 ? -8.039 -7.031 6.691 1 98.75 294 VAL A N 1
ATOM 2276 C CA . VAL A 1 294 ? -6.91 -7.863 6.289 1 98.75 294 VAL A CA 1
ATOM 2277 C C . VAL A 1 294 ? -6.996 -8.164 4.793 1 98.75 294 VAL A C 1
ATOM 2279 O O . VAL A 1 294 ? -8.055 -8.555 4.293 1 98.75 294 VAL A O 1
ATOM 2282 N N . ARG A 1 295 ? -6.008 -7.926 4.098 1 98.5 295 ARG A N 1
ATOM 2283 C CA . ARG A 1 295 ? -5.891 -8.266 2.682 1 98.5 295 ARG A CA 1
ATOM 2284 C C . ARG A 1 295 ? -4.648 -9.102 2.418 1 98.5 295 ARG A C 1
ATOM 2286 O O . ARG A 1 295 ? -3.525 -8.648 2.641 1 98.5 295 ARG A O 1
ATOM 2293 N N . VAL A 1 296 ? -4.832 -10.297 1.928 1 98.81 296 VAL A N 1
ATOM 2294 C CA . VAL A 1 296 ? -3.781 -11.266 1.643 1 98.81 296 VAL A CA 1
ATOM 2295 C C . VAL A 1 296 ? -3.889 -11.734 0.194 1 98.81 296 VAL A C 1
ATOM 2297 O O . VAL A 1 296 ? -4.973 -12.109 -0.265 1 98.81 296 VAL A O 1
ATOM 2300 N N . TRP A 1 297 ? -2.816 -11.633 -0.534 1 98.75 297 TRP A N 1
ATOM 2301 C CA . TRP A 1 297 ? -2.809 -12.281 -1.843 1 98.75 297 TRP A CA 1
ATOM 2302 C C . TRP A 1 297 ? -2.385 -13.742 -1.726 1 98.75 297 TRP A C 1
ATOM 2304 O O . TRP A 1 297 ? -1.308 -14.039 -1.202 1 98.75 297 TRP A O 1
ATOM 2314 N N . SER A 1 298 ? -3.211 -14.594 -2.143 1 98.81 298 SER A N 1
ATOM 2315 C CA . SER A 1 298 ? -2.979 -16.031 -2.135 1 98.81 298 SER A CA 1
ATOM 2316 C C . SER A 1 298 ? -2.537 -16.531 -3.51 1 98.81 298 SER A C 1
ATOM 2318 O O . SER A 1 298 ? -3.26 -16.359 -4.496 1 98.81 298 SER A O 1
ATOM 2320 N N . PHE A 1 299 ? -1.385 -17.062 -3.59 1 98.38 299 PHE A N 1
ATOM 2321 C CA . PHE A 1 299 ? -0.87 -17.75 -4.766 1 98.38 299 PHE A CA 1
ATOM 2322 C C . PHE A 1 299 ? -0.91 -19.266 -4.57 1 98.38 299 PHE A C 1
ATOM 2324 O O . PHE A 1 299 ? -0.342 -19.781 -3.609 1 98.38 299 PHE A O 1
ATOM 2331 N N . THR A 1 300 ? -1.535 -19.969 -5.449 1 97.88 300 THR A N 1
ATOM 2332 C CA . THR A 1 300 ? -1.634 -21.422 -5.34 1 97.88 300 THR A CA 1
ATOM 2333 C C . THR A 1 300 ? -1.305 -22.078 -6.672 1 97.88 300 THR A C 1
ATOM 2335 O O . THR A 1 300 ? -1.437 -21.469 -7.73 1 97.88 300 THR A O 1
ATOM 2338 N N . ASP A 1 301 ? -0.837 -23.297 -6.629 1 96.75 301 ASP A N 1
ATOM 2339 C CA . ASP A 1 301 ? -0.509 -24.047 -7.836 1 96.75 301 ASP A CA 1
ATOM 2340 C C . ASP A 1 301 ? -1.657 -24.969 -8.242 1 96.75 301 ASP A C 1
ATOM 2342 O O . ASP A 1 301 ? -1.432 -26.031 -8.836 1 96.75 301 ASP A O 1
ATOM 2346 N N . GLY A 1 302 ? -2.846 -24.625 -7.941 1 96.25 302 GLY A N 1
ATOM 2347 C CA . GLY A 1 302 ? -4.098 -25.312 -8.227 1 96.25 302 GLY A CA 1
ATOM 2348 C C . GLY A 1 302 ? -5.293 -24.672 -7.539 1 96.25 302 GLY A C 1
ATOM 2349 O O . GLY A 1 302 ? -5.328 -23.469 -7.344 1 96.25 302 GLY A O 1
ATOM 2350 N N . ASP A 1 303 ? -6.328 -25.516 -7.309 1 97.88 303 ASP A N 1
ATOM 2351 C CA . ASP A 1 303 ? -7.527 -25.031 -6.633 1 97.88 303 ASP A CA 1
ATOM 2352 C C . ASP A 1 303 ? -7.305 -24.922 -5.125 1 97.88 303 ASP A C 1
ATOM 2354 O O . ASP A 1 303 ? -7.512 -25.891 -4.391 1 97.88 303 ASP A O 1
ATOM 2358 N N . GLY A 1 304 ? -6.949 -23.734 -4.633 1 97.94 304 GLY A N 1
ATOM 2359 C CA . GLY A 1 304 ? -6.648 -23.5 -3.23 1 97.94 304 GLY A CA 1
ATOM 2360 C C . GLY A 1 304 ? -7.812 -22.906 -2.463 1 97.94 304 GLY A C 1
ATOM 2361 O O . GLY A 1 304 ? -8.969 -23.266 -2.699 1 97.94 304 GLY A O 1
ATOM 2362 N N . ILE A 1 305 ? -7.516 -22.078 -1.5 1 98.5 305 ILE A N 1
ATOM 2363 C CA . ILE A 1 305 ? -8.516 -21.531 -0.585 1 98.5 305 ILE A CA 1
ATOM 2364 C C . ILE A 1 305 ? -9.508 -20.672 -1.36 1 98.5 305 ILE A C 1
ATOM 2366 O O . ILE A 1 305 ? -10.68 -20.562 -0.983 1 98.5 305 ILE A O 1
ATOM 2370 N N . GLU A 1 306 ? -9.039 -20 -2.428 1 98.19 306 GLU A N 1
ATOM 2371 C CA . GLU A 1 306 ? -9.969 -19.172 -3.193 1 98.19 306 GLU A CA 1
ATOM 2372 C C . GLU A 1 306 ? -11.086 -20.016 -3.801 1 98.19 306 GLU A C 1
ATOM 2374 O O . GLU A 1 306 ? -12.234 -19.562 -3.898 1 98.19 306 GLU A O 1
ATOM 2379 N N . THR A 1 307 ? -10.727 -21.219 -4.246 1 98 307 THR A N 1
ATOM 2380 C CA . THR A 1 307 ? -11.727 -22.094 -4.832 1 98 307 THR A CA 1
ATOM 2381 C C . THR A 1 307 ? -12.742 -22.547 -3.779 1 98 307 THR A C 1
ATOM 2383 O O . THR A 1 307 ? -13.93 -22.672 -4.07 1 98 307 THR A O 1
ATOM 2386 N N . LEU A 1 308 ? -12.258 -22.828 -2.594 1 97.75 308 LEU A N 1
ATOM 2387 C CA . LEU A 1 308 ? -13.172 -23.125 -1.498 1 97.75 308 LEU A CA 1
ATOM 2388 C C . LEU A 1 308 ? -14.18 -22 -1.309 1 97.75 308 LEU A C 1
ATOM 2390 O O . LEU A 1 308 ? -15.383 -22.234 -1.2 1 97.75 308 LEU A O 1
ATOM 2394 N N . VAL A 1 309 ? -13.727 -20.75 -1.309 1 98.25 309 VAL A N 1
ATOM 2395 C CA . VAL A 1 309 ? -14.586 -19.594 -1.131 1 98.25 309 VAL A CA 1
ATOM 2396 C C . VAL A 1 309 ? -15.57 -19.5 -2.295 1 98.25 309 VAL A C 1
ATOM 2398 O O . VAL A 1 309 ? -16.75 -19.203 -2.096 1 98.25 309 VAL A O 1
ATOM 2401 N N . HIS A 1 310 ? -15.102 -19.797 -3.457 1 97.62 310 HIS A N 1
ATOM 2402 C CA . HIS A 1 310 ? -15.93 -19.688 -4.652 1 97.62 310 HIS A CA 1
ATOM 2403 C C . HIS A 1 310 ? -17.016 -20.75 -4.664 1 97.62 310 HIS A C 1
ATOM 2405 O O . HIS A 1 310 ? -18.172 -20.469 -4.996 1 97.62 310 HIS A O 1
ATOM 2411 N N . ARG A 1 311 ? -16.641 -21.922 -4.312 1 97.5 311 ARG A N 1
ATOM 2412 C CA . ARG A 1 311 ? -17.562 -23.047 -4.422 1 97.5 311 ARG A CA 1
ATOM 2413 C C . ARG A 1 311 ? -18.594 -23.031 -3.299 1 97.5 311 ARG A C 1
ATOM 2415 O O . ARG A 1 311 ? -19.734 -23.469 -3.486 1 97.5 311 ARG A O 1
ATOM 2422 N N . LEU A 1 312 ? -18.219 -22.578 -2.166 1 97.94 312 LEU A N 1
ATOM 2423 C CA . LEU A 1 312 ? -19.094 -22.609 -1.002 1 97.94 312 LEU A CA 1
ATOM 2424 C C . LEU A 1 312 ? -19.75 -21.266 -0.783 1 97.94 312 LEU A C 1
ATOM 2426 O O . LEU A 1 312 ? -20.734 -21.156 -0.037 1 97.94 312 LEU A O 1
ATOM 2430 N N . GLY A 1 313 ? -19.156 -20.234 -1.373 1 97.75 313 GLY A N 1
ATOM 2431 C CA . GLY A 1 313 ? -19.656 -18.875 -1.173 1 97.75 313 GLY A CA 1
ATOM 2432 C C . GLY A 1 313 ? -20.609 -18.422 -2.262 1 97.75 313 GLY A C 1
ATOM 2433 O O . GLY A 1 313 ? -21.203 -19.266 -2.955 1 97.75 313 GLY A O 1
ATOM 2434 N N . THR A 1 314 ? -20.906 -17.094 -2.312 1 97.44 314 THR A N 1
ATOM 2435 C CA . THR A 1 314 ? -21.797 -16.5 -3.301 1 97.44 314 THR A CA 1
ATOM 2436 C C . THR A 1 314 ? -21.141 -15.289 -3.959 1 97.44 314 THR A C 1
ATOM 2438 O O . THR A 1 314 ? -20.344 -14.594 -3.332 1 97.44 314 THR A O 1
ATOM 2441 N N . PRO A 1 315 ? -21.453 -15.117 -5.266 1 97.38 315 PRO A N 1
ATOM 2442 C CA . PRO A 1 315 ? -20.984 -13.867 -5.879 1 97.38 315 PRO A CA 1
ATOM 2443 C C . PRO A 1 315 ? -21.406 -12.633 -5.09 1 97.38 315 PRO A C 1
ATOM 2445 O O . PRO A 1 315 ? -22.516 -12.594 -4.539 1 97.38 315 PRO A O 1
ATOM 2448 N N . PHE A 1 316 ? -20.594 -11.734 -4.992 1 97 316 PHE A N 1
ATOM 2449 C CA . PHE A 1 316 ? -20.812 -10.516 -4.219 1 97 316 PHE A CA 1
ATOM 2450 C C . PHE A 1 316 ? -20.641 -9.281 -5.094 1 97 316 PHE A C 1
ATOM 2452 O O . PHE A 1 316 ? -19.641 -9.156 -5.812 1 97 316 PHE A O 1
ATOM 2459 N N . GLU A 1 317 ? -21.516 -8.328 -5.031 1 94.88 317 GLU A N 1
ATOM 2460 C CA . GLU A 1 317 ? -21.516 -7.176 -5.93 1 94.88 317 GLU A CA 1
ATOM 2461 C C . GLU A 1 317 ? -20.766 -6 -5.324 1 94.88 317 GLU A C 1
ATOM 2463 O O . GLU A 1 317 ? -20.359 -5.074 -6.035 1 94.88 317 GLU A O 1
ATOM 2468 N N . GLY A 1 318 ? -20.672 -5.945 -3.977 1 95.06 318 GLY A N 1
ATOM 2469 C CA . GLY A 1 318 ? -19.953 -4.859 -3.332 1 95.06 318 GLY A CA 1
ATOM 2470 C C . GLY A 1 318 ? -18.469 -4.867 -3.639 1 95.06 318 GLY A C 1
ATOM 2471 O O . GLY A 1 318 ? -17.906 -5.902 -4.004 1 95.06 318 GLY A O 1
ATOM 2472 N N . VAL A 1 319 ? -17.828 -3.713 -3.518 1 94.88 319 VAL A N 1
ATOM 2473 C CA . VAL A 1 319 ? -16.422 -3.625 -3.859 1 94.88 319 VAL A CA 1
ATOM 2474 C C . VAL A 1 319 ? -15.578 -3.561 -2.586 1 94.88 319 VAL A C 1
ATOM 2476 O O . VAL A 1 319 ? -14.344 -3.553 -2.645 1 94.88 319 VAL A O 1
ATOM 2479 N N . VAL A 1 320 ? -16.25 -3.471 -1.392 1 96.5 320 VAL A N 1
ATOM 2480 C CA . VAL A 1 320 ? -15.57 -3.545 -0.101 1 96.5 320 VAL A CA 1
ATOM 2481 C C . VAL A 1 320 ? -16.266 -4.574 0.789 1 96.5 320 VAL A C 1
ATOM 2483 O O . VAL A 1 320 ? -17.391 -4.996 0.502 1 96.5 320 VAL A O 1
ATOM 2486 N N . LEU A 1 321 ? -15.562 -4.973 1.855 1 97.81 321 LEU A N 1
ATOM 2487 C CA . LEU A 1 321 ? -16.188 -5.867 2.826 1 97.81 321 LEU A CA 1
ATOM 2488 C C . LEU A 1 321 ? -17.469 -5.262 3.387 1 97.81 321 LEU A C 1
ATOM 2490 O O . LEU A 1 321 ? -17.5 -4.082 3.746 1 97.81 321 LEU A O 1
ATOM 2494 N N . PRO A 1 322 ? -18.531 -6.031 3.457 1 97.38 322 PRO A N 1
ATOM 2495 C CA . PRO A 1 322 ? -19.766 -5.516 4.062 1 97.38 322 PRO A CA 1
ATOM 2496 C C . PRO A 1 322 ? -19.656 -5.379 5.578 1 97.38 322 PRO A C 1
ATOM 2498 O O . PRO A 1 322 ? -18.766 -5.961 6.199 1 97.38 322 PRO A O 1
ATOM 2501 N N . ASP A 1 323 ? -20.547 -4.656 6.188 1 97.06 323 ASP A N 1
ATOM 2502 C CA . ASP A 1 323 ? -20.516 -4.375 7.621 1 97.06 323 ASP A CA 1
ATOM 2503 C C . ASP A 1 323 ? -20.734 -5.652 8.43 1 97.06 323 ASP A C 1
ATOM 2505 O O . ASP A 1 323 ? -20.234 -5.77 9.555 1 97.06 323 ASP A O 1
ATOM 2509 N N . LYS A 1 324 ? -21.484 -6.492 7.875 1 96.19 324 LYS A N 1
ATOM 2510 C CA . LYS A 1 324 ? -21.75 -7.789 8.5 1 96.19 324 LYS A CA 1
ATOM 2511 C C . LYS A 1 324 ? -21.406 -8.93 7.551 1 96.19 324 LYS A C 1
ATOM 2513 O O . LYS A 1 324 ? -21.578 -8.82 6.34 1 96.19 324 LYS A O 1
ATOM 2518 N N . GLU A 1 325 ? -20.875 -9.961 8.164 1 96.19 325 GLU A N 1
ATOM 2519 C CA . GLU A 1 325 ? -20.609 -11.117 7.309 1 96.19 325 GLU A CA 1
ATOM 2520 C C . GLU A 1 325 ? -21.891 -11.672 6.715 1 96.19 325 GLU A C 1
ATOM 2522 O O . GLU A 1 325 ? -22.984 -11.453 7.254 1 96.19 325 GLU A O 1
ATOM 2527 N N . LEU A 1 326 ? -21.734 -12.383 5.684 1 96.06 326 LEU A N 1
ATOM 2528 C CA . LEU A 1 326 ? -22.906 -12.93 5 1 96.06 326 LEU A CA 1
ATOM 2529 C C . LEU A 1 326 ? -23.219 -14.328 5.508 1 96.06 326 LEU A C 1
ATOM 2531 O O . LEU A 1 326 ? -22.328 -15.078 5.902 1 96.06 326 LEU A O 1
ATOM 2535 N N . GLU A 1 327 ? -24.484 -14.648 5.457 1 94.44 327 GLU A N 1
ATOM 2536 C CA . GLU A 1 327 ? -24.875 -16.031 5.734 1 94.44 327 GLU A CA 1
ATOM 2537 C C . GLU A 1 327 ? -24.438 -16.953 4.605 1 94.44 327 GLU A C 1
ATOM 2539 O O . GLU A 1 327 ? -24.391 -16.547 3.441 1 94.44 327 GLU A O 1
ATOM 2544 N N . TRP A 1 328 ? -24.047 -18.125 4.973 1 94.31 328 TRP A N 1
ATOM 2545 C CA . TRP A 1 328 ? -23.703 -19.141 3.977 1 94.31 328 TRP A CA 1
ATOM 2546 C C . TRP A 1 328 ? -24.062 -20.531 4.465 1 94.31 328 TRP A C 1
ATOM 2548 O O . TRP A 1 328 ? -24.312 -20.734 5.656 1 94.31 328 TRP A O 1
ATOM 2558 N N . ASP A 1 329 ? -24.203 -21.438 3.555 1 90.94 329 ASP A N 1
ATOM 2559 C CA . ASP A 1 329 ? -24.641 -22.812 3.838 1 90.94 329 ASP A CA 1
ATOM 2560 C C . ASP A 1 329 ? -23.453 -23.75 3.99 1 90.94 329 ASP A C 1
ATOM 2562 O O . ASP A 1 329 ? -22.734 -24 3.027 1 90.94 329 ASP A O 1
ATOM 2566 N N . SER A 1 330 ? -23.375 -24.359 5.199 1 93.44 330 SER A N 1
ATOM 2567 C CA . SER A 1 330 ? -22.234 -25.219 5.48 1 93.44 330 SER A CA 1
ATOM 2568 C C . SER A 1 330 ? -22.516 -26.672 5.086 1 93.44 330 SER A C 1
ATOM 2570 O O . SER A 1 330 ? -21.641 -27.531 5.223 1 93.44 330 SER A O 1
ATOM 2572 N N . THR A 1 331 ? -23.672 -26.922 4.594 1 94.94 331 THR A N 1
ATOM 2573 C CA . THR A 1 331 ? -24.078 -28.297 4.324 1 94.94 331 THR A CA 1
ATOM 2574 C C . THR A 1 331 ? -23.266 -28.891 3.182 1 94.94 331 THR A C 1
ATOM 2576 O O . THR A 1 331 ? -23.078 -30.109 3.109 1 94.94 331 THR A O 1
ATOM 2579 N N . SER A 1 332 ? -22.766 -28.047 2.373 1 95.5 332 SER A N 1
ATOM 2580 C CA . SER A 1 332 ? -22.078 -28.531 1.187 1 95.5 332 SER A CA 1
ATOM 2581 C C . SER A 1 332 ? -20.562 -28.625 1.431 1 95.5 332 SER A C 1
ATOM 2583 O O . SER A 1 332 ? -19.812 -29.031 0.54 1 95.5 332 SER A O 1
ATOM 2585 N N . VAL A 1 333 ? -20.125 -28.359 2.602 1 97.56 333 VAL A N 1
ATOM 2586 C CA . VAL A 1 333 ? -18.703 -28.266 2.891 1 97.56 333 VAL A CA 1
ATOM 2587 C C . VAL A 1 333 ? -18.031 -29.625 2.637 1 97.56 333 VAL A C 1
ATOM 2589 O O . VAL A 1 333 ? -16.984 -29.703 1.991 1 97.56 333 VAL A O 1
ATOM 2592 N N . GLY A 1 334 ? -18.609 -30.672 3.156 1 97.19 334 GLY A N 1
ATOM 2593 C CA . GLY A 1 334 ? -18.062 -32 2.982 1 97.19 334 GLY A CA 1
ATOM 2594 C C . GLY A 1 334 ? -17.891 -32.406 1.525 1 97.19 334 GLY A C 1
ATOM 2595 O O . GLY A 1 334 ? -16.844 -32.906 1.123 1 97.19 334 GLY A O 1
ATOM 2596 N N . ALA A 1 335 ? -18.922 -32.188 0.738 1 97.62 335 ALA A N 1
ATOM 2597 C CA . ALA A 1 335 ? -18.922 -32.562 -0.674 1 97.62 335 ALA A CA 1
ATOM 2598 C C . ALA A 1 335 ? -17.859 -31.766 -1.441 1 97.62 335 ALA A C 1
ATOM 2600 O O . ALA A 1 335 ? -17.109 -32.312 -2.244 1 97.62 335 ALA A O 1
ATOM 2601 N N . VAL A 1 336 ? -17.859 -30.484 -1.226 1 97.5 336 VAL A N 1
ATOM 2602 C CA . VAL A 1 336 ? -16.906 -29.609 -1.912 1 97.5 336 VAL A CA 1
ATOM 2603 C C . VAL A 1 336 ? -15.484 -29.984 -1.507 1 97.5 336 VAL A C 1
ATOM 2605 O O . VAL A 1 336 ? -14.594 -30.047 -2.352 1 97.5 336 VAL A O 1
ATOM 2608 N N . ALA A 1 337 ? -15.266 -30.188 -0.227 1 97.75 337 ALA A N 1
ATOM 2609 C CA . ALA A 1 337 ? -13.953 -30.578 0.268 1 97.75 337 ALA A CA 1
ATOM 2610 C C . ALA A 1 337 ? -13.469 -31.859 -0.409 1 97.75 337 ALA A C 1
ATOM 2612 O O . ALA A 1 337 ? -12.297 -31.969 -0.79 1 97.75 337 ALA A O 1
ATOM 2613 N N . ALA A 1 338 ? -14.328 -32.812 -0.549 1 97.44 338 ALA A N 1
ATOM 2614 C CA . ALA A 1 338 ? -13.992 -34.062 -1.209 1 97.44 338 ALA A CA 1
ATOM 2615 C C . ALA A 1 338 ? -13.594 -33.844 -2.664 1 97.44 338 ALA A C 1
ATOM 2617 O O . ALA A 1 338 ? -12.617 -34.406 -3.148 1 97.44 338 ALA A O 1
ATOM 2618 N N . GLU A 1 339 ? -14.344 -33.031 -3.309 1 96.94 339 GLU A N 1
ATOM 2619 C CA . GLU A 1 339 ? -14.07 -32.719 -4.711 1 96.94 339 GLU A CA 1
ATOM 2620 C C . GLU A 1 339 ? -12.719 -32.062 -4.879 1 96.94 339 GLU A C 1
ATOM 2622 O O . GLU A 1 339 ? -12.008 -32.312 -5.855 1 96.94 339 GLU A O 1
ATOM 2627 N N . LEU A 1 340 ? -12.352 -31.203 -3.943 1 96.62 340 LEU A N 1
ATOM 2628 C CA . LEU A 1 340 ? -11.117 -30.422 -4.023 1 96.62 340 LEU A CA 1
ATOM 2629 C C . LEU A 1 340 ? -9.961 -31.188 -3.385 1 96.62 340 LEU A C 1
ATOM 2631 O O . LEU A 1 340 ? -8.828 -30.688 -3.354 1 96.62 340 LEU A O 1
ATOM 2635 N N . ASN A 1 341 ? -10.25 -32.375 -2.846 1 97 341 ASN A N 1
ATOM 2636 C CA . ASN A 1 341 ? -9.242 -33.156 -2.143 1 97 341 ASN A CA 1
ATOM 2637 C C . ASN A 1 341 ? -8.625 -32.375 -0.984 1 97 341 ASN A C 1
ATOM 2639 O O . ASN A 1 341 ? -7.402 -32.281 -0.873 1 97 341 ASN A O 1
ATOM 2643 N N . VAL A 1 342 ? -9.516 -31.719 -0.233 1 97.81 342 VAL A N 1
ATOM 2644 C CA . VAL A 1 342 ? -9.125 -31 0.973 1 97.81 342 VAL A CA 1
ATOM 2645 C C . VAL A 1 342 ? -9.836 -31.594 2.186 1 97.81 342 VAL A C 1
ATOM 2647 O O . VAL A 1 342 ? -11.016 -31.938 2.111 1 97.81 342 VAL A O 1
ATOM 2650 N N . THR A 1 343 ? -9.094 -31.812 3.25 1 98.31 343 THR A N 1
ATOM 2651 C CA . THR A 1 343 ? -9.672 -32.219 4.527 1 98.31 343 THR A CA 1
ATOM 2652 C C . THR A 1 343 ? -9.859 -31 5.434 1 98.31 343 THR A C 1
ATOM 2654 O O . THR A 1 343 ? -8.922 -30.219 5.648 1 98.31 343 THR A O 1
ATOM 2657 N N . ILE A 1 344 ? -11.039 -30.812 5.93 1 98 344 ILE A N 1
ATOM 2658 C CA . ILE A 1 344 ? -11.352 -29.719 6.855 1 98 344 ILE A CA 1
ATOM 2659 C C . ILE A 1 344 ? -11.781 -30.297 8.203 1 98 344 ILE A C 1
ATOM 2661 O O . ILE A 1 344 ? -12.766 -31.031 8.273 1 98 344 ILE A O 1
ATOM 2665 N N . GLU A 1 345 ? -11.094 -29.938 9.156 1 95.88 345 GLU A N 1
ATOM 2666 C CA . GLU A 1 345 ? -11.375 -30.5 10.469 1 95.88 345 GLU A CA 1
ATOM 2667 C C . GLU A 1 345 ? -12.57 -29.812 11.125 1 95.88 345 GLU A C 1
ATOM 2669 O O . GLU A 1 345 ? -12.805 -28.625 10.906 1 95.88 345 GLU A O 1
ATOM 2674 N N . GLN A 1 346 ? -13.352 -30.516 11.938 1 84.81 346 GLN A N 1
ATOM 2675 C CA . GLN A 1 346 ? -14.555 -30 12.586 1 84.81 346 GLN A CA 1
ATOM 2676 C C . GLN A 1 346 ? -14.211 -29.188 13.828 1 84.81 346 GLN A C 1
ATOM 2678 O O . GLN A 1 346 ? -13.211 -29.469 14.5 1 84.81 346 GLN A O 1
ATOM 2683 N N . MET B 1 1 ? -2.289 5.48 31.312 1 61.34 1 MET B N 1
ATOM 2684 C CA . MET B 1 1 ? -3.373 5.34 30.344 1 61.34 1 MET B CA 1
ATOM 2685 C C . MET B 1 1 ? -2.953 4.445 29.188 1 61.34 1 MET B C 1
ATOM 2687 O O . MET B 1 1 ? -1.781 4.422 28.812 1 61.34 1 MET B O 1
ATOM 2691 N N . ALA B 1 2 ? -3.91 3.676 28.672 1 82 2 ALA B N 1
ATOM 2692 C CA . ALA B 1 2 ? -3.607 2.77 27.578 1 82 2 ALA B CA 1
ATOM 2693 C C . ALA B 1 2 ? -3.24 3.547 26.312 1 82 2 ALA B C 1
ATOM 2695 O O . ALA B 1 2 ? -3.898 4.531 25.969 1 82 2 ALA B O 1
ATOM 2696 N N . LEU B 1 3 ? -2.129 3.299 25.797 1 94.75 3 LEU B N 1
ATOM 2697 C CA . LEU B 1 3 ? -1.658 3.986 24.609 1 94.75 3 LEU B CA 1
ATOM 2698 C C . LEU B 1 3 ? -2.633 3.789 23.453 1 94.75 3 LEU B C 1
ATOM 2700 O O . LEU B 1 3 ? -2.91 4.73 22.703 1 94.75 3 LEU B O 1
ATOM 2704 N N . TRP B 1 4 ? -3.217 2.629 23.391 1 97 4 TRP B N 1
ATOM 2705 C CA . TRP B 1 4 ? -4.09 2.287 22.281 1 97 4 TRP B CA 1
ATOM 2706 C C . TRP B 1 4 ? -5.535 2.674 22.578 1 97 4 TRP B C 1
ATOM 2708 O O . TRP B 1 4 ? -6.082 2.299 23.609 1 97 4 TRP B O 1
ATOM 2718 N N . ASN B 1 5 ? -6.074 3.428 21.688 1 96.5 5 ASN B N 1
ATOM 2719 C CA . ASN B 1 5 ? -7.465 3.861 21.734 1 96.5 5 ASN B CA 1
ATOM 2720 C C . ASN B 1 5 ? -8.125 3.785 20.359 1 96.5 5 ASN B C 1
ATOM 2722 O O . ASN B 1 5 ? -7.492 4.102 19.344 1 96.5 5 ASN B O 1
ATOM 2726 N N . LYS B 1 6 ? -9.383 3.377 20.297 1 96.25 6 LYS B N 1
ATOM 2727 C CA . LYS B 1 6 ? -10.094 3.359 19.016 1 96.25 6 LYS B CA 1
ATOM 2728 C C . LYS B 1 6 ? -10.414 4.773 18.547 1 96.25 6 LYS B C 1
ATOM 2730 O O . LYS B 1 6 ? -10.539 5.02 17.344 1 96.25 6 LYS B O 1
ATOM 2735 N N . GLN B 1 7 ? -10.539 5.688 19.516 1 96.25 7 GLN B N 1
ATOM 2736 C CA . GLN B 1 7 ? -10.773 7.098 19.219 1 96.25 7 GLN B CA 1
ATOM 2737 C C . GLN B 1 7 ? -9.742 7.977 19.938 1 96.25 7 GLN B C 1
ATOM 2739 O O . GLN B 1 7 ? -9.227 7.613 20.984 1 96.25 7 GLN B O 1
ATOM 2744 N N . PRO B 1 8 ? -9.508 9.148 19.312 1 96.38 8 PRO B N 1
ATOM 2745 C CA . PRO B 1 8 ? -8.633 10.07 20.031 1 96.38 8 PRO B CA 1
ATOM 2746 C C . PRO B 1 8 ? -9.172 10.445 21.406 1 96.38 8 PRO B C 1
ATOM 2748 O O . PRO B 1 8 ? -10.359 10.727 21.562 1 96.38 8 PRO B O 1
ATOM 2751 N N . PRO B 1 9 ? -8.305 10.461 22.406 1 95.56 9 PRO B N 1
ATOM 2752 C CA . PRO B 1 9 ? -8.75 10.922 23.719 1 95.56 9 PRO B CA 1
ATOM 2753 C C . PRO B 1 9 ? -9.023 12.422 23.75 1 95.56 9 PRO B C 1
ATOM 2755 O O . PRO B 1 9 ? -8.539 13.164 22.906 1 95.56 9 PRO B O 1
ATOM 2758 N N . PRO B 1 10 ? -9.852 12.875 24.703 1 90.31 10 PRO B N 1
ATOM 2759 C CA . PRO B 1 10 ? -10.188 14.297 24.781 1 90.31 10 PRO B CA 1
ATOM 2760 C C . PRO B 1 10 ? -9.109 15.125 25.484 1 90.31 10 PRO B C 1
ATOM 2762 O O . PRO B 1 10 ? -9.422 16.016 26.281 1 90.31 10 PRO B O 1
ATOM 2765 N N . SER B 1 11 ? -7.867 14.727 25.484 1 90.38 11 SER B N 1
ATOM 2766 C CA . SER B 1 11 ? -6.766 15.43 26.141 1 90.38 11 SER B CA 1
ATOM 2767 C C . SER B 1 11 ? -5.492 15.352 25.297 1 90.38 11 SER B C 1
ATOM 2769 O O . SER B 1 11 ? -5.414 14.578 24.344 1 90.38 11 SER B O 1
ATOM 2771 N N . ARG B 1 12 ? -4.586 16.172 25.688 1 94.19 12 ARG B N 1
ATOM 2772 C CA . ARG B 1 12 ? -3.305 16.219 24.984 1 94.19 12 ARG B CA 1
ATOM 2773 C C . ARG B 1 12 ? -2.307 15.242 25.594 1 94.19 12 ARG B C 1
ATOM 2775 O O . ARG B 1 12 ? -1.362 15.648 26.266 1 94.19 12 ARG B O 1
ATOM 2782 N N . VAL B 1 13 ? -2.488 14.016 25.328 1 95.25 13 VAL B N 1
ATOM 2783 C CA . VAL B 1 13 ? -1.612 12.93 25.75 1 95.25 13 VAL B CA 1
ATOM 2784 C C . VAL B 1 13 ? -1.228 12.078 24.547 1 95.25 13 VAL B C 1
ATOM 2786 O O . VAL B 1 13 ? -1.93 12.078 23.531 1 95.25 13 VAL B O 1
ATOM 2789 N N . PRO B 1 14 ? -0.122 11.43 24.688 1 97.12 14 PRO B N 1
ATOM 2790 C CA . PRO B 1 14 ? 0.188 10.5 23.594 1 97.12 14 PRO B CA 1
ATOM 2791 C C . PRO B 1 14 ? -0.826 9.367 23.484 1 97.12 14 PRO B C 1
ATOM 2793 O O . PRO B 1 14 ? -1.316 8.867 24.5 1 97.12 14 PRO B O 1
ATOM 2796 N N . TYR B 1 15 ? -1.136 8.961 22.312 1 97.81 15 TYR B N 1
ATOM 2797 C CA . TYR B 1 15 ? -2.045 7.848 22.078 1 97.81 15 TYR B CA 1
ATOM 2798 C C . TYR B 1 15 ? -1.809 7.215 20.719 1 97.81 15 TYR B C 1
ATOM 2800 O O . TYR B 1 15 ? -1.108 7.785 19.875 1 97.81 15 TYR B O 1
ATOM 2808 N N . ALA B 1 16 ? -2.322 6.035 20.594 1 98.31 16 ALA B N 1
ATOM 2809 C CA . ALA B 1 16 ? -2.23 5.254 19.359 1 98.31 16 ALA B CA 1
ATOM 2810 C C . ALA B 1 16 ? -3.615 4.871 18.859 1 98.31 16 ALA B C 1
ATOM 2812 O O . ALA B 1 16 ? -4.531 4.625 19.641 1 98.31 16 ALA B O 1
ATOM 2813 N N . ILE B 1 17 ? -3.783 4.875 17.578 1 98.56 17 ILE B N 1
ATOM 2814 C CA . ILE B 1 17 ? -5.031 4.5 16.922 1 98.56 17 ILE B CA 1
ATOM 2815 C C . ILE B 1 17 ? -4.797 3.287 16.031 1 98.56 17 ILE B C 1
ATOM 2817 O O . ILE B 1 17 ? -3.924 3.311 15.156 1 98.56 17 ILE B O 1
ATOM 2821 N N . PRO B 1 18 ? -5.625 2.195 16.172 1 98.25 18 PRO B N 1
ATOM 2822 C CA . PRO B 1 18 ? -5.492 1.021 15.312 1 98.25 18 PRO B CA 1
ATOM 2823 C C . PRO B 1 18 ? -5.898 1.303 13.867 1 98.25 18 PRO B C 1
ATOM 2825 O O . PRO B 1 18 ? -6.492 2.346 13.586 1 98.25 18 PRO B O 1
ATOM 2828 N N . GLN B 1 19 ? -5.559 0.346 12.992 1 98.38 19 GLN B N 1
ATOM 2829 C CA . GLN B 1 19 ? -5.914 0.394 11.578 1 98.38 19 GLN B CA 1
ATOM 2830 C C . GLN B 1 19 ? -7.402 0.664 11.391 1 98.38 19 GLN B C 1
ATOM 2832 O O . GLN B 1 19 ? -8.242 -0.036 11.969 1 98.38 19 GLN B O 1
ATOM 2837 N N . LEU B 1 20 ? -7.719 1.72 10.625 1 98.06 20 LEU B N 1
ATOM 2838 C CA . LEU B 1 20 ? -9.055 2.066 10.141 1 98.06 20 LEU B CA 1
ATOM 2839 C C . LEU B 1 20 ? -9.953 2.477 11.305 1 98.06 20 LEU B C 1
ATOM 2841 O O . LEU B 1 20 ? -11.18 2.355 11.211 1 98.06 20 LEU B O 1
ATOM 2845 N N . GLU B 1 21 ? -9.359 2.852 12.414 1 98.25 21 GLU B N 1
ATOM 2846 C CA . GLU B 1 21 ? -10.102 3.416 13.531 1 98.25 21 GLU B CA 1
ATOM 2847 C C . GLU B 1 21 ? -9.906 4.926 13.625 1 98.25 21 GLU B C 1
ATOM 2849 O O . GLU B 1 21 ? -9.406 5.551 12.68 1 98.25 21 GLU B O 1
ATOM 2854 N N . GLY B 1 22 ? -10.328 5.57 14.719 1 98 22 GLY B N 1
ATOM 2855 C CA . GLY B 1 22 ? -10.453 7.012 14.898 1 98 22 GLY B CA 1
ATOM 2856 C C . GLY B 1 22 ? -11.867 7.453 15.203 1 98 22 GLY B C 1
ATOM 2857 O O . GLY B 1 22 ? -12.75 6.621 15.422 1 98 22 GLY B O 1
ATOM 2858 N N . GLU B 1 23 ? -12.039 8.734 15.352 1 97.75 23 GLU B N 1
ATOM 2859 C CA . GLU B 1 23 ? -13.414 9.234 15.336 1 97.75 23 GLU B CA 1
ATOM 2860 C C . GLU B 1 23 ? -14.031 9.117 13.953 1 97.75 23 GLU B C 1
ATOM 2862 O O . GLU B 1 23 ? -13.695 9.891 13.047 1 97.75 23 GLU B O 1
ATOM 2867 N N . ARG B 1 24 ? -14.922 8.141 13.766 1 98.19 24 ARG B N 1
ATOM 2868 C CA . ARG B 1 24 ? -15.422 7.781 12.438 1 98.19 24 ARG B CA 1
ATOM 2869 C C . ARG B 1 24 ? -16.766 8.461 12.156 1 98.19 24 ARG B C 1
ATOM 2871 O O . ARG B 1 24 ? -17.719 8.281 12.906 1 98.19 24 ARG B O 1
ATOM 2878 N N . LEU B 1 25 ? -16.781 9.234 11.039 1 97.88 25 LEU B N 1
ATOM 2879 C CA . LEU B 1 25 ? -17.938 10.023 10.633 1 97.88 25 LEU B CA 1
ATOM 2880 C C . LEU B 1 25 ? -18.281 9.773 9.172 1 97.88 25 LEU B C 1
ATOM 2882 O O . LEU B 1 25 ? -17.391 9.602 8.336 1 97.88 25 LEU B O 1
ATOM 2886 N N . THR B 1 26 ? -19.531 9.727 8.859 1 97.38 26 THR B N 1
ATOM 2887 C CA . THR B 1 26 ? -19.953 9.586 7.465 1 97.38 26 THR B CA 1
ATOM 2888 C C . THR B 1 26 ? -20.984 10.641 7.109 1 97.38 26 THR B C 1
ATOM 2890 O O . THR B 1 26 ? -21.969 10.828 7.844 1 97.38 26 THR B O 1
ATOM 2893 N N . ILE B 1 27 ? -20.734 11.375 6.035 1 95.12 27 ILE B N 1
ATOM 2894 C CA . ILE B 1 27 ? -21.781 12.227 5.473 1 95.12 27 ILE B CA 1
ATOM 2895 C C . ILE B 1 27 ? -22.797 11.383 4.715 1 95.12 27 ILE B C 1
ATOM 2897 O O . ILE B 1 27 ? -22.438 10.68 3.762 1 95.12 27 ILE B O 1
ATOM 2901 N N . PRO B 1 28 ? -24 11.531 5.07 1 94.81 28 PRO B N 1
ATOM 2902 C CA . PRO B 1 28 ? -25 10.68 4.422 1 94.81 28 PRO B CA 1
ATOM 2903 C C . PRO B 1 28 ? -24.969 10.789 2.9 1 94.81 28 PRO B C 1
ATOM 2905 O O . PRO B 1 28 ? -24.938 11.898 2.357 1 94.81 28 PRO B O 1
ATOM 2908 N N . GLY B 1 29 ? -24.922 9.641 2.277 1 93.88 29 GLY B N 1
ATOM 2909 C CA . GLY B 1 29 ? -24.969 9.594 0.825 1 93.88 29 GLY B CA 1
ATOM 2910 C C . GLY B 1 29 ? -23.594 9.703 0.181 1 93.88 29 GLY B C 1
ATOM 2911 O O . GLY B 1 29 ? -23.453 9.531 -1.032 1 93.88 29 GLY B O 1
ATOM 2912 N N . SER B 1 30 ? -22.578 9.961 0.929 1 94.69 30 SER B N 1
ATOM 2913 C CA . SER B 1 30 ? -21.234 10.141 0.381 1 94.69 30 SER B CA 1
ATOM 2914 C C . SER B 1 30 ? -20.562 8.805 0.13 1 94.69 30 SER B C 1
ATOM 2916 O O . SER B 1 30 ? -19.516 8.742 -0.539 1 94.69 30 SER B O 1
ATOM 2918 N N . LYS B 1 31 ? -21.125 7.742 0.801 1 96.75 31 LYS B N 1
ATOM 2919 C CA . LYS B 1 31 ? -20.547 6.402 0.744 1 96.75 31 LYS B CA 1
ATOM 2920 C C . LYS B 1 31 ? -19.094 6.402 1.232 1 96.75 31 LYS B C 1
ATOM 2922 O O . LYS B 1 31 ? -18.281 5.602 0.775 1 96.75 31 LYS B O 1
ATOM 2927 N N . GLY B 1 32 ? -18.828 7.387 2.037 1 96.62 32 GLY B N 1
ATOM 2928 C CA . GLY B 1 32 ? -17.484 7.547 2.566 1 96.62 32 GLY B CA 1
ATOM 2929 C C . GLY B 1 32 ? -17.453 7.734 4.07 1 96.62 32 GLY B C 1
ATOM 2930 O O . GLY B 1 32 ? -18.484 7.973 4.691 1 96.62 32 GLY B O 1
ATOM 2931 N N . VAL B 1 33 ? -16.312 7.504 4.59 1 97.38 33 VAL B N 1
ATOM 2932 C CA . VAL B 1 33 ? -16.078 7.656 6.023 1 97.38 33 VAL B CA 1
ATOM 2933 C C . VAL B 1 33 ? -14.836 8.516 6.25 1 97.38 33 VAL B C 1
ATOM 2935 O O . VAL B 1 33 ? -13.836 8.375 5.547 1 97.38 33 VAL B O 1
ATOM 2938 N N . PHE B 1 34 ? -14.961 9.43 7.168 1 96.62 34 PHE B N 1
ATOM 2939 C CA . PHE B 1 34 ? -13.805 10.109 7.75 1 96.62 34 PHE B CA 1
ATOM 2940 C C . PHE B 1 34 ? -13.383 9.445 9.055 1 96.62 34 PHE B C 1
ATOM 2942 O O . PHE B 1 34 ? -14.234 9.062 9.859 1 96.62 34 PHE B O 1
ATOM 2949 N N . ARG B 1 35 ? -12.148 9.258 9.242 1 97.88 35 ARG B N 1
ATOM 2950 C CA . ARG B 1 35 ? -11.562 8.758 10.484 1 97.88 35 ARG B CA 1
ATOM 2951 C C . ARG B 1 35 ? -10.586 9.773 11.07 1 97.88 35 ARG B C 1
ATOM 2953 O O . ARG B 1 35 ? -9.422 9.828 10.68 1 97.88 35 ARG B O 1
ATOM 2960 N N . ILE B 1 36 ? -11.078 10.547 11.984 1 97.31 36 ILE B N 1
ATOM 2961 C CA . ILE B 1 36 ? -10.266 11.602 12.578 1 97.31 36 ILE B CA 1
ATOM 2962 C C . ILE B 1 36 ? -9.227 10.992 13.523 1 97.31 36 ILE B C 1
ATOM 2964 O O . ILE B 1 36 ? -9.586 10.32 14.492 1 97.31 36 ILE B O 1
ATOM 2968 N N . LEU B 1 37 ? -8.008 11.203 13.273 1 97.94 37 LEU B N 1
ATOM 2969 C CA . LEU B 1 37 ? -6.891 10.633 14.023 1 97.94 37 LEU B CA 1
ATOM 2970 C C . LEU B 1 37 ? -6.398 11.609 15.086 1 97.94 37 LEU B C 1
ATOM 2972 O O . LEU B 1 37 ? -5.949 11.195 16.156 1 97.94 37 LEU B O 1
ATOM 2976 N N . ALA B 1 38 ? -6.402 12.836 14.75 1 96.69 38 ALA B N 1
ATOM 2977 C CA . ALA B 1 38 ? -6.102 13.953 15.648 1 96.69 38 ALA B CA 1
ATOM 2978 C C . ALA B 1 38 ? -6.93 15.18 15.297 1 96.69 38 ALA B C 1
ATOM 2980 O O . ALA B 1 38 ? -7.223 15.422 14.117 1 96.69 38 ALA B O 1
ATOM 2981 N N . SER B 1 39 ? -7.297 15.906 16.297 1 93.75 39 SER B N 1
ATOM 2982 C CA . SER B 1 39 ? -8.055 17.141 16.094 1 93.75 39 SER B CA 1
ATOM 2983 C C . SER B 1 39 ? -7.551 18.25 17.016 1 93.75 39 SER B C 1
ATOM 2985 O O . SER B 1 39 ? -6.48 18.125 17.609 1 93.75 39 SER B O 1
ATOM 2987 N N . SER B 1 40 ? -8.344 19.312 17.031 1 90.25 40 SER B N 1
ATOM 2988 C CA . SER B 1 40 ? -7.992 20.5 17.828 1 90.25 40 SER B CA 1
ATOM 2989 C C . SER B 1 40 ? -7.801 20.141 19.297 1 90.25 40 SER B C 1
ATOM 2991 O O . SER B 1 40 ? -6.953 20.719 19.984 1 90.25 40 SER B O 1
ATOM 2993 N N . LYS B 1 41 ? -8.492 19.188 19.75 1 88.19 41 LYS B N 1
ATOM 2994 C CA . LYS B 1 41 ? -8.43 18.812 21.156 1 88.19 41 LYS B CA 1
ATOM 2995 C C . LYS B 1 41 ? -7.066 18.219 21.5 1 88.19 41 LYS B C 1
ATOM 2997 O O . LYS B 1 41 ? -6.586 18.391 22.625 1 88.19 41 LYS B O 1
ATOM 3002 N N . GLN B 1 42 ? -6.48 17.578 20.547 1 91.62 42 GLN B N 1
ATOM 3003 C CA . GLN B 1 42 ? -5.219 16.906 20.828 1 91.62 42 GLN B CA 1
ATOM 3004 C C . GLN B 1 42 ? -4.031 17.75 20.375 1 91.62 42 GLN B C 1
ATOM 3006 O O . GLN B 1 42 ? -2.889 17.469 20.75 1 91.62 42 GLN B O 1
ATOM 3011 N N . THR B 1 43 ? -4.242 18.766 19.531 1 91.69 43 THR B N 1
ATOM 3012 C CA . THR B 1 43 ? -3.131 19.469 18.906 1 91.69 43 THR B CA 1
ATOM 3013 C C . THR B 1 43 ? -3.211 20.969 19.203 1 91.69 43 THR B C 1
ATOM 3015 O O . THR B 1 43 ? -2.748 21.797 18.406 1 91.69 43 THR B O 1
ATOM 3018 N N . ASN B 1 44 ? -3.898 21.359 20.25 1 88.81 44 ASN B N 1
ATOM 3019 C CA . ASN B 1 44 ? -4.043 22.75 20.656 1 88.81 44 ASN B CA 1
ATOM 3020 C C . ASN B 1 44 ? -4.629 23.609 19.547 1 88.81 44 ASN B C 1
ATOM 3022 O O . ASN B 1 44 ? -4.207 24.75 19.344 1 88.81 44 ASN B O 1
ATOM 3026 N N . GLY B 1 45 ? -5.469 23.047 18.781 1 89.06 45 GLY B N 1
ATOM 3027 C CA . GLY B 1 45 ? -6.203 23.766 17.75 1 89.06 45 GLY B CA 1
ATOM 3028 C C . GLY B 1 45 ? -5.426 23.922 16.469 1 89.06 45 GLY B C 1
ATOM 3029 O O . GLY B 1 45 ? -5.949 24.438 15.477 1 89.06 45 GLY B O 1
ATOM 3030 N N . LEU B 1 46 ? -4.273 23.391 16.312 1 88.12 46 LEU B N 1
ATOM 3031 C CA . LEU B 1 46 ? -3.367 23.766 15.227 1 88.12 46 LEU B CA 1
ATOM 3032 C C . LEU B 1 46 ? -3.578 22.859 14.016 1 88.12 46 LEU B C 1
ATOM 3034 O O . LEU B 1 46 ? -3.459 23.312 12.875 1 88.12 46 LEU B O 1
ATOM 3038 N N . MET B 1 47 ? -3.949 21.578 14.289 1 92.31 47 MET B N 1
ATOM 3039 C CA . MET B 1 47 ? -4.082 20.719 13.109 1 92.31 47 MET B CA 1
ATOM 3040 C C . MET B 1 47 ? -5.059 19.578 13.375 1 92.31 47 MET B C 1
ATOM 3042 O O . MET B 1 47 ? -5.164 19.094 14.508 1 92.31 47 MET B O 1
ATOM 3046 N N . ALA B 1 48 ? -5.738 19.234 12.398 1 95.94 48 ALA B N 1
ATOM 3047 C CA . ALA B 1 48 ? -6.5 17.984 12.383 1 95.94 48 ALA B CA 1
ATOM 3048 C C . ALA B 1 48 ? -6 17.047 11.281 1 95.94 48 ALA B C 1
ATOM 3050 O O . ALA B 1 48 ? -5.801 17.469 10.141 1 95.94 48 ALA B O 1
ATOM 3051 N N . VAL B 1 49 ? -5.695 15.844 11.656 1 97.44 49 VAL B N 1
ATOM 3052 C CA . VAL B 1 49 ? -5.301 14.789 10.727 1 97.44 49 VAL B CA 1
ATOM 3053 C C . VAL B 1 49 ? -6.398 13.734 10.641 1 97.44 49 VAL B C 1
ATOM 3055 O O . VAL B 1 49 ? -6.945 13.312 11.664 1 97.44 49 VAL B O 1
ATOM 3058 N N . PHE B 1 50 ? -6.727 13.359 9.43 1 97.19 50 PHE B N 1
ATOM 3059 C CA . PHE B 1 50 ? -7.762 12.344 9.281 1 97.19 50 PHE B CA 1
ATOM 3060 C C . PHE B 1 50 ? -7.5 11.469 8.062 1 97.19 50 PHE B C 1
ATOM 3062 O O . PHE B 1 50 ? -6.82 11.891 7.125 1 97.19 50 PHE B O 1
ATOM 3069 N N . GLN B 1 51 ? -7.969 10.258 8.102 1 97.06 51 GLN B N 1
ATOM 3070 C CA . GLN B 1 51 ? -8.117 9.391 6.934 1 97.06 51 GLN B CA 1
ATOM 3071 C C . GLN B 1 51 ? -9.523 9.492 6.352 1 97.06 51 GLN B C 1
ATOM 3073 O O . GLN B 1 51 ? -10.477 9.797 7.07 1 97.06 51 GLN B O 1
ATOM 3078 N N . SER B 1 52 ? -9.578 9.328 5.086 1 95.94 52 SER B N 1
ATOM 3079 C CA . SER B 1 52 ? -10.867 9.273 4.41 1 95.94 52 SER B CA 1
ATOM 3080 C C . SER B 1 52 ? -10.922 8.125 3.41 1 95.94 52 SER B C 1
ATOM 3082 O O . SER B 1 52 ? -9.953 7.867 2.699 1 95.94 52 SER B O 1
ATOM 3084 N N . GLY B 1 53 ? -11.984 7.41 3.406 1 95.75 53 GLY B N 1
ATOM 3085 C CA . GLY B 1 53 ? -12.242 6.355 2.439 1 95.75 53 GLY B CA 1
ATOM 3086 C C . GLY B 1 53 ? -13.648 6.402 1.872 1 95.75 53 GLY B C 1
ATOM 3087 O O . GLY B 1 53 ? -14.586 6.809 2.559 1 95.75 53 GLY B O 1
ATOM 3088 N N . ALA B 1 54 ? -13.781 6 0.643 1 96.69 54 ALA B N 1
ATOM 3089 C CA . ALA B 1 54 ? -15.109 5.969 0.035 1 96.69 54 ALA B CA 1
ATOM 3090 C C . ALA B 1 54 ? -15.125 5.078 -1.205 1 96.69 54 ALA B C 1
ATOM 3092 O O . ALA B 1 54 ? -14.07 4.766 -1.764 1 96.69 54 ALA B O 1
ATOM 3093 N N . THR B 1 55 ? -16.312 4.586 -1.498 1 95.5 55 THR B N 1
ATOM 3094 C CA . THR B 1 55 ? -16.578 4.098 -2.846 1 95.5 55 THR B CA 1
ATOM 3095 C C . THR B 1 55 ? -17.141 5.219 -3.723 1 95.5 55 THR B C 1
ATOM 3097 O O . THR B 1 55 ? -17.016 6.395 -3.379 1 95.5 55 THR B O 1
ATOM 3100 N N . LEU B 1 56 ? -17.672 4.945 -4.855 1 91.06 56 LEU B N 1
ATOM 3101 C CA . LEU B 1 56 ? -18.125 5.957 -5.801 1 91.06 56 LEU B CA 1
ATOM 3102 C C . LEU B 1 56 ? -19.344 6.703 -5.25 1 91.06 56 LEU B C 1
ATOM 3104 O O . LEU B 1 56 ? -20.297 6.086 -4.766 1 91.06 56 LEU B O 1
ATOM 3108 N N . SER B 1 57 ? -19.188 8.016 -5.223 1 88.12 57 SER B N 1
ATOM 3109 C CA . SER B 1 57 ? -20.281 8.93 -4.883 1 88.12 57 SER B CA 1
ATOM 3110 C C . SER B 1 57 ? -20.078 10.289 -5.535 1 88.12 57 SER B C 1
ATOM 3112 O O . SER B 1 57 ? -19.016 10.578 -6.074 1 88.12 57 SER B O 1
ATOM 3114 N N . ASP B 1 58 ? -21.094 11.094 -5.438 1 88.56 58 ASP B N 1
ATOM 3115 C CA . ASP B 1 58 ? -20.969 12.445 -5.98 1 88.56 58 ASP B CA 1
ATOM 3116 C C . ASP B 1 58 ? -19.922 13.25 -5.215 1 88.56 58 ASP B C 1
ATOM 3118 O O . ASP B 1 58 ? -19.734 13.055 -4.012 1 88.56 58 ASP B O 1
ATOM 3122 N N . ALA B 1 59 ? -19.281 14.133 -5.949 1 89.62 59 ALA B N 1
ATOM 3123 C CA . ALA B 1 59 ? -18.359 15.055 -5.301 1 89.62 59 ALA B CA 1
ATOM 3124 C C . ALA B 1 59 ? -19.109 16.062 -4.426 1 89.62 59 ALA B C 1
ATOM 3126 O O . ALA B 1 59 ? -20.281 16.359 -4.676 1 89.62 59 ALA B O 1
ATOM 3127 N N . PRO B 1 60 ? -18.438 16.578 -3.389 1 86.56 60 PRO B N 1
ATOM 3128 C CA . PRO B 1 60 ? -19.109 17.5 -2.475 1 86.56 60 PRO B CA 1
ATOM 3129 C C . PRO B 1 60 ? -19.469 18.828 -3.133 1 86.56 60 PRO B C 1
ATOM 3131 O O . PRO B 1 60 ? -20.344 19.547 -2.648 1 86.56 60 PRO B O 1
ATOM 3134 N N . GLY B 1 61 ? -18.766 19.188 -4.18 1 90 61 GLY B N 1
ATOM 3135 C CA . GLY B 1 61 ? -18.984 20.469 -4.84 1 90 61 GLY B CA 1
ATOM 3136 C C . GLY B 1 61 ? -17.812 21.422 -4.711 1 90 61 GLY B C 1
ATOM 3137 O O . GLY B 1 61 ? -17.109 21.422 -3.699 1 90 61 GLY B O 1
ATOM 3138 N N . PHE B 1 62 ? -17.703 22.312 -5.617 1 95.31 62 PHE B N 1
ATOM 3139 C CA . PHE B 1 62 ? -16.625 23.297 -5.66 1 95.31 62 PHE B CA 1
ATOM 3140 C C . PHE B 1 62 ? -16.75 24.297 -4.52 1 95.31 62 PHE B C 1
ATOM 3142 O O . PHE B 1 62 ? -17.844 24.812 -4.262 1 95.31 62 PHE B O 1
ATOM 3149 N N . HIS B 1 63 ? -15.688 24.531 -3.816 1 93.94 63 HIS B N 1
ATOM 3150 C CA . HIS B 1 63 ? -15.68 25.438 -2.674 1 93.94 63 HIS B CA 1
ATOM 3151 C C . HIS B 1 63 ? -14.266 25.906 -2.359 1 93.94 63 HIS B C 1
ATOM 3153 O O . HIS B 1 63 ? -13.297 25.438 -2.955 1 93.94 63 HIS B O 1
ATOM 3159 N N . TYR B 1 64 ? -14.133 26.922 -1.556 1 95.38 64 TYR B N 1
ATOM 3160 C CA . TYR B 1 64 ? -12.859 27.328 -0.967 1 95.38 64 TYR B CA 1
ATOM 3161 C C . TYR B 1 64 ? -13.016 27.625 0.52 1 95.38 64 TYR B C 1
ATOM 3163 O O . TYR B 1 64 ? -14.133 27.641 1.04 1 95.38 64 TYR B O 1
ATOM 3171 N N . HIS B 1 65 ? -11.945 27.672 1.261 1 94.38 65 HIS B N 1
ATOM 3172 C CA . HIS B 1 65 ? -11.883 28.078 2.658 1 94.38 65 HIS B CA 1
ATOM 3173 C C . HIS B 1 65 ? -11.18 29.422 2.803 1 94.38 65 HIS B C 1
ATOM 3175 O O . HIS B 1 65 ? -10.234 29.719 2.07 1 94.38 65 HIS B O 1
ATOM 3181 N N . ASN B 1 66 ? -11.664 30.203 3.734 1 94.06 66 ASN B N 1
ATOM 3182 C CA . ASN B 1 66 ? -11.047 31.5 3.951 1 94.06 66 ASN B CA 1
ATOM 3183 C C . ASN B 1 66 ? -9.719 31.391 4.688 1 94.06 66 ASN B C 1
ATOM 3185 O O . ASN B 1 66 ? -8.781 32.125 4.414 1 94.06 66 ASN B O 1
ATOM 3189 N N . GLN B 1 67 ? -9.648 30.438 5.57 1 92.31 67 GLN B N 1
ATOM 3190 C CA . GLN B 1 67 ? -8.477 30.375 6.434 1 92.31 67 GLN B CA 1
ATOM 3191 C C . GLN B 1 67 ? -7.832 28.984 6.371 1 92.31 67 GLN B C 1
ATOM 3193 O O . GLN B 1 67 ? -6.609 28.859 6.453 1 92.31 67 GLN B O 1
ATOM 3198 N N . ALA B 1 68 ? -8.602 28.016 6.199 1 92.62 68 ALA B N 1
ATOM 3199 C CA . ALA B 1 68 ? -8.125 26.641 6.352 1 92.62 68 ALA B CA 1
ATOM 3200 C C . ALA B 1 68 ? -7.266 26.219 5.164 1 92.62 68 ALA B C 1
ATOM 3202 O O . ALA B 1 68 ? -7.547 26.594 4.023 1 92.62 68 ALA B O 1
ATOM 3203 N N . HIS B 1 69 ? -6.211 25.562 5.461 1 94.94 69 HIS B N 1
ATOM 3204 C CA . HIS B 1 69 ? -5.406 24.828 4.488 1 94.94 69 HIS B CA 1
ATOM 3205 C C . HIS B 1 69 ? -5.863 23.375 4.375 1 94.94 69 HIS B C 1
ATOM 3207 O O . HIS B 1 69 ? -6.129 22.719 5.387 1 94.94 69 HIS B O 1
ATOM 3213 N N . ASP B 1 70 ? -5.977 22.875 3.076 1 95 70 ASP B N 1
ATOM 3214 C CA . ASP B 1 70 ? -6.352 21.484 2.852 1 95 70 ASP B CA 1
ATOM 3215 C C . ASP B 1 70 ? -5.234 20.719 2.152 1 95 70 ASP B C 1
ATOM 3217 O O . ASP B 1 70 ? -4.469 21.281 1.374 1 95 70 ASP B O 1
ATOM 3221 N N . VAL B 1 71 ? -5.152 19.469 2.477 1 96.38 71 VAL B N 1
ATOM 3222 C CA . VAL B 1 71 ? -4.211 18.578 1.805 1 96.38 71 VAL B CA 1
ATOM 3223 C C . VAL B 1 71 ? -4.914 17.281 1.409 1 96.38 71 VAL B C 1
ATOM 3225 O O . VAL B 1 71 ? -5.828 16.828 2.104 1 96.38 71 VAL B O 1
ATOM 3228 N N . PHE B 1 72 ? -4.527 16.734 0.298 1 97.62 72 PHE B N 1
ATOM 3229 C CA . PHE B 1 72 ? -4.988 15.438 -0.171 1 97.62 72 PHE B CA 1
ATOM 3230 C C . PHE B 1 72 ? -3.807 14.516 -0.465 1 97.62 72 PHE B C 1
ATOM 3232 O O . PHE B 1 72 ? -2.926 14.867 -1.256 1 97.62 72 PHE B O 1
ATOM 3239 N N . LEU B 1 73 ? -3.766 13.469 0.167 1 98.38 73 LEU B N 1
ATOM 3240 C CA . LEU B 1 73 ? -2.742 12.445 -0.016 1 98.38 73 LEU B CA 1
ATOM 3241 C C . LEU B 1 73 ? -3.375 11.078 -0.237 1 98.38 73 LEU B C 1
ATOM 3243 O O . LEU B 1 73 ? -4 10.523 0.67 1 98.38 73 LEU B O 1
ATOM 3247 N N . VAL B 1 74 ? -3.174 10.5 -1.448 1 97.88 74 VAL B N 1
ATOM 3248 C CA . VAL B 1 74 ? -3.898 9.289 -1.834 1 97.88 74 VAL B CA 1
ATOM 3249 C C . VAL B 1 74 ? -3.109 8.055 -1.41 1 97.88 74 VAL B C 1
ATOM 3251 O O . VAL B 1 74 ? -1.9 7.973 -1.642 1 97.88 74 VAL B O 1
ATOM 3254 N N . THR B 1 75 ? -3.754 7.074 -0.795 1 96.69 75 THR B N 1
ATOM 3255 C CA . THR B 1 75 ? -3.092 5.832 -0.413 1 96.69 75 THR B CA 1
ATOM 3256 C C . THR B 1 75 ? -3.662 4.652 -1.192 1 96.69 75 THR B C 1
ATOM 3258 O O . THR B 1 75 ? -3.014 3.609 -1.317 1 96.69 75 THR B O 1
ATOM 3261 N N . LYS B 1 76 ? -4.883 4.715 -1.611 1 95.56 76 LYS B N 1
ATOM 3262 C CA . LYS B 1 76 ? -5.57 3.678 -2.377 1 95.56 76 LYS B CA 1
ATOM 3263 C C . LYS B 1 76 ? -6.508 4.289 -3.412 1 95.56 76 LYS B C 1
ATOM 3265 O O . LYS B 1 76 ? -7.172 5.289 -3.141 1 95.56 76 LYS B O 1
ATOM 3270 N N . GLY B 1 77 ? -6.598 3.619 -4.582 1 94.75 77 GLY B N 1
ATOM 3271 C CA . GLY B 1 77 ? -7.508 4.102 -5.605 1 94.75 77 GLY B CA 1
ATOM 3272 C C . GLY B 1 77 ? -7.039 5.387 -6.266 1 94.75 77 GLY B C 1
ATOM 3273 O O . GLY B 1 77 ? -5.84 5.582 -6.465 1 94.75 77 GLY B O 1
ATOM 3274 N N . TYR B 1 78 ? -8.172 6.164 -6.699 1 95.31 78 TYR B N 1
ATOM 3275 C CA . TYR B 1 78 ? -7.867 7.367 -7.469 1 95.31 78 TYR B CA 1
ATOM 3276 C C . TYR B 1 78 ? -8.781 8.516 -7.066 1 95.31 78 TYR B C 1
ATOM 3278 O O . TYR B 1 78 ? -9.969 8.305 -6.797 1 95.31 78 TYR B O 1
ATOM 3286 N N . LEU B 1 79 ? -8.18 9.641 -7.035 1 97.38 79 LEU B N 1
ATOM 3287 C CA . LEU B 1 79 ? -8.875 10.883 -6.703 1 97.38 79 LEU B CA 1
ATOM 3288 C C . LEU B 1 79 ? -8.711 11.906 -7.82 1 97.38 79 LEU B C 1
ATOM 3290 O O . LEU B 1 79 ? -7.59 12.266 -8.18 1 97.38 79 LEU B O 1
ATOM 3294 N N . LYS B 1 80 ? -9.781 12.25 -8.445 1 97.62 80 LYS B N 1
ATOM 3295 C CA . LYS B 1 80 ? -9.773 13.43 -9.305 1 97.62 80 LYS B CA 1
ATOM 3296 C C . LYS B 1 80 ? -9.898 14.711 -8.484 1 97.62 80 LYS B C 1
ATOM 3298 O O . LYS B 1 80 ? -10.883 14.906 -7.773 1 97.62 80 LYS B O 1
ATOM 3303 N N . LEU B 1 81 ? -8.922 15.578 -8.57 1 98.56 81 LEU B N 1
ATOM 3304 C CA . LEU B 1 81 ? -8.922 16.766 -7.73 1 98.56 81 LEU B CA 1
ATOM 3305 C C . LEU B 1 81 ? -8.727 18.031 -8.57 1 98.56 81 LEU B C 1
ATOM 3307 O O . LEU B 1 81 ? -7.734 18.156 -9.289 1 98.56 81 LEU B O 1
ATOM 3311 N N . TRP B 1 82 ? -9.727 18.891 -8.523 1 98.69 82 TRP B N 1
ATOM 3312 C CA . TRP B 1 82 ? -9.531 20.266 -8.969 1 98.69 82 TRP B CA 1
ATOM 3313 C C . TRP B 1 82 ? -8.844 21.094 -7.891 1 98.69 82 TRP B C 1
ATOM 3315 O O . TRP B 1 82 ? -9.242 21.062 -6.723 1 98.69 82 TRP B O 1
ATOM 3325 N N . ASN B 1 83 ? -7.855 21.766 -8.18 1 98.56 83 ASN B N 1
ATOM 3326 C CA . ASN B 1 83 ? -7.043 22.609 -7.309 1 98.56 83 ASN B CA 1
ATOM 3327 C C . ASN B 1 83 ? -6.637 23.906 -8 1 98.56 83 ASN B C 1
ATOM 3329 O O . ASN B 1 83 ? -5.566 23.984 -8.609 1 98.56 83 ASN B O 1
ATOM 3333 N N . GLY B 1 84 ? -7.5 24.891 -7.793 1 97.81 84 GLY B N 1
ATOM 3334 C CA . GLY B 1 84 ? -7.312 26.125 -8.547 1 97.81 84 GLY B CA 1
ATOM 3335 C C . GLY B 1 84 ? -7.492 25.953 -10.039 1 97.81 84 GLY B C 1
ATOM 3336 O O . GLY B 1 84 ? -8.523 25.453 -10.492 1 97.81 84 GLY B O 1
ATOM 3337 N N . ASP B 1 85 ? -6.422 26.266 -10.773 1 97.19 85 ASP B N 1
ATOM 3338 C CA . ASP B 1 85 ? -6.523 26.266 -12.234 1 97.19 85 ASP B CA 1
ATOM 3339 C C . ASP B 1 85 ? -6.07 24.938 -12.812 1 97.19 85 ASP B C 1
ATOM 3341 O O . ASP B 1 85 ? -5.891 24.812 -14.031 1 97.19 85 ASP B O 1
ATOM 3345 N N . LYS B 1 86 ? -5.906 24 -11.969 1 98.12 86 LYS B N 1
ATOM 3346 C CA . LYS B 1 86 ? -5.441 22.703 -12.453 1 98.12 86 LYS B CA 1
ATOM 3347 C C . LYS B 1 86 ? -6.344 21.578 -11.953 1 98.12 86 LYS B C 1
ATOM 3349 O O . LYS B 1 86 ? -7.039 21.734 -10.945 1 98.12 86 LYS B O 1
ATOM 3354 N N . CYS B 1 87 ? -6.379 20.516 -12.672 1 98.62 87 CYS B N 1
ATOM 3355 C CA . CYS B 1 87 ? -7.031 19.266 -12.281 1 98.62 87 CYS B CA 1
ATOM 3356 C C . CYS B 1 87 ? -6.156 18.062 -12.602 1 98.62 87 CYS B C 1
ATOM 3358 O O . CYS B 1 87 ? -5.543 18.016 -13.672 1 98.62 87 CYS B O 1
ATOM 3360 N N . ARG B 1 88 ? -5.973 17.156 -11.68 1 98.44 88 ARG B 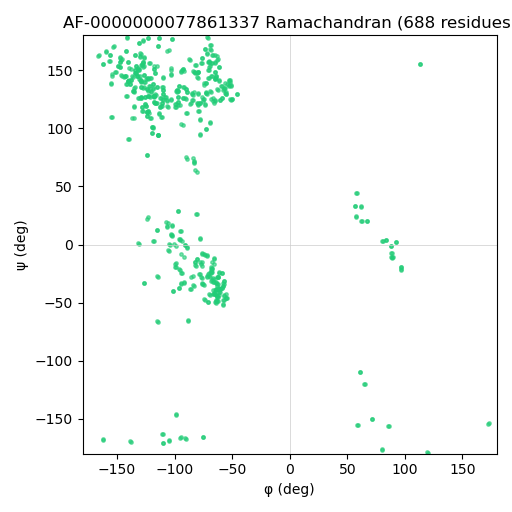N 1
ATOM 3361 C CA . ARG B 1 88 ? -5.219 15.914 -11.867 1 98.44 88 ARG B CA 1
ATOM 3362 C C . ARG B 1 88 ? -6.008 14.711 -11.367 1 98.44 88 ARG B C 1
ATOM 3364 O O . ARG B 1 88 ? -6.84 14.836 -10.461 1 98.44 88 ARG B O 1
ATOM 3371 N N . ILE B 1 89 ? -5.785 13.57 -11.969 1 96.94 89 ILE B N 1
ATOM 3372 C CA . ILE B 1 89 ? -6.145 12.289 -11.375 1 96.94 89 ILE B CA 1
ATOM 3373 C C . ILE B 1 89 ? -4.977 11.766 -10.539 1 96.94 89 ILE B C 1
ATOM 3375 O O . ILE B 1 89 ? -3.91 11.453 -11.078 1 96.94 89 ILE B O 1
ATOM 3379 N N . MET B 1 90 ? -5.223 11.727 -9.289 1 97.31 90 MET B N 1
ATOM 3380 C CA . MET B 1 90 ? -4.191 11.359 -8.328 1 97.31 90 MET B CA 1
ATOM 3381 C C . MET B 1 90 ? -4.297 9.891 -7.938 1 97.31 90 MET B C 1
ATOM 3383 O O . MET B 1 90 ? -5.398 9.383 -7.715 1 97.31 90 MET B O 1
ATOM 3387 N N . GLY B 1 91 ? -3.15 9.188 -7.945 1 95.56 91 GLY B N 1
ATOM 3388 C CA . GLY B 1 91 ? -3.062 7.824 -7.453 1 95.56 91 GLY B CA 1
ATOM 3389 C C . GLY B 1 91 ? -2.277 7.703 -6.164 1 95.56 91 GLY B C 1
ATOM 3390 O O . GLY B 1 91 ? -1.901 8.711 -5.562 1 95.56 91 GLY B O 1
ATOM 3391 N N . PRO B 1 92 ? -2.016 6.461 -5.797 1 95.81 92 PRO B N 1
ATOM 3392 C CA . PRO B 1 92 ? -1.331 6.258 -4.516 1 95.81 92 PRO B CA 1
ATOM 3393 C C . PRO B 1 92 ? 0.025 6.957 -4.457 1 95.81 92 PRO B C 1
ATOM 3395 O O . PRO B 1 92 ? 0.867 6.754 -5.336 1 95.81 92 PRO B O 1
ATOM 3398 N N . GLY B 1 93 ? 0.162 7.773 -3.395 1 95.94 93 GLY B N 1
ATOM 3399 C CA . GLY B 1 93 ? 1.407 8.492 -3.186 1 95.94 93 GLY B CA 1
ATOM 3400 C C . GLY B 1 93 ? 1.37 9.914 -3.709 1 95.94 93 GLY B C 1
ATOM 3401 O O . GLY B 1 93 ? 2.215 10.742 -3.348 1 95.94 93 GLY B O 1
ATOM 3402 N N . ASP B 1 94 ? 0.425 10.203 -4.609 1 97.5 94 ASP B N 1
ATOM 3403 C CA . ASP B 1 94 ? 0.291 11.562 -5.113 1 97.5 94 ASP B CA 1
ATOM 3404 C C . ASP B 1 94 ? -0.254 12.5 -4.035 1 97.5 94 ASP B C 1
ATOM 3406 O O . ASP B 1 94 ? -0.998 12.07 -3.152 1 97.5 94 ASP B O 1
ATOM 3410 N N . PHE B 1 95 ? 0.141 13.758 -4.129 1 98.5 95 PHE B N 1
ATOM 3411 C CA . PHE B 1 95 ? -0.151 14.742 -3.1 1 98.5 95 PHE B CA 1
ATOM 3412 C C . PHE B 1 95 ? -0.653 16.047 -3.723 1 98.5 95 PHE B C 1
ATOM 3414 O O . PHE B 1 95 ? -0.281 16.375 -4.848 1 98.5 95 PHE B O 1
ATOM 3421 N N . ALA B 1 96 ? -1.541 16.703 -2.953 1 98.62 96 ALA B N 1
ATOM 3422 C CA . ALA B 1 96 ? -1.937 18.062 -3.334 1 98.62 96 ALA B CA 1
ATOM 3423 C C . ALA B 1 96 ? -2.078 18.953 -2.107 1 98.62 96 ALA B C 1
ATOM 3425 O O . ALA B 1 96 ? -2.58 18.516 -1.068 1 98.62 96 ALA B O 1
ATOM 3426 N N . TYR B 1 97 ? -1.649 20.172 -2.242 1 98.25 97 TYR B N 1
ATOM 3427 C CA . TYR B 1 97 ? -1.805 21.219 -1.25 1 98.25 97 TYR B CA 1
ATOM 3428 C C . TYR B 1 97 ? -2.754 22.312 -1.75 1 98.25 97 TYR B C 1
ATOM 3430 O O . TYR B 1 97 ? -2.572 22.844 -2.846 1 98.25 97 TYR B O 1
ATOM 3438 N N . VAL B 1 98 ? -3.777 22.625 -0.966 1 97.75 98 VAL B N 1
ATOM 3439 C CA . VAL B 1 98 ? -4.773 23.641 -1.296 1 97.75 98 VAL B CA 1
ATOM 3440 C C . VAL B 1 98 ? -4.75 24.75 -0.249 1 97.75 98 VAL B C 1
ATOM 3442 O O . VAL B 1 98 ? -5.344 24.625 0.823 1 97.75 98 VAL B O 1
ATOM 3445 N N . PRO B 1 99 ? -4.121 25.875 -0.517 1 96.94 99 PRO B N 1
ATOM 3446 C CA . PRO B 1 99 ? -4.113 26.984 0.437 1 96.94 99 PRO B CA 1
ATOM 3447 C C . PRO B 1 99 ? -5.453 27.703 0.51 1 96.94 99 PRO B C 1
ATOM 3449 O O . PRO B 1 99 ? -6.352 27.438 -0.293 1 96.94 99 PRO B O 1
ATOM 3452 N N . PRO B 1 100 ? -5.598 28.578 1.546 1 96 100 PRO B N 1
ATOM 3453 C CA . PRO B 1 100 ? -6.836 29.359 1.679 1 96 100 PRO B CA 1
ATOM 3454 C C . PRO B 1 100 ? -7.199 30.109 0.402 1 96 100 PRO B C 1
ATOM 3456 O O . PRO B 1 100 ? -6.312 30.594 -0.311 1 96 100 PRO B O 1
ATOM 3459 N N . LYS B 1 101 ? -8.508 30.156 0.101 1 97.12 101 LYS B N 1
ATOM 3460 C CA . LYS B 1 101 ? -9.117 30.953 -0.959 1 97.12 101 LYS B CA 1
ATOM 3461 C C . LYS B 1 101 ? -8.977 30.266 -2.314 1 97.12 101 LYS B C 1
ATOM 3463 O O . LYS B 1 101 ? -9.414 30.797 -3.336 1 97.12 101 LYS B O 1
ATOM 3468 N N . VAL B 1 102 ? -8.43 29.125 -2.357 1 97.94 102 VAL B N 1
ATOM 3469 C CA . VAL B 1 102 ? -8.312 28.391 -3.611 1 97.94 102 VAL B CA 1
ATOM 3470 C C . VAL B 1 102 ? -9.516 27.453 -3.773 1 97.94 102 VAL B C 1
ATOM 3472 O O . VAL B 1 102 ? -9.812 26.656 -2.883 1 97.94 102 VAL B O 1
ATOM 3475 N N . ILE B 1 103 ? -10.203 27.547 -4.879 1 98.19 103 ILE B N 1
ATOM 3476 C CA . ILE B 1 103 ? -11.359 26.703 -5.164 1 98.19 103 ILE B CA 1
ATOM 3477 C C . ILE B 1 103 ? -10.883 25.281 -5.488 1 98.19 103 ILE B C 1
ATOM 3479 O O . ILE B 1 103 ? -9.938 25.109 -6.262 1 98.19 103 ILE B O 1
ATOM 3483 N N . HIS B 1 104 ? -11.477 24.312 -4.867 1 98.06 104 HIS B N 1
ATOM 3484 C CA . HIS B 1 104 ? -11.125 22.922 -5.094 1 98.06 104 HIS B CA 1
ATOM 3485 C C . HIS B 1 104 ? -12.336 22 -4.953 1 98.06 104 HIS B C 1
ATOM 3487 O O . HIS B 1 104 ? -13.375 22.422 -4.438 1 98.06 104 HIS B O 1
ATOM 3493 N N . ASN B 1 105 ? -12.234 20.844 -5.484 1 97.19 105 ASN B N 1
ATOM 3494 C CA . ASN B 1 105 ? -13.273 19.828 -5.445 1 97.19 105 ASN B CA 1
ATOM 3495 C C . ASN B 1 105 ? -12.695 18.422 -5.602 1 97.19 105 ASN B C 1
ATOM 3497 O O . ASN B 1 105 ? -12.188 18.062 -6.672 1 97.19 105 ASN B O 1
ATOM 3501 N N . PRO B 1 106 ? -12.711 17.641 -4.543 1 96.31 106 PRO B N 1
ATOM 3502 C CA . PRO B 1 106 ? -12.273 16.234 -4.641 1 96.31 106 PRO B CA 1
ATOM 3503 C C . PRO B 1 106 ? -13.375 15.305 -5.125 1 96.31 106 PRO B C 1
ATOM 3505 O O . PRO B 1 106 ? -14.492 15.344 -4.605 1 96.31 106 PRO B O 1
ATOM 3508 N N . GLU B 1 107 ? -13.07 14.555 -6.098 1 95.5 107 GLU B N 1
ATOM 3509 C CA . GLU B 1 107 ? -13.969 13.523 -6.613 1 95.5 107 GLU B CA 1
ATOM 3510 C C . GLU B 1 107 ? -13.305 12.148 -6.57 1 95.5 107 GLU B C 1
ATOM 3512 O O . GLU B 1 107 ? -12.352 11.891 -7.305 1 95.5 107 GLU B O 1
ATOM 3517 N N . MET B 1 108 ? -13.812 11.289 -5.758 1 93.56 108 MET B N 1
ATOM 3518 C CA . MET B 1 108 ? -13.258 9.938 -5.664 1 93.56 108 MET B CA 1
ATOM 3519 C C . MET B 1 108 ? -13.68 9.094 -6.863 1 93.56 108 MET B C 1
ATOM 3521 O O . MET B 1 108 ? -14.875 8.961 -7.148 1 93.56 108 MET B O 1
ATOM 3525 N N . LEU B 1 109 ? -12.781 8.539 -7.613 1 90.69 109 LEU B N 1
ATOM 3526 C CA . LEU B 1 109 ? -13.047 7.75 -8.812 1 90.69 109 LEU B CA 1
ATOM 3527 C C . LEU B 1 109 ? -13.164 6.266 -8.469 1 90.69 109 LEU B C 1
ATOM 3529 O O . LEU B 1 109 ? -13.758 5.5 -9.234 1 90.69 109 LEU B O 1
ATOM 3533 N N . GLY B 1 110 ? -12.789 5.852 -7.211 1 82.38 110 GLY B N 1
ATOM 3534 C CA . GLY B 1 110 ? -12.953 4.492 -6.719 1 82.38 110 GLY B CA 1
ATOM 3535 C C . GLY B 1 110 ? -12.219 3.465 -7.559 1 82.38 110 GLY B C 1
ATOM 3536 O O . GLY B 1 110 ? -11.203 3.779 -8.188 1 82.38 110 GLY B O 1
ATOM 3537 N N . PRO B 1 111 ? -12.68 2.082 -7.555 1 89.19 111 PRO B N 1
ATOM 3538 C CA . PRO B 1 111 ? -13.906 1.693 -6.848 1 89.19 111 PRO B CA 1
ATOM 3539 C C . PRO B 1 111 ? -13.766 1.795 -5.328 1 89.19 111 PRO B C 1
ATOM 3541 O O . PRO B 1 111 ? -14.773 1.78 -4.613 1 89.19 111 PRO B O 1
ATOM 3544 N N . HIS B 1 112 ? -12.641 1.819 -4.773 1 93.75 112 HIS B N 1
ATOM 3545 C CA . HIS B 1 112 ? -12.344 2.051 -3.365 1 93.75 112 HIS B CA 1
ATOM 3546 C C . HIS B 1 112 ? -11.148 2.99 -3.199 1 93.75 112 HIS B C 1
ATOM 3548 O O . HIS B 1 112 ? -10.023 2.633 -3.535 1 93.75 112 HIS B O 1
ATOM 3554 N N . THR B 1 113 ? -11.422 4.176 -2.754 1 96.12 113 THR B N 1
ATOM 3555 C CA . THR B 1 113 ? -10.391 5.199 -2.604 1 96.12 113 THR B CA 1
ATOM 3556 C C . THR B 1 113 ? -10.133 5.488 -1.128 1 96.12 113 THR B C 1
ATOM 3558 O O . THR B 1 113 ? -11.07 5.57 -0.331 1 96.12 113 THR B O 1
ATOM 3561 N N . GLU B 1 114 ? -8.891 5.578 -0.742 1 97.12 114 GLU B N 1
ATOM 3562 C CA . GLU B 1 114 ? -8.469 6.016 0.586 1 97.12 114 GLU B CA 1
ATOM 3563 C C . GLU B 1 114 ? -7.477 7.168 0.498 1 97.12 114 GLU B C 1
ATOM 3565 O O . GLU B 1 114 ? -6.598 7.172 -0.366 1 97.12 114 GLU B O 1
ATOM 3570 N N . THR B 1 115 ? -7.586 8.156 1.361 1 97.69 115 THR B N 1
ATOM 3571 C CA . THR B 1 115 ? -6.707 9.32 1.4 1 97.69 115 THR B CA 1
ATOM 3572 C C . THR B 1 115 ? -6.391 9.711 2.842 1 97.69 115 THR B C 1
ATOM 3574 O O . THR B 1 115 ? -7.062 9.258 3.773 1 97.69 115 THR B O 1
ATOM 3577 N N . TYR B 1 116 ? -5.32 10.383 3.02 1 98.06 116 TYR B N 1
ATOM 3578 C CA . TYR B 1 116 ? -5.07 11.172 4.219 1 98.06 116 TYR B CA 1
ATOM 3579 C C . TYR B 1 116 ? -5.277 12.656 3.949 1 98.06 116 TYR B C 1
ATOM 3581 O O . TYR B 1 116 ? -5.07 13.125 2.828 1 98.06 116 TYR B O 1
ATOM 3589 N N . GLY B 1 117 ? -5.742 13.328 4.965 1 94.81 117 GLY B N 1
ATOM 3590 C CA . GLY B 1 117 ? -5.926 14.766 4.887 1 94.81 117 GLY B CA 1
ATOM 3591 C C . GLY B 1 117 ? -5.512 15.492 6.156 1 94.81 117 GLY B C 1
ATOM 3592 O O . GLY B 1 117 ? -5.449 14.883 7.23 1 94.81 117 GLY B O 1
ATOM 3593 N N . VAL B 1 118 ? -5.117 16.688 6.004 1 92.88 118 VAL B N 1
ATOM 3594 C CA . VAL B 1 118 ? -4.867 17.625 7.098 1 92.88 118 VAL B CA 1
ATOM 3595 C C . VAL B 1 118 ? -5.645 18.922 6.859 1 92.88 118 VAL B C 1
ATOM 3597 O O . VAL B 1 118 ? -5.762 19.375 5.723 1 92.88 118 VAL B O 1
ATOM 3600 N N . VAL B 1 119 ? -6.23 19.328 7.906 1 90.38 119 VAL B N 1
ATOM 3601 C CA . VAL B 1 119 ? -6.793 20.672 7.895 1 90.38 119 VAL B CA 1
ATOM 3602 C C . VAL B 1 119 ? -6.164 21.516 9.008 1 90.38 119 VAL B C 1
ATOM 3604 O O . VAL B 1 119 ? -5.996 21.031 10.133 1 90.38 119 VAL B O 1
ATOM 3607 N N . THR B 1 120 ? -5.766 22.594 8.695 1 90.19 120 THR B N 1
ATOM 3608 C CA . THR B 1 120 ? -5.211 23.531 9.656 1 90.19 120 THR B CA 1
ATOM 3609 C C . THR B 1 120 ? -5.77 24.938 9.422 1 90.19 120 THR B C 1
ATOM 3611 O O . THR B 1 120 ? -5.863 25.391 8.273 1 90.19 120 THR B O 1
ATOM 3614 N N . PRO B 1 121 ? -6.281 25.672 10.484 1 87.81 121 PRO B N 1
ATOM 3615 C CA . PRO B 1 121 ? -6.379 25.219 11.875 1 87.81 121 PRO B CA 1
ATOM 3616 C C . PRO B 1 121 ? -7.336 24.047 12.039 1 87.81 121 PRO B C 1
ATOM 3618 O O . PRO B 1 121 ? -8.102 23.734 11.125 1 87.81 121 PRO B O 1
ATOM 3621 N N . GLY B 1 122 ? -7.25 23.344 13.133 1 86.56 122 GLY B N 1
ATOM 3622 C CA . GLY B 1 122 ? -7.863 22.031 13.32 1 86.56 122 GLY B CA 1
ATOM 3623 C C . GLY B 1 122 ? -9.367 22.109 13.523 1 86.56 122 GLY B C 1
ATOM 3624 O O . GLY B 1 122 ? -10.055 21.094 13.43 1 86.56 122 GLY B O 1
ATOM 3625 N N . ASP B 1 123 ? -9.953 23.25 13.68 1 84.56 123 ASP B N 1
ATOM 3626 C CA . ASP B 1 123 ? -11.367 23.406 14.016 1 84.56 123 ASP B CA 1
ATOM 3627 C C . ASP B 1 123 ? -12.25 23.141 12.797 1 84.56 123 ASP B C 1
ATOM 3629 O O . ASP B 1 123 ? -13.453 22.922 12.93 1 84.56 123 ASP B O 1
ATOM 3633 N N . TRP B 1 124 ? -11.656 23.203 11.688 1 83.25 124 TRP B N 1
ATOM 3634 C CA . TRP B 1 124 ? -12.422 22.953 10.469 1 83.25 124 TRP B CA 1
ATOM 3635 C C . TRP B 1 124 ? -13.039 21.562 10.5 1 83.25 124 TRP B C 1
ATOM 3637 O O . TRP B 1 124 ? -14.094 21.328 9.898 1 83.25 124 TRP B O 1
ATOM 3647 N N . VAL B 1 125 ? -12.484 20.656 11.227 1 86.88 125 VAL B N 1
ATOM 3648 C CA . VAL B 1 125 ? -12.977 19.281 11.297 1 86.88 125 VAL B CA 1
ATOM 3649 C C . VAL B 1 125 ? -14.359 19.266 11.945 1 86.88 125 VAL B C 1
ATOM 3651 O O . VAL B 1 125 ? -15.125 18.312 11.75 1 86.88 125 VAL B O 1
ATOM 3654 N N . ASP B 1 126 ? -14.703 20.344 12.602 1 88.69 126 ASP B N 1
ATOM 3655 C CA . ASP B 1 126 ? -16 20.453 13.25 1 88.69 126 ASP B CA 1
ATOM 3656 C C . ASP B 1 126 ? -17.125 20.547 12.219 1 88.69 126 ASP B C 1
ATOM 3658 O O . ASP B 1 126 ? -18.266 20.172 12.5 1 88.69 126 ASP B O 1
ATOM 3662 N N . PHE B 1 127 ? -16.812 21.062 11.07 1 87.62 127 PHE B N 1
ATOM 3663 C CA . PHE B 1 127 ? -17.797 21 9.992 1 87.62 127 PHE B CA 1
ATOM 3664 C C . PHE B 1 127 ? -18.203 19.562 9.711 1 87.62 127 PHE B C 1
ATOM 3666 O O . PHE B 1 127 ? -19.391 19.297 9.484 1 87.62 127 PHE B O 1
ATOM 3673 N N . PHE B 1 128 ? -17.219 18.625 9.641 1 88.62 128 PHE B N 1
ATOM 3674 C CA . PHE B 1 128 ? -17.516 17.219 9.398 1 88.62 128 PHE B CA 1
ATOM 3675 C C . PHE B 1 128 ? -18.406 16.656 10.516 1 88.62 128 PHE B C 1
ATOM 3677 O O . PHE B 1 128 ? -19.344 15.906 10.25 1 88.62 128 PHE B O 1
ATOM 3684 N N . ARG B 1 129 ? -18.078 17.062 11.727 1 92.62 129 ARG B N 1
ATOM 3685 C CA . ARG B 1 129 ? -18.891 16.594 12.844 1 92.62 129 ARG B CA 1
ATOM 3686 C C . ARG B 1 129 ? -20.328 17.094 12.719 1 92.62 129 ARG B C 1
ATOM 3688 O O . ARG B 1 129 ? -21.266 16.391 13.086 1 92.62 129 ARG B O 1
ATOM 3695 N N . TYR B 1 130 ? -20.469 18.281 12.18 1 93.62 130 TYR B N 1
ATOM 3696 C CA . TYR B 1 130 ? -21.781 18.891 12 1 93.62 130 TYR B CA 1
ATOM 3697 C C . TYR B 1 130 ? -22.531 18.219 10.859 1 93.62 130 TYR B C 1
ATOM 3699 O O . TYR B 1 130 ? -23.703 17.875 11.008 1 93.62 130 TYR B O 1
ATOM 3707 N N . ALA B 1 131 ? -21.875 18.031 9.727 1 92.69 131 ALA B N 1
ATOM 3708 C CA . ALA B 1 131 ? -22.516 17.594 8.492 1 92.69 131 ALA B CA 1
ATOM 3709 C C . ALA B 1 131 ? -22.703 16.078 8.477 1 92.69 131 ALA B C 1
ATOM 3711 O O . ALA B 1 131 ? -23.469 15.547 7.676 1 92.69 131 ALA B O 1
ATOM 3712 N N . ALA B 1 132 ? -22.016 15.359 9.383 1 95.5 132 ALA B N 1
ATOM 3713 C CA . ALA B 1 132 ? -21.906 13.906 9.281 1 95.5 132 ALA B CA 1
ATOM 3714 C C . ALA B 1 132 ? -22.609 13.227 10.453 1 95.5 132 ALA B C 1
ATOM 3716 O O . ALA B 1 132 ? -23.203 13.898 11.312 1 95.5 132 ALA B O 1
ATOM 3717 N N . GLU B 1 133 ? -22.75 12 10.414 1 96.69 133 GLU B N 1
ATOM 3718 C CA . GLU B 1 133 ? -23.203 11.133 11.5 1 96.69 133 GLU B CA 1
ATOM 3719 C C . GLU B 1 133 ? -22.109 10.133 11.883 1 96.69 133 GLU B C 1
ATOM 3721 O O . GLU B 1 133 ? -21.234 9.82 11.078 1 96.69 133 GLU B O 1
ATOM 3726 N N . PRO B 1 134 ? -22.125 9.742 13.133 1 97.25 134 PRO B N 1
ATOM 3727 C CA . PRO B 1 134 ? -21.156 8.703 13.516 1 97.25 134 PRO B CA 1
ATOM 3728 C C . PRO B 1 134 ? -21.281 7.449 12.656 1 97.25 134 PRO B C 1
ATOM 3730 O O . PRO B 1 134 ? -22.391 7.051 12.281 1 97.25 134 PRO B O 1
ATOM 3733 N N . TYR B 1 135 ? -20.203 6.91 12.297 1 97.56 135 TYR B N 1
ATOM 3734 C CA . TYR B 1 135 ? -20.172 5.688 11.5 1 97.56 135 TYR B CA 1
ATOM 3735 C C . TYR B 1 135 ? -19.719 4.5 12.344 1 97.56 135 TYR B C 1
ATOM 3737 O O . TYR B 1 135 ? -18.641 4.523 12.93 1 97.56 135 TYR B O 1
ATOM 3745 N N . GLU B 1 136 ? -20.453 3.451 12.375 1 96.38 136 GLU B N 1
ATOM 3746 C CA . GLU B 1 136 ? -20.141 2.293 13.203 1 96.38 136 GLU B CA 1
ATOM 3747 C C . GLU B 1 136 ? -19.906 1.052 12.352 1 96.38 136 GLU B C 1
ATOM 3749 O O . GLU B 1 136 ? -19.719 -0.048 12.875 1 96.38 136 GLU B O 1
ATOM 3754 N N . GLY B 1 137 ? -19.953 1.23 11.078 1 97.06 137 GLY B N 1
ATOM 3755 C CA . GLY B 1 137 ? -19.75 0.092 10.195 1 97.06 137 GLY B CA 1
ATOM 3756 C C . GLY B 1 137 ? -18.281 -0.327 10.102 1 97.06 137 GLY B C 1
ATOM 3757 O O . GLY B 1 137 ? -17.469 0.057 10.938 1 97.06 137 GLY B O 1
ATOM 3758 N N . LEU B 1 138 ? -18 -1.114 9.141 1 97.44 138 LEU B N 1
ATOM 3759 C CA . LEU B 1 138 ? -16.703 -1.769 9.062 1 97.44 138 LEU B CA 1
ATOM 3760 C C . LEU B 1 138 ? -15.703 -0.896 8.305 1 97.44 138 LEU B C 1
ATOM 3762 O O . LEU B 1 138 ? -14.789 -0.324 8.914 1 97.44 138 LEU B O 1
ATOM 3766 N N . LEU B 1 139 ? -15.945 -0.654 6.973 1 97.5 139 LEU B N 1
ATOM 3767 C CA . LEU B 1 139 ? -15 0.104 6.156 1 97.5 139 LEU B CA 1
ATOM 3768 C C . LEU B 1 139 ? -15.625 1.414 5.684 1 97.5 139 LEU B C 1
ATOM 3770 O O . LEU B 1 139 ? -15.195 2.494 6.098 1 97.5 139 LEU B O 1
ATOM 3774 N N . VAL B 1 140 ? -16.609 1.387 4.879 1 97.5 140 VAL B N 1
ATOM 3775 C CA . VAL B 1 140 ? -17.375 2.516 4.348 1 97.5 140 VAL B CA 1
ATOM 3776 C C . VAL B 1 140 ? -18.812 2.09 4.086 1 97.5 140 VAL B C 1
ATOM 3778 O O . VAL B 1 140 ? -19.078 0.914 3.834 1 97.5 140 VAL B O 1
ATOM 3781 N N . PRO B 1 141 ? -19.703 2.984 4.117 1 97.19 141 PRO B N 1
ATOM 3782 C CA . PRO B 1 141 ? -21.109 2.652 3.857 1 97.19 141 PRO B CA 1
ATOM 3783 C C . PRO B 1 141 ? -21.438 2.598 2.367 1 97.19 141 PRO B C 1
ATOM 3785 O O . PRO B 1 141 ? -22.234 3.391 1.881 1 97.19 141 PRO B O 1
ATOM 3788 N N . GLU B 1 142 ? -20.969 1.626 1.7 1 95.62 142 GLU B N 1
ATOM 3789 C CA . GLU B 1 142 ? -21.047 1.526 0.246 1 95.62 142 GLU B CA 1
ATOM 3790 C C . GLU B 1 142 ? -22.5 1.497 -0.222 1 95.62 142 GLU B C 1
ATOM 3792 O O . GLU B 1 142 ? -22.812 1.914 -1.342 1 95.62 142 GLU B O 1
ATOM 3797 N N . THR B 1 143 ? -23.406 1.09 0.609 1 94.81 143 THR B N 1
ATOM 3798 C CA . THR B 1 143 ? -24.781 0.891 0.173 1 94.81 143 THR B CA 1
ATOM 3799 C C . THR B 1 143 ? -25.672 2.041 0.643 1 94.81 143 THR B C 1
ATOM 3801 O O . THR B 1 143 ? -26.891 1.951 0.578 1 94.81 143 THR B O 1
ATOM 3804 N N . ASP B 1 144 ? -25.047 3.068 1.197 1 96.19 144 ASP B N 1
ATOM 3805 C CA . ASP B 1 144 ? -25.828 4.242 1.584 1 96.19 144 ASP B CA 1
ATOM 3806 C C . ASP B 1 144 ? -26.266 5.043 0.358 1 96.19 144 ASP B C 1
ATOM 3808 O O . ASP B 1 144 ? -25.531 5.918 -0.106 1 96.19 144 ASP B O 1
ATOM 3812 N N . ASN B 1 145 ? -27.484 4.852 -0.052 1 93.94 145 ASN B N 1
ATOM 3813 C CA . ASN B 1 145 ? -27.938 5.445 -1.3 1 93.94 145 ASN B CA 1
ATOM 3814 C C . ASN B 1 145 ? -28.797 6.688 -1.046 1 93.94 145 ASN B C 1
ATOM 3816 O O . ASN B 1 145 ? -29.547 7.125 -1.924 1 93.94 145 ASN B O 1
ATOM 3820 N N . ARG B 1 146 ? -28.703 7.238 0.217 1 95.31 146 ARG B N 1
ATOM 3821 C CA . ARG B 1 146 ? -29.375 8.508 0.491 1 95.31 146 ARG B CA 1
ATOM 3822 C C . ARG B 1 146 ? -28.828 9.617 -0.397 1 95.31 146 ARG B C 1
ATOM 3824 O O . ARG B 1 146 ? -27.672 9.555 -0.841 1 95.31 146 ARG B O 1
ATOM 3831 N N . ASP B 1 147 ? -29.547 10.625 -0.71 1 92.44 147 ASP B N 1
ATOM 3832 C CA . ASP B 1 147 ? -29.172 11.719 -1.604 1 92.44 147 ASP B CA 1
ATOM 3833 C C . ASP B 1 147 ? -28.25 12.711 -0.91 1 92.44 147 ASP B C 1
ATOM 3835 O O . ASP B 1 147 ? -28.688 13.539 -0.117 1 92.44 147 ASP B O 1
ATOM 3839 N N . LEU B 1 148 ? -27.016 12.68 -1.298 1 91.81 148 LEU B N 1
ATOM 3840 C CA . LEU B 1 148 ? -25.969 13.492 -0.66 1 91.81 148 LEU B CA 1
ATOM 3841 C C . LEU B 1 148 ? -26.328 14.977 -0.739 1 91.81 148 LEU B C 1
ATOM 3843 O O . LEU B 1 148 ? -26.359 15.664 0.282 1 91.81 148 LEU B O 1
ATOM 3847 N N . LYS B 1 149 ? -26.625 15.477 -1.876 1 87.5 149 LYS B N 1
ATOM 3848 C CA . LYS B 1 149 ? -26.891 16.906 -2.072 1 87.5 149 LYS B CA 1
ATOM 3849 C C . LYS B 1 149 ? -28.125 17.344 -1.291 1 87.5 149 LYS B C 1
ATOM 3851 O O . LYS B 1 149 ? -28.109 18.375 -0.626 1 87.5 149 LYS B O 1
ATOM 3856 N N . ALA B 1 150 ? -29.125 16.547 -1.361 1 89.62 150 ALA B N 1
ATOM 3857 C CA . ALA B 1 150 ? -30.375 16.875 -0.681 1 89.62 150 ALA B CA 1
ATOM 3858 C C . ALA B 1 150 ? -30.172 16.969 0.829 1 89.62 150 ALA B C 1
ATOM 3860 O O . ALA B 1 150 ? -30.844 17.75 1.508 1 89.62 150 ALA B O 1
ATOM 3861 N N . LEU B 1 151 ? -29.188 16.219 1.288 1 90.06 151 LEU B N 1
ATOM 3862 C CA . LEU B 1 151 ? -29 16.156 2.732 1 90.06 151 LEU B CA 1
ATOM 3863 C C . LEU B 1 151 ? -27.953 17.188 3.176 1 90.06 151 LEU B C 1
ATOM 3865 O O . LEU B 1 151 ? -28.047 17.734 4.273 1 90.06 151 LEU B O 1
ATOM 3869 N N . LEU B 1 152 ? -26.984 17.391 2.295 1 87.75 152 LEU B N 1
ATOM 3870 C CA . LEU B 1 152 ? -25.859 18.234 2.682 1 87.75 152 LEU B CA 1
ATOM 3871 C C . LEU B 1 152 ? -26.188 19.703 2.502 1 87.75 152 LEU B C 1
ATOM 3873 O O . LEU B 1 152 ? -25.828 20.531 3.346 1 87.75 152 LEU B O 1
ATOM 3877 N N . ILE B 1 153 ? -26.922 20.078 1.51 1 85.62 153 ILE B N 1
ATOM 3878 C CA . ILE B 1 153 ? -27.141 21.469 1.128 1 85.62 153 ILE B CA 1
ATOM 3879 C C . ILE B 1 153 ? -27.891 22.203 2.236 1 85.62 153 ILE B C 1
ATOM 3881 O O . ILE B 1 153 ? -27.469 23.266 2.684 1 85.62 153 ILE B O 1
ATOM 3885 N N . PRO B 1 154 ? -29 21.625 2.715 1 88.19 154 PRO B N 1
ATOM 3886 C CA . PRO B 1 154 ? -29.703 22.312 3.797 1 88.19 154 PRO B CA 1
ATOM 3887 C C . PRO B 1 154 ? -28.828 22.531 5.031 1 88.19 154 PRO B C 1
ATOM 3889 O O . PRO B 1 154 ? -28.938 23.562 5.695 1 88.19 154 PRO B O 1
ATOM 3892 N N . LYS B 1 155 ? -28 21.578 5.332 1 88.25 155 LYS B N 1
ATOM 3893 C CA . LYS B 1 155 ? -27.125 21.719 6.484 1 88.25 155 LYS B CA 1
ATOM 3894 C C . LYS B 1 155 ? -26.125 22.844 6.277 1 88.25 155 LYS B C 1
ATOM 3896 O O . LYS B 1 155 ? -25.859 23.625 7.195 1 88.25 155 LYS B O 1
ATOM 3901 N N . VAL B 1 156 ? -25.594 22.891 5.117 1 86.06 156 VAL B N 1
ATOM 3902 C CA . VAL B 1 156 ? -24.609 23.922 4.781 1 86.06 156 VAL B CA 1
ATOM 3903 C C . VAL B 1 156 ? -25.266 25.297 4.809 1 86.06 156 VAL B C 1
ATOM 3905 O O . VAL B 1 156 ? -24.703 26.25 5.352 1 86.06 156 VAL B O 1
ATOM 3908 N N . MET B 1 157 ? -26.453 25.359 4.266 1 87.12 157 MET B N 1
ATOM 3909 C CA . MET B 1 157 ? -27.188 26.625 4.246 1 87.12 157 MET B CA 1
ATOM 3910 C C . MET B 1 157 ? -27.516 27.078 5.664 1 87.12 157 MET B C 1
ATOM 3912 O O . MET B 1 157 ? -27.438 28.281 5.973 1 87.12 157 MET B O 1
ATOM 3916 N N . ALA B 1 158 ? -27.828 26.125 6.445 1 89.75 158 ALA B N 1
ATOM 3917 C CA . ALA B 1 158 ? -28.234 26.438 7.816 1 89.75 158 ALA B CA 1
ATOM 3918 C C . ALA B 1 158 ? -27.047 26.922 8.641 1 89.75 158 ALA B C 1
ATOM 3920 O O . ALA B 1 158 ? -27.219 27.688 9.586 1 89.75 158 ALA B O 1
ATOM 3921 N N . ALA B 1 159 ? -25.953 26.484 8.188 1 87.75 159 ALA B N 1
ATOM 3922 C CA . ALA B 1 159 ? -24.766 26.828 8.953 1 87.75 159 ALA B CA 1
ATOM 3923 C C . ALA B 1 159 ? -23.938 27.906 8.25 1 87.75 159 ALA B C 1
ATOM 3925 O O . ALA B 1 159 ? -22.734 28.031 8.5 1 87.75 159 ALA B O 1
ATOM 3926 N N . LYS B 1 160 ? -24.625 28.531 7.367 1 82.19 160 LYS B N 1
ATOM 3927 C CA . LYS B 1 160 ? -23.906 29.562 6.605 1 82.19 160 LYS B CA 1
ATOM 3928 C C . LYS B 1 160 ? -23.156 30.516 7.535 1 82.19 160 LYS B C 1
ATOM 3930 O O . LYS B 1 160 ? -23.734 31.016 8.5 1 82.19 160 LYS B O 1
ATOM 3935 N N . GLY B 1 161 ? -21.875 30.641 7.281 1 83.19 161 GLY B N 1
ATOM 3936 C CA . GLY B 1 161 ? -21.062 31.578 8.047 1 83.19 161 GLY B CA 1
ATOM 3937 C C . GLY B 1 161 ? -20.484 30.969 9.305 1 83.19 161 GLY B C 1
ATOM 3938 O O . GLY B 1 161 ? -19.625 31.562 9.953 1 83.19 161 GLY B O 1
ATOM 3939 N N . GLN B 1 162 ? -20.922 29.812 9.672 1 87.38 162 GLN B N 1
ATOM 3940 C CA . GLN B 1 162 ? -20.469 29.188 10.906 1 87.38 162 GLN B CA 1
ATOM 3941 C C . GLN B 1 162 ? -19.172 28.406 10.672 1 87.38 162 GLN B C 1
ATOM 3943 O O . GLN B 1 162 ? -18.375 28.234 11.602 1 87.38 162 GLN B O 1
ATOM 3948 N N . PHE B 1 163 ? -19.047 27.984 9.516 1 88.5 163 PHE B N 1
ATOM 3949 C CA . PHE B 1 163 ? -17.859 27.203 9.18 1 88.5 163 PHE B CA 1
ATOM 3950 C C . PHE B 1 163 ? -17.094 27.844 8.047 1 88.5 163 PHE B C 1
ATOM 3952 O O . PHE B 1 163 ? -17.641 28.641 7.277 1 88.5 163 PHE B O 1
ATOM 3959 N N . ASP B 1 164 ? -15.867 27.547 7.992 1 90 164 ASP B N 1
ATOM 3960 C CA . ASP B 1 164 ? -14.953 28.109 7.004 1 90 164 ASP B CA 1
ATOM 3961 C C . ASP B 1 164 ? -15.07 27.391 5.664 1 90 164 ASP B C 1
ATOM 3963 O O . ASP B 1 164 ? -14.102 26.797 5.191 1 90 164 ASP B O 1
ATOM 3967 N N . VAL B 1 165 ? -16.234 27.453 5.039 1 89.94 165 VAL B N 1
ATOM 3968 C CA . VAL B 1 165 ? -16.453 26.844 3.736 1 89.94 165 VAL B CA 1
ATOM 3969 C C . VAL B 1 165 ? -17.344 27.75 2.881 1 89.94 165 VAL B C 1
ATOM 3971 O O . VAL B 1 165 ? -18.375 28.219 3.338 1 89.94 165 VAL B O 1
ATOM 3974 N N . VAL B 1 166 ? -16.906 28.047 1.701 1 91.88 166 VAL B N 1
ATOM 3975 C CA . VAL B 1 166 ? -17.641 28.891 0.762 1 91.88 166 VAL B CA 1
ATOM 3976 C C . VAL B 1 166 ? -17.844 28.141 -0.555 1 91.88 166 VAL B C 1
ATOM 3978 O O . VAL B 1 166 ? -16.922 28.047 -1.364 1 91.88 166 VAL B O 1
ATOM 3981 N N . PHE B 1 167 ? -19.047 27.766 -0.857 1 91.62 167 PHE B N 1
ATOM 3982 C CA . PHE B 1 167 ? -19.359 26.953 -2.031 1 91.62 167 PHE B CA 1
ATOM 3983 C C . PHE B 1 167 ? -19.422 27.828 -3.281 1 91.62 167 PHE B C 1
ATOM 3985 O O . PHE B 1 167 ? -19.875 28.969 -3.221 1 91.62 167 PHE B O 1
ATOM 3992 N N . GLN B 1 168 ? -18.984 27.266 -4.348 1 93.75 168 GLN B N 1
ATOM 3993 C CA . GLN B 1 168 ? -18.953 27.922 -5.645 1 93.75 168 GLN B CA 1
ATOM 3994 C C . GLN B 1 168 ? -19.719 27.109 -6.695 1 93.75 168 GLN B C 1
ATOM 3996 O O . GLN B 1 168 ? -19.109 26.531 -7.598 1 93.75 168 GLN B O 1
ATOM 4001 N N . PRO B 1 169 ? -21.047 27.141 -6.703 1 89.62 169 PRO B N 1
ATOM 4002 C CA . PRO B 1 169 ? -21.828 26.266 -7.586 1 89.62 169 PRO B CA 1
ATOM 4003 C C . PRO B 1 169 ? -21.656 26.625 -9.062 1 89.62 169 PRO B C 1
ATOM 4005 O O . PRO B 1 169 ? -21.859 25.781 -9.93 1 89.62 169 PRO B O 1
ATOM 4008 N N . ASP B 1 170 ? -21.219 27.875 -9.367 1 94.62 170 ASP B N 1
ATOM 4009 C CA . ASP B 1 170 ? -21.141 28.312 -10.758 1 94.62 170 ASP B CA 1
ATOM 4010 C C . ASP B 1 170 ? -19.703 28.281 -11.258 1 94.62 170 ASP B C 1
ATOM 4012 O O . ASP B 1 170 ? -19.391 28.812 -12.328 1 94.62 170 ASP B O 1
ATOM 4016 N N . TYR B 1 171 ? -18.859 27.703 -10.422 1 96.19 171 TYR B N 1
ATOM 4017 C CA . TYR B 1 171 ? -17.453 27.641 -10.812 1 96.19 171 TYR B CA 1
ATOM 4018 C C . TYR B 1 171 ? -17.281 26.828 -12.086 1 96.19 171 TYR B C 1
ATOM 4020 O O . TYR B 1 171 ? -17.891 25.766 -12.242 1 96.19 171 TYR B O 1
ATOM 4028 N N . GLN B 1 172 ? -16.5 27.359 -13.078 1 97.69 172 GLN B N 1
ATOM 4029 C CA . GLN B 1 172 ? -16.125 26.641 -14.281 1 97.69 172 GLN B CA 1
ATOM 4030 C C . GLN B 1 172 ? -14.781 25.938 -14.117 1 97.69 172 GLN B C 1
ATOM 4032 O O . GLN B 1 172 ? -13.734 26.578 -14.188 1 97.69 172 GLN B O 1
ATOM 4037 N N . PRO B 1 173 ? -14.805 24.688 -13.922 1 97.38 173 PRO B N 1
ATOM 4038 C CA . PRO B 1 173 ? -13.562 23.969 -13.586 1 97.38 173 PRO B CA 1
ATOM 4039 C C . PRO B 1 173 ? -12.703 23.688 -14.812 1 97.38 173 PRO B C 1
ATOM 4041 O O . PRO B 1 173 ? -13.227 23.516 -15.922 1 97.38 173 PRO B O 1
ATOM 4044 N N . PRO B 1 174 ? -11.391 23.656 -14.672 1 98.12 174 PRO B N 1
ATOM 4045 C CA . PRO B 1 174 ? -10.508 23.203 -15.758 1 98.12 174 PRO B CA 1
ATOM 4046 C C . PRO B 1 174 ? -10.672 21.719 -16.078 1 98.12 174 PRO B C 1
ATOM 4048 O O . PRO B 1 174 ? -11.219 20.969 -15.258 1 98.12 174 PRO B O 1
ATOM 4051 N N . GLU B 1 175 ? -10.18 21.344 -17.25 1 98 175 GLU B N 1
ATOM 4052 C CA . GLU B 1 175 ? -10.156 19.938 -17.625 1 98 175 GLU B CA 1
ATOM 4053 C C . GLU B 1 175 ? -9.039 19.188 -16.906 1 98 175 GLU B C 1
ATOM 4055 O O . GLU B 1 175 ? -8.078 19.797 -16.422 1 98 175 GLU B O 1
ATOM 4060 N N . VAL B 1 176 ? -9.219 17.875 -16.875 1 97.75 176 VAL B N 1
ATOM 4061 C CA . VAL B 1 176 ? -8.141 17.047 -16.344 1 97.75 176 VAL B CA 1
ATOM 4062 C C . VAL B 1 176 ? -6.879 17.234 -17.188 1 97.75 176 VAL B C 1
ATOM 4064 O O . VAL B 1 176 ? -6.922 17.109 -18.406 1 97.75 176 VAL B O 1
ATOM 4067 N N . GLY B 1 177 ? -5.809 17.609 -16.547 1 97.12 177 GLY B N 1
ATOM 4068 C CA . GLY B 1 177 ? -4.535 17.766 -17.234 1 97.12 177 GLY B CA 1
ATOM 4069 C C . GLY B 1 177 ? -3.557 16.641 -16.953 1 97.12 177 GLY B C 1
ATOM 4070 O O . GLY B 1 177 ? -3.734 15.883 -15.992 1 97.12 177 GLY B O 1
ATOM 4071 N N . GLU B 1 178 ? -2.477 16.594 -17.75 1 94.81 178 GLU B N 1
ATOM 4072 C CA . GLU B 1 178 ? -1.396 15.625 -17.562 1 94.81 178 GLU B CA 1
ATOM 4073 C C . GLU B 1 178 ? -0.42 16.094 -16.484 1 94.81 178 GLU B C 1
ATOM 4075 O O . GLU B 1 178 ? -0.316 17.297 -16.219 1 94.81 178 GLU B O 1
ATOM 4080 N N . TRP B 1 179 ? 0.209 15.164 -15.914 1 95.06 179 TRP B N 1
ATOM 4081 C CA . TRP B 1 179 ? 1.296 15.5 -15 1 95.06 179 TRP B CA 1
ATOM 4082 C C . TRP B 1 179 ? 2.445 16.172 -15.742 1 95.06 179 TRP B C 1
ATOM 4084 O O . TRP B 1 179 ? 2.785 15.781 -16.859 1 95.06 179 TRP B O 1
ATOM 4094 N N . THR B 1 180 ? 3.055 17.141 -15.117 1 95.75 180 THR B N 1
ATOM 4095 C CA . THR B 1 180 ? 4.152 17.891 -15.727 1 95.75 180 THR B CA 1
ATOM 4096 C C . THR B 1 180 ? 5.367 17.906 -14.797 1 95.75 180 THR B C 1
ATOM 4098 O O . THR B 1 180 ? 5.289 17.469 -13.648 1 95.75 180 THR B O 1
ATOM 4101 N N . ALA B 1 181 ? 6.418 18.438 -15.234 1 95.12 181 ALA B N 1
ATOM 4102 C CA . ALA B 1 181 ? 7.637 18.562 -14.438 1 95.12 181 ALA B CA 1
ATOM 4103 C C . ALA B 1 181 ? 7.414 19.438 -13.211 1 95.12 181 ALA B C 1
ATOM 4105 O O . ALA B 1 181 ? 8.039 19.219 -12.164 1 95.12 181 ALA B O 1
ATOM 4106 N N . ASP B 1 182 ? 6.516 20.312 -13.312 1 94.94 182 ASP B N 1
ATOM 4107 C CA . ASP B 1 182 ? 6.195 21.188 -12.18 1 94.94 182 ASP B CA 1
ATOM 4108 C C . ASP B 1 182 ? 5.594 20.375 -11.031 1 94.94 182 ASP B C 1
ATOM 4110 O O . ASP B 1 182 ? 5.742 20.75 -9.859 1 94.94 182 ASP B O 1
ATOM 4114 N N . ASP B 1 183 ? 4.93 19.312 -11.375 1 96.94 183 ASP B N 1
ATOM 4115 C CA . ASP B 1 183 ? 4.273 18.469 -10.375 1 96.94 183 ASP B CA 1
ATOM 4116 C C . ASP B 1 183 ? 5.285 17.578 -9.664 1 96.94 183 ASP B C 1
ATOM 4118 O O . ASP B 1 183 ? 4.914 16.75 -8.828 1 96.94 183 ASP B O 1
ATOM 4122 N N . GLU B 1 184 ? 6.57 17.766 -9.961 1 95.94 184 GLU B N 1
ATOM 4123 C CA . GLU B 1 184 ? 7.605 16.938 -9.359 1 95.94 184 GLU B CA 1
ATOM 4124 C C . GLU B 1 184 ? 8.531 17.766 -8.469 1 95.94 184 GLU B C 1
ATOM 4126 O O . GLU B 1 184 ? 9.602 17.297 -8.078 1 95.94 184 GLU B O 1
ATOM 4131 N N . THR B 1 185 ? 8.102 18.969 -8.203 1 96.06 185 THR B N 1
ATOM 4132 C CA . THR B 1 185 ? 8.906 19.875 -7.402 1 96.06 185 THR B CA 1
ATOM 4133 C C . THR B 1 185 ? 8.047 20.578 -6.348 1 96.06 185 THR B C 1
ATOM 4135 O O . THR B 1 185 ? 6.836 20.703 -6.52 1 96.06 185 THR B O 1
ATOM 4138 N N . LEU B 1 186 ? 8.656 20.906 -5.25 1 96.56 186 LEU B N 1
ATOM 4139 C CA . LEU B 1 186 ? 7.98 21.75 -4.266 1 96.56 186 LEU B CA 1
ATOM 4140 C C . LEU B 1 186 ? 8.117 23.219 -4.621 1 96.56 186 LEU B C 1
ATOM 4142 O O . LEU B 1 186 ? 9.211 23.703 -4.918 1 96.56 186 LEU B O 1
ATOM 4146 N N . PRO B 1 187 ? 7.035 23.891 -4.605 1 95.94 187 PRO B N 1
ATOM 4147 C CA . PRO B 1 187 ? 7.156 25.344 -4.836 1 95.94 187 PRO B CA 1
ATOM 4148 C C . PRO B 1 187 ? 7.84 26.062 -3.686 1 95.94 187 PRO B C 1
ATOM 4150 O O . PRO B 1 187 ? 8.023 25.5 -2.607 1 95.94 187 PRO B O 1
ATOM 4153 N N . GLU B 1 188 ? 8.148 27.344 -3.877 1 92.81 188 GLU B N 1
ATOM 4154 C CA . GLU B 1 188 ? 8.867 28.141 -2.879 1 92.81 188 GLU B CA 1
ATOM 4155 C C . GLU B 1 188 ? 7.906 29 -2.064 1 92.81 188 GLU B C 1
ATOM 4157 O O . GLU B 1 188 ? 8.336 29.766 -1.198 1 92.81 188 GLU B O 1
ATOM 4162 N N . SER B 1 189 ? 6.672 28.922 -2.377 1 91.06 189 SER B N 1
ATOM 4163 C CA . SER B 1 189 ? 5.695 29.75 -1.676 1 91.06 189 SER B CA 1
ATOM 4164 C C . SER B 1 189 ? 4.398 28.984 -1.436 1 91.06 189 SER B C 1
ATOM 4166 O O . SER B 1 189 ? 4.293 27.812 -1.777 1 91.06 189 SER B O 1
ATOM 4168 N N . SER B 1 190 ? 3.539 29.734 -0.78 1 92.56 190 SER B N 1
ATOM 4169 C CA . SER B 1 190 ? 2.256 29.125 -0.443 1 92.56 190 SER B CA 1
ATOM 4170 C C . SER B 1 190 ? 1.277 29.219 -1.608 1 92.56 190 SER B C 1
ATOM 4172 O O . SER B 1 190 ? 0.42 30.109 -1.637 1 92.56 190 SER B O 1
ATOM 4174 N N . GLN B 1 191 ? 1.433 28.469 -2.59 1 96.12 191 GLN B N 1
ATOM 4175 C CA . GLN B 1 191 ? 0.54 28.328 -3.736 1 96.12 191 GLN B CA 1
ATOM 4176 C C . GLN B 1 191 ? -0.005 26.906 -3.83 1 96.12 191 GLN B C 1
ATOM 4178 O O . GLN B 1 191 ? 0.589 25.969 -3.289 1 96.12 191 GLN B O 1
ATOM 4183 N N . PRO B 1 192 ? -1.188 26.812 -4.441 1 98 192 PRO B N 1
ATOM 4184 C CA . PRO B 1 192 ? -1.663 25.453 -4.652 1 98 192 PRO B CA 1
ATOM 4185 C C . PRO B 1 192 ? -0.73 24.625 -5.543 1 98 192 PRO B C 1
ATOM 4187 O O . PRO B 1 192 ? -0.184 25.156 -6.516 1 98 192 PRO B O 1
ATOM 4190 N N . PHE B 1 193 ? -0.546 23.344 -5.199 1 98.25 193 PHE B N 1
ATOM 4191 C CA . PHE B 1 193 ? 0.292 22.531 -6.074 1 98.25 193 PHE B CA 1
ATOM 4192 C C . PHE B 1 193 ? -0.04 21.047 -5.918 1 98.25 193 PHE B C 1
ATOM 4194 O O . PHE B 1 193 ? -0.721 20.656 -4.969 1 98.25 193 PHE B O 1
ATOM 4201 N N . PHE B 1 194 ? 0.322 20.328 -6.945 1 98.44 194 PHE B N 1
ATOM 4202 C CA . PHE B 1 194 ? 0.361 18.875 -6.945 1 98.44 194 PHE B CA 1
ATOM 4203 C C . PHE B 1 194 ? 1.793 18.359 -6.812 1 98.44 194 PHE B C 1
ATOM 4205 O O . PHE B 1 194 ? 2.738 19.062 -7.184 1 98.44 194 PHE B O 1
ATOM 4212 N N . LEU B 1 195 ? 1.952 17.25 -6.25 1 98.19 195 LEU B N 1
ATOM 4213 C CA . LEU B 1 195 ? 3.242 16.578 -6.203 1 98.19 195 LEU B CA 1
ATOM 4214 C C . LEU B 1 195 ? 3.088 15.094 -6.531 1 98.19 195 LEU B C 1
ATOM 4216 O O . LEU B 1 195 ? 2.416 14.359 -5.805 1 98.19 195 LEU B O 1
ATOM 4220 N N . ARG B 1 196 ? 3.729 14.68 -7.574 1 96.38 196 ARG B N 1
ATOM 4221 C CA . ARG B 1 196 ? 3.672 13.297 -8.023 1 96.38 196 ARG B CA 1
ATOM 4222 C C . ARG B 1 196 ? 4.375 12.367 -7.039 1 96.38 196 ARG B C 1
ATOM 4224 O O . ARG B 1 196 ? 5.41 12.727 -6.473 1 96.38 196 ARG B O 1
ATOM 4231 N N . ALA B 1 197 ? 3.836 11.164 -6.898 1 93.88 197 ALA B N 1
ATOM 4232 C CA . ALA B 1 197 ? 4.367 10.18 -5.953 1 93.88 197 ALA B CA 1
ATOM 4233 C C . ALA B 1 197 ? 5.844 9.898 -6.23 1 93.88 197 ALA B C 1
ATOM 4235 O O . ALA B 1 197 ? 6.238 9.688 -7.379 1 93.88 197 ALA B O 1
ATOM 4236 N N . ASN B 1 198 ? 6.621 9.883 -5.125 1 88.56 198 ASN B N 1
ATOM 4237 C CA . ASN B 1 198 ? 8.023 9.477 -5.102 1 88.56 198 ASN B CA 1
ATOM 4238 C C . ASN B 1 198 ? 8.883 10.391 -5.965 1 88.56 198 ASN B C 1
ATOM 4240 O O . ASN B 1 198 ? 9.898 9.961 -6.516 1 88.56 198 ASN B O 1
ATOM 4244 N N . THR B 1 199 ? 8.336 11.5 -6.176 1 92.25 199 THR B N 1
ATOM 4245 C CA . THR B 1 199 ? 9.148 12.555 -6.766 1 92.25 199 THR B CA 1
ATOM 4246 C C . THR B 1 199 ? 9.414 13.664 -5.754 1 92.25 199 THR B C 1
ATOM 4248 O O . THR B 1 199 ? 9.258 13.469 -4.547 1 92.25 199 THR B O 1
ATOM 4251 N N . GLY B 1 200 ? 9.828 14.836 -6.102 1 94.12 200 GLY B N 1
ATOM 4252 C CA . GLY B 1 200 ? 10.141 15.914 -5.184 1 94.12 200 GLY B CA 1
ATOM 4253 C C . GLY B 1 200 ? 11.516 15.781 -4.547 1 94.12 200 GLY B C 1
ATOM 4254 O O . GLY B 1 200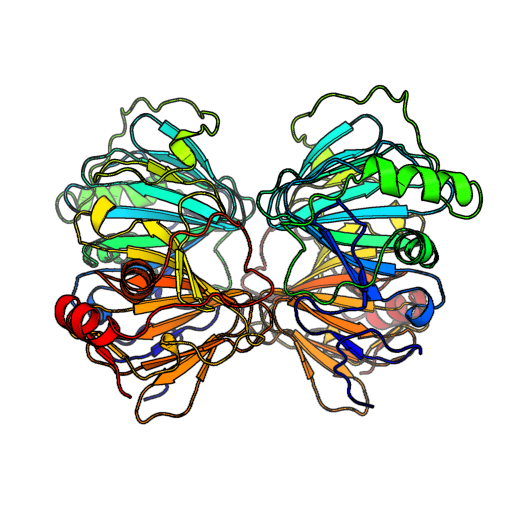 ? 12.289 14.898 -4.914 1 94.12 200 GLY B O 1
ATOM 4255 N N . PRO B 1 201 ? 11.82 16.672 -3.65 1 96.5 201 PRO B N 1
ATOM 4256 C CA . PRO B 1 201 ? 13.141 16.641 -3.002 1 96.5 201 PRO B CA 1
ATOM 4257 C C . PRO B 1 201 ? 13.234 15.547 -1.937 1 96.5 201 PRO B C 1
ATOM 4259 O O . PRO B 1 201 ? 12.211 15.078 -1.427 1 96.5 201 PRO B O 1
ATOM 4262 N N . ARG B 1 202 ? 14.43 15.117 -1.667 1 97.69 202 ARG B N 1
ATOM 4263 C CA . ARG B 1 202 ? 14.734 14.156 -0.614 1 97.69 202 ARG B CA 1
ATOM 4264 C C . ARG B 1 202 ? 15.969 14.578 0.174 1 97.69 202 ARG B C 1
ATOM 4266 O O . ARG B 1 202 ? 16.891 15.156 -0.386 1 97.69 202 ARG B O 1
ATOM 4273 N N . TRP B 1 203 ? 15.945 14.32 1.393 1 98.12 203 TRP B N 1
ATOM 4274 C CA . TRP B 1 203 ? 17.094 14.555 2.273 1 98.12 203 TRP B CA 1
ATOM 4275 C C . TRP B 1 203 ? 17.453 13.289 3.033 1 98.12 203 TRP B C 1
ATOM 4277 O O . TRP B 1 203 ? 16.578 12.508 3.418 1 98.12 203 TRP B O 1
ATOM 4287 N N . MET B 1 204 ? 18.703 13.109 3.279 1 98.31 204 MET B N 1
ATOM 4288 C CA . MET B 1 204 ? 19.188 12.008 4.117 1 98.31 204 MET B CA 1
ATOM 4289 C C . MET B 1 204 ? 19.906 12.539 5.348 1 98.31 204 MET B C 1
ATOM 4291 O O . MET B 1 204 ? 20.766 13.43 5.238 1 98.31 204 MET B O 1
ATOM 4295 N N . LEU B 1 205 ? 19.547 12.133 6.434 1 98.56 205 LEU B N 1
ATOM 4296 C CA . LEU B 1 205 ? 20.297 12.281 7.684 1 98.56 205 LEU B CA 1
ATOM 4297 C C . LEU B 1 205 ? 20.75 10.922 8.211 1 98.56 205 LEU B C 1
ATOM 4299 O O . LEU B 1 205 ? 20.016 10.266 8.945 1 98.56 205 LEU B O 1
ATOM 4303 N N . GLY B 1 206 ? 22.016 10.562 7.84 1 97.69 206 GLY B N 1
ATOM 4304 C CA . GLY B 1 206 ? 22.438 9.195 8.117 1 97.69 206 GLY B CA 1
ATOM 4305 C C . GLY B 1 206 ? 21.578 8.156 7.418 1 97.69 206 GLY B C 1
ATOM 4306 O O . GLY B 1 206 ? 21.578 8.062 6.188 1 97.69 206 GLY B O 1
ATOM 4307 N N . GLY B 1 207 ? 20.812 7.465 8.211 1 98.12 207 GLY B N 1
ATOM 4308 C CA . GLY B 1 207 ? 19.984 6.398 7.684 1 98.12 207 GLY B CA 1
ATOM 4309 C C . GLY B 1 207 ? 18.516 6.762 7.633 1 98.12 207 GLY B C 1
ATOM 4310 O O . GLY B 1 207 ? 17.656 5.883 7.543 1 98.12 207 GLY B O 1
ATOM 4311 N N . VAL B 1 208 ? 18.266 8.047 7.762 1 98.81 208 VAL B N 1
ATOM 4312 C CA . VAL B 1 208 ? 16.875 8.484 7.719 1 98.81 208 VAL B CA 1
ATOM 4313 C C . VAL B 1 208 ? 16.641 9.367 6.496 1 98.81 208 VAL B C 1
ATOM 4315 O O . VAL B 1 208 ? 17.344 10.367 6.309 1 98.81 208 VAL B O 1
ATOM 4318 N N . MET B 1 209 ? 15.703 8.953 5.652 1 98.62 209 MET B N 1
ATOM 4319 C CA . MET B 1 209 ? 15.305 9.766 4.504 1 98.62 209 MET B CA 1
ATOM 4320 C C . MET B 1 209 ? 14.023 10.539 4.805 1 98.62 209 MET B C 1
ATOM 4322 O O . MET B 1 209 ? 13.086 9.992 5.387 1 98.62 209 MET B O 1
ATOM 4326 N N . SER B 1 210 ? 14.023 11.789 4.516 1 98.62 210 SER B N 1
ATOM 4327 C CA . SER B 1 210 ? 12.82 12.609 4.52 1 98.62 210 SER B CA 1
ATOM 4328 C C . SER B 1 210 ? 12.438 13.031 3.104 1 98.62 210 SER B C 1
ATOM 4330 O O . SER B 1 210 ? 13.25 13.609 2.379 1 98.62 210 SER B O 1
ATOM 4332 N N . ARG B 1 211 ? 11.234 12.688 2.668 1 98 211 ARG B N 1
ATOM 4333 C CA . ARG B 1 211 ? 10.633 13.133 1.415 1 98 211 ARG B CA 1
ATOM 4334 C C . ARG B 1 211 ? 9.406 14 1.677 1 98 211 ARG B C 1
ATOM 4336 O O . ARG B 1 211 ? 8.289 13.492 1.743 1 98 211 ARG B O 1
ATOM 4343 N N . PRO B 1 212 ? 9.602 15.281 1.7 1 98.12 212 PRO B N 1
ATOM 4344 C CA . PRO B 1 212 ? 8.477 16.141 2.082 1 98.12 212 PRO B CA 1
ATOM 4345 C C . PRO B 1 212 ? 7.406 16.234 0.997 1 98.12 212 PRO B C 1
ATOM 4347 O O . PRO B 1 212 ? 7.73 16.281 -0.193 1 98.12 212 PRO B O 1
ATOM 4350 N N . PHE B 1 213 ? 6.188 16.203 1.407 1 98.25 213 PHE B N 1
ATOM 4351 C CA . PHE B 1 213 ? 5.055 16.578 0.57 1 98.25 213 PHE B CA 1
ATOM 4352 C C . PHE B 1 213 ? 4.805 18.078 0.647 1 98.25 213 PHE B C 1
ATOM 4354 O O . PHE B 1 213 ? 4.449 18.703 -0.354 1 98.25 213 PHE B O 1
ATOM 4361 N N . VAL B 1 214 ? 4.973 18.578 1.828 1 97.69 214 VAL B N 1
ATOM 4362 C CA . VAL B 1 214 ? 4.848 20 2.135 1 97.69 214 VAL B CA 1
ATOM 4363 C C . VAL B 1 214 ? 5.672 20.344 3.379 1 97.69 214 VAL B C 1
ATOM 4365 O O . VAL B 1 214 ? 5.73 19.547 4.324 1 97.69 214 VAL B O 1
ATOM 4368 N N . THR B 1 215 ? 6.352 21.438 3.375 1 97.19 215 THR B N 1
ATOM 4369 C CA . THR B 1 215 ? 7.047 21.953 4.551 1 97.19 215 THR B CA 1
ATOM 4370 C C . THR B 1 215 ? 6.41 23.25 5.023 1 97.19 215 THR B C 1
ATOM 4372 O O . THR B 1 215 ? 5.461 23.75 4.414 1 97.19 215 THR B O 1
ATOM 4375 N N . THR B 1 216 ? 6.945 23.781 6.125 1 96 216 THR B N 1
ATOM 4376 C CA . THR B 1 216 ? 6.414 25.031 6.66 1 96 216 THR B CA 1
ATOM 4377 C C . THR B 1 216 ? 6.672 26.188 5.695 1 96 216 THR B C 1
ATOM 4379 O O . THR B 1 216 ? 6.059 27.25 5.816 1 96 216 THR B O 1
ATOM 4382 N N . THR B 1 217 ? 7.488 25.953 4.711 1 94.81 217 THR B N 1
ATOM 4383 C CA . THR B 1 217 ? 7.707 26.953 3.67 1 94.81 217 THR B CA 1
ATOM 4384 C C . THR B 1 217 ? 6.473 27.094 2.785 1 94.81 217 THR B C 1
ATOM 4386 O O . THR B 1 217 ? 5.98 28.203 2.568 1 94.81 217 THR B O 1
ATOM 4389 N N . GLN B 1 218 ? 5.941 26.016 2.303 1 95.06 218 GLN B N 1
ATOM 4390 C CA . GLN B 1 218 ? 4.789 26.047 1.406 1 95.06 218 GLN B CA 1
ATOM 4391 C C . GLN B 1 218 ? 3.498 26.297 2.174 1 95.06 218 GLN B C 1
ATOM 4393 O O . GLN B 1 218 ? 2.551 26.875 1.63 1 95.06 218 GLN B O 1
ATOM 4398 N N . SER B 1 219 ? 3.436 25.906 3.438 1 94.44 219 SER B N 1
ATOM 4399 C CA . SER B 1 219 ? 2.182 25.938 4.18 1 94.44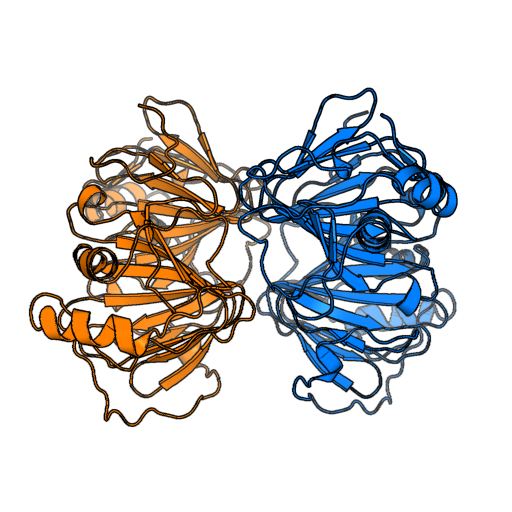 219 SER B CA 1
ATOM 4400 C C . SER B 1 219 ? 2.061 27.219 5 1 94.44 219 SER B C 1
ATOM 4402 O O . SER B 1 219 ? 1.145 27.359 5.812 1 94.44 219 SER B O 1
ATOM 4404 N N . ALA B 1 220 ? 3.045 28.125 4.832 1 92.81 220 ALA B N 1
ATOM 4405 C CA . ALA B 1 220 ? 3.082 29.375 5.586 1 92.81 220 ALA B CA 1
ATOM 4406 C C . ALA B 1 220 ? 3.211 29.109 7.082 1 92.81 220 ALA B C 1
ATOM 4408 O O . ALA B 1 220 ? 2.562 29.766 7.895 1 92.81 220 ALA B O 1
ATOM 4409 N N . GLY B 1 221 ? 3.893 28.047 7.414 1 93.44 221 GLY B N 1
ATOM 4410 C CA . GLY B 1 221 ? 4.293 27.781 8.789 1 93.44 221 GLY B CA 1
ATOM 4411 C C . GLY B 1 221 ? 3.297 26.922 9.547 1 93.44 221 GLY B C 1
ATOM 4412 O O . GLY B 1 221 ? 3.541 26.562 10.695 1 93.44 221 GLY B O 1
ATOM 4413 N N . VAL B 1 222 ? 2.223 26.469 8.914 1 92.94 222 VAL B N 1
ATOM 4414 C CA . VAL B 1 222 ? 1.118 25.953 9.711 1 92.94 222 VAL B CA 1
ATOM 4415 C C . VAL B 1 222 ? 1.232 24.422 9.82 1 92.94 222 VAL B C 1
ATOM 4417 O O . VAL B 1 222 ? 0.652 23.812 10.727 1 92.94 222 VAL B O 1
ATOM 4420 N N . CYS B 1 223 ? 1.964 23.812 8.883 1 95 223 CYS B N 1
ATOM 4421 C CA . CYS B 1 223 ? 2.096 22.359 8.992 1 95 223 CYS B CA 1
ATOM 4422 C C . CYS B 1 223 ? 3.209 21.844 8.086 1 95 223 CYS B C 1
ATOM 4424 O O . CYS B 1 223 ? 3.662 22.562 7.184 1 95 223 CYS B O 1
ATOM 4426 N N . ALA B 1 224 ? 3.65 20.688 8.352 1 97.5 224 ALA B N 1
ATOM 4427 C CA . ALA B 1 224 ? 4.582 19.938 7.508 1 97.5 224 ALA B CA 1
ATOM 4428 C C . ALA B 1 224 ? 4.188 18.469 7.422 1 97.5 224 ALA B C 1
ATOM 4430 O O . ALA B 1 224 ? 3.719 17.891 8.406 1 97.5 224 ALA B O 1
ATOM 4431 N N . ILE B 1 225 ? 4.277 17.891 6.238 1 98.5 225 ILE B N 1
ATOM 4432 C CA . ILE B 1 225 ? 4.027 16.484 5.98 1 98.5 225 ILE B CA 1
ATOM 4433 C C . ILE B 1 225 ? 5.195 15.891 5.199 1 98.5 225 ILE B C 1
ATOM 4435 O O . ILE B 1 225 ? 5.586 16.422 4.156 1 98.5 225 ILE B O 1
ATOM 4439 N N . SER B 1 226 ? 5.762 14.852 5.684 1 98.62 226 SER B N 1
ATOM 4440 C CA . SER B 1 226 ? 6.891 14.211 5.02 1 98.62 226 SER B CA 1
ATOM 4441 C C . SER B 1 226 ? 6.82 12.695 5.148 1 98.62 226 SER B C 1
ATOM 4443 O O . SER B 1 226 ? 6.293 12.18 6.133 1 98.62 226 SER B O 1
ATOM 4445 N N . SER B 1 227 ? 7.258 11.992 4.121 1 98.5 227 SER B N 1
ATOM 4446 C CA . SER B 1 227 ? 7.551 10.57 4.25 1 98.5 227 SER B CA 1
ATOM 4447 C C . SER B 1 227 ? 8.906 10.344 4.906 1 98.5 227 SER B C 1
ATOM 4449 O O . SER B 1 227 ? 9.938 10.75 4.367 1 98.5 227 SER B O 1
ATOM 4451 N N . ILE B 1 228 ? 8.898 9.766 6.078 1 98.88 228 ILE B N 1
ATOM 4452 C CA . ILE B 1 228 ? 10.117 9.391 6.789 1 98.88 228 ILE B CA 1
ATOM 4453 C C . ILE B 1 228 ? 10.406 7.906 6.574 1 98.88 228 ILE B C 1
ATOM 4455 O O . ILE B 1 228 ? 9.578 7.051 6.891 1 98.88 228 ILE B O 1
ATOM 4459 N N . GLU B 1 229 ? 11.555 7.656 6.02 1 98.75 229 GLU B N 1
ATOM 4460 C CA . GLU B 1 229 ? 11.883 6.297 5.605 1 98.75 229 GLU B CA 1
ATOM 4461 C C . GLU B 1 229 ? 13.242 5.867 6.156 1 98.75 229 GLU B C 1
ATOM 4463 O O . GLU B 1 229 ? 14.18 6.668 6.215 1 98.75 229 GLU B O 1
ATOM 4468 N N . SER B 1 230 ? 13.328 4.633 6.57 1 98.88 230 SER B N 1
ATOM 4469 C CA . SER B 1 230 ? 14.578 4.078 7.09 1 98.88 230 SER B CA 1
ATOM 4470 C C . SER B 1 230 ? 14.547 2.555 7.082 1 98.88 230 SER B C 1
ATOM 4472 O O . SER B 1 230 ? 13.773 1.945 6.344 1 98.88 230 SER B O 1
ATOM 4474 N N . SER B 1 231 ? 15.516 1.962 7.762 1 98.69 231 SER B N 1
ATOM 4475 C CA . SER B 1 231 ? 15.711 0.516 7.746 1 98.69 231 SER B CA 1
ATOM 4476 C C . SER B 1 231 ? 16.344 0.028 9.039 1 98.69 231 SER B C 1
ATOM 4478 O O . SER B 1 231 ? 17.156 0.734 9.641 1 98.69 231 SER B O 1
ATOM 4480 N N . ASN B 1 232 ? 15.977 -1.179 9.383 1 98.06 232 ASN B N 1
ATOM 4481 C CA . ASN B 1 232 ? 16.641 -1.782 10.531 1 98.06 232 ASN B CA 1
ATOM 4482 C C . ASN B 1 232 ? 18.047 -2.266 10.18 1 98.06 232 ASN B C 1
ATOM 4484 O O . ASN B 1 232 ? 18.797 -2.703 11.047 1 98.06 232 ASN B O 1
ATOM 4488 N N . GLU B 1 233 ? 18.375 -2.217 8.914 1 97.88 233 GLU B N 1
ATOM 4489 C CA . GLU B 1 233 ? 19.703 -2.605 8.477 1 97.88 233 GLU B CA 1
ATOM 4490 C C . GLU B 1 233 ? 20.719 -1.479 8.703 1 97.88 233 GLU B C 1
ATOM 4492 O O . GLU B 1 233 ? 21.922 -1.69 8.594 1 97.88 233 GLU B O 1
ATOM 4497 N N . TYR B 1 234 ? 20.094 -0.366 8.977 1 97.31 234 TYR B N 1
ATOM 4498 C CA . TYR B 1 234 ? 20.953 0.753 9.344 1 97.31 234 TYR B CA 1
ATOM 4499 C C . TYR B 1 234 ? 21.25 0.752 10.836 1 97.31 234 TYR B C 1
ATOM 4501 O O . TYR B 1 234 ? 20.594 0.037 11.602 1 97.31 234 TYR B O 1
ATOM 4509 N N . GLY B 1 235 ? 22.312 1.403 11.359 1 92.12 235 GLY B N 1
ATOM 4510 C CA . GLY B 1 235 ? 22.531 1.591 12.789 1 92.12 235 GLY B CA 1
ATOM 4511 C C . GLY B 1 235 ? 21.578 2.59 13.414 1 92.12 235 GLY B C 1
ATOM 4512 O O . GLY B 1 235 ? 20.656 3.07 12.758 1 92.12 235 GLY B O 1
ATOM 4513 N N . ALA B 1 236 ? 21.672 2.801 14.656 1 94.69 236 ALA B N 1
ATOM 4514 C CA . ALA B 1 236 ? 20.875 3.803 15.352 1 94.69 236 ALA B CA 1
ATOM 4515 C C . ALA B 1 236 ? 21 5.168 14.688 1 94.69 236 ALA B C 1
ATOM 4517 O O . ALA B 1 236 ? 22.094 5.555 14.25 1 94.69 236 ALA B O 1
ATOM 4518 N N . SER B 1 237 ? 19.922 5.859 14.531 1 96.62 237 SER B N 1
ATOM 4519 C CA . SER B 1 237 ? 19.922 7.195 13.945 1 96.62 237 SER B CA 1
ATOM 4520 C C . SER B 1 237 ? 19.797 8.273 15.016 1 96.62 237 SER B C 1
ATOM 4522 O O . SER B 1 237 ? 19.672 7.961 16.203 1 96.62 237 SER B O 1
ATOM 4524 N N . LEU B 1 238 ? 19.859 9.508 14.594 1 97.5 238 LEU B N 1
ATOM 4525 C CA . LEU B 1 238 ? 19.594 10.602 15.523 1 97.5 238 LEU B CA 1
ATOM 4526 C C . LEU B 1 238 ? 18.219 10.461 16.141 1 97.5 238 LEU B C 1
ATOM 4528 O O . LEU B 1 238 ? 18.016 10.828 17.297 1 97.5 238 LEU B O 1
ATOM 4532 N N . LEU B 1 239 ? 17.25 9.938 15.406 1 98.25 239 LEU B N 1
ATOM 4533 C CA . LEU B 1 239 ? 15.875 9.836 15.867 1 98.25 239 LEU B CA 1
ATOM 4534 C C . LEU B 1 239 ? 15.742 8.766 16.953 1 98.25 239 LEU B C 1
ATOM 4536 O O . LEU B 1 239 ? 14.695 8.656 17.594 1 98.25 239 LEU B O 1
ATOM 4540 N N . SER B 1 240 ? 16.797 7.969 17.156 1 97.94 240 SER B N 1
ATOM 4541 C CA . SER B 1 240 ? 16.797 6.953 18.203 1 97.94 240 SER B CA 1
ATOM 4542 C C . SER B 1 240 ? 17.016 7.578 19.578 1 97.94 240 SER B C 1
ATOM 4544 O O . SER B 1 240 ? 16.844 6.914 20.594 1 97.94 240 SER B O 1
ATOM 4546 N N . LYS B 1 241 ? 17.469 8.805 19.578 1 97.88 241 LYS B N 1
ATOM 4547 C CA . LYS B 1 241 ? 17.594 9.555 20.828 1 97.88 241 LYS B CA 1
ATOM 4548 C C . LYS B 1 241 ? 16.266 10.195 21.219 1 97.88 241 LYS B C 1
ATOM 4550 O O . LYS B 1 241 ? 15.484 10.586 20.359 1 97.88 241 LYS B O 1
ATOM 4555 N N . TYR B 1 242 ? 16.078 10.312 22.516 1 98.5 242 TYR B N 1
ATOM 4556 C CA . TYR B 1 242 ? 14.867 10.984 22.953 1 98.5 242 TYR B CA 1
ATOM 4557 C C . TYR B 1 242 ? 14.867 12.445 22.531 1 98.5 242 TYR B C 1
ATOM 4559 O O . TYR B 1 242 ? 15.805 13.188 22.844 1 98.5 242 TYR B O 1
ATOM 4567 N N . MET B 1 243 ? 13.859 12.836 21.812 1 98.69 243 MET B N 1
ATOM 4568 C CA . MET B 1 243 ? 13.648 14.203 21.359 1 98.69 243 MET B CA 1
ATOM 4569 C C . MET B 1 243 ? 12.391 14.797 21.969 1 98.69 243 MET B C 1
ATOM 4571 O O . MET B 1 243 ? 11.367 14.125 22.078 1 98.69 243 MET B O 1
ATOM 4575 N N . THR B 1 244 ? 12.477 16 22.422 1 98.69 244 THR B N 1
ATOM 4576 C CA . THR B 1 244 ? 11.32 16.734 22.906 1 98.69 244 THR B CA 1
ATOM 4577 C C . THR B 1 244 ? 11.102 18 22.094 1 98.69 244 THR B C 1
ATOM 4579 O O . THR B 1 244 ? 11.828 18.984 22.266 1 98.69 244 THR B O 1
ATOM 4582 N N . PHE B 1 245 ? 10.164 17.953 21.172 1 98.25 245 PHE B N 1
ATOM 4583 C CA . PHE B 1 245 ? 9.727 19.188 20.516 1 98.25 245 PHE B CA 1
ATOM 4584 C C . PHE B 1 245 ? 8.789 19.984 21.406 1 98.25 245 PHE B C 1
ATOM 4586 O O . PHE B 1 245 ? 7.699 19.516 21.75 1 98.25 245 PHE B O 1
ATOM 4593 N N . GLN B 1 246 ? 9.102 21.141 21.703 1 97.31 246 GLN B N 1
ATOM 4594 C CA . GLN B 1 246 ? 8.391 21.891 22.734 1 97.31 246 GLN B CA 1
ATOM 4595 C C . GLN B 1 246 ? 7.07 22.438 22.219 1 97.31 246 GLN B C 1
ATOM 4597 O O . GLN B 1 246 ? 6.129 22.641 22.984 1 97.31 246 GLN B O 1
ATOM 4602 N N . SER B 1 247 ? 7.02 22.625 20.953 1 96 247 SER B N 1
ATOM 4603 C CA . SER B 1 247 ? 5.855 23.344 20.453 1 96 247 SER B CA 1
ATOM 4604 C C . SER B 1 247 ? 5.211 22.625 19.281 1 96 247 SER B C 1
ATOM 4606 O O . SER B 1 247 ? 4.234 23.109 18.703 1 96 247 SER B O 1
ATOM 4608 N N . VAL B 1 248 ? 5.703 21.516 18.859 1 97.5 248 VAL B N 1
ATOM 4609 C CA . VAL B 1 248 ? 5.25 20.859 17.625 1 97.5 248 VAL B CA 1
ATOM 4610 C C . VAL B 1 248 ? 4.656 19.484 17.969 1 97.5 248 VAL B C 1
ATOM 4612 O O . VAL B 1 248 ? 5.289 18.672 18.641 1 97.5 248 VAL B O 1
ATOM 4615 N N . ASP B 1 249 ? 3.436 19.266 17.609 1 97.62 249 ASP B N 1
ATOM 4616 C CA . ASP B 1 249 ? 2.797 17.953 17.719 1 97.62 249 ASP B CA 1
ATOM 4617 C C . ASP B 1 249 ? 3.156 17.062 16.516 1 97.62 249 ASP B C 1
ATOM 4619 O O . ASP B 1 249 ? 3.391 17.578 15.414 1 97.62 249 ASP B O 1
ATOM 4623 N N . HIS B 1 250 ? 3.232 15.758 16.734 1 98.38 250 HIS B N 1
ATOM 4624 C CA . HIS B 1 250 ? 3.512 14.789 15.68 1 98.38 250 HIS B CA 1
ATOM 4625 C C . HIS B 1 250 ? 2.398 13.75 15.578 1 98.38 250 HIS B C 1
ATOM 4627 O O . HIS B 1 250 ? 1.958 13.203 16.594 1 98.38 250 HIS B O 1
ATOM 4633 N N . CYS B 1 251 ? 1.874 13.547 14.469 1 98.5 251 CYS B N 1
ATOM 4634 C CA . CYS B 1 251 ? 1.039 12.406 14.094 1 98.5 251 CYS B CA 1
ATOM 4635 C C . CYS B 1 251 ? 1.753 11.516 13.086 1 98.5 251 CYS B C 1
ATOM 4637 O O . CYS B 1 251 ? 1.973 11.914 11.945 1 98.5 251 CYS B O 1
ATOM 4639 N N . LEU B 1 252 ? 2.16 10.328 13.492 1 98.88 252 LEU B N 1
ATOM 4640 C CA . LEU B 1 252 ? 2.926 9.398 12.664 1 98.88 252 LEU B CA 1
ATOM 4641 C C . LEU B 1 252 ? 2.053 8.242 12.195 1 98.88 252 LEU B C 1
ATOM 4643 O O . LEU B 1 252 ? 1.515 7.492 13.016 1 98.88 252 LEU B O 1
ATOM 4647 N N . CYS B 1 253 ? 1.907 8.133 10.906 1 98.81 253 CYS B N 1
ATOM 4648 C CA . CYS B 1 253 ? 1.099 7.086 10.289 1 98.81 253 CYS B CA 1
ATOM 4649 C C . CYS B 1 253 ? 1.976 6.09 9.539 1 98.81 253 CYS B C 1
ATOM 4651 O O . CYS B 1 253 ? 2.639 6.445 8.562 1 98.81 253 CYS B O 1
ATOM 4653 N N . VAL B 1 254 ? 1.922 4.84 9.953 1 98.88 254 VAL B N 1
ATOM 4654 C CA . VAL B 1 254 ? 2.799 3.836 9.359 1 98.88 254 VAL B CA 1
ATOM 4655 C C . VAL B 1 254 ? 2.17 3.291 8.078 1 98.88 254 VAL B C 1
ATOM 4657 O O . VAL B 1 254 ? 1.03 2.822 8.086 1 98.88 254 VAL B O 1
ATOM 4660 N N . LEU B 1 255 ? 2.91 3.379 6.988 1 98.38 255 LEU B N 1
ATOM 4661 C CA . LEU B 1 255 ? 2.432 2.877 5.703 1 98.38 255 LEU B CA 1
ATOM 4662 C C . LEU B 1 255 ? 3.051 1.519 5.387 1 98.38 255 LEU B C 1
ATOM 4664 O O . LEU B 1 255 ? 2.4 0.662 4.785 1 98.38 255 LEU B O 1
ATOM 4668 N N . GLU B 1 256 ? 4.297 1.328 5.672 1 98.31 256 GLU B N 1
ATOM 4669 C CA . GLU B 1 256 ? 5.031 0.093 5.414 1 98.31 256 GLU B CA 1
ATOM 4670 C C . GLU B 1 256 ? 6 -0.218 6.551 1 98.31 256 GLU B C 1
ATOM 4672 O O . GLU B 1 256 ? 6.648 0.684 7.086 1 98.31 256 GLU B O 1
ATOM 4677 N N . GLY B 1 257 ? 6.027 -1.514 6.891 1 98.56 257 GLY B N 1
ATOM 4678 C CA . GLY B 1 257 ? 7.051 -1.974 7.816 1 98.56 257 GLY B CA 1
ATOM 4679 C C . GLY B 1 257 ? 6.66 -1.797 9.273 1 98.56 257 GLY B C 1
ATOM 4680 O O . GLY B 1 257 ? 5.484 -1.899 9.625 1 98.56 257 GLY B O 1
ATOM 4681 N N . THR B 1 258 ? 7.738 -1.729 10.094 1 98.56 258 THR B N 1
ATOM 4682 C CA . THR B 1 258 ? 7.574 -1.724 11.539 1 98.56 258 THR B CA 1
ATOM 4683 C C . THR B 1 258 ? 8.242 -0.498 12.156 1 98.56 258 THR B C 1
ATOM 4685 O O . THR B 1 258 ? 9.469 -0.354 12.086 1 98.56 258 THR B O 1
ATOM 4688 N N . LEU B 1 259 ? 7.438 0.342 12.711 1 98.81 259 LEU B N 1
ATOM 4689 C CA . LEU B 1 259 ? 7.965 1.474 13.469 1 98.81 259 LEU B CA 1
ATOM 4690 C C . LEU B 1 259 ? 7.984 1.172 14.961 1 98.81 259 LEU B C 1
ATOM 4692 O O . LEU B 1 259 ? 7.02 0.62 15.5 1 98.81 259 LEU B O 1
ATOM 4696 N N . ILE B 1 260 ? 9.047 1.424 15.602 1 98.75 260 ILE B N 1
ATOM 4697 C CA . ILE B 1 260 ? 9.156 1.316 17.062 1 98.75 260 ILE B CA 1
ATOM 4698 C C . ILE B 1 260 ? 9.203 2.711 17.672 1 98.75 260 ILE B C 1
ATOM 4700 O O . ILE B 1 260 ? 10.039 3.539 17.297 1 98.75 260 ILE B O 1
ATOM 4704 N N . VAL B 1 261 ? 8.336 2.979 18.547 1 98.7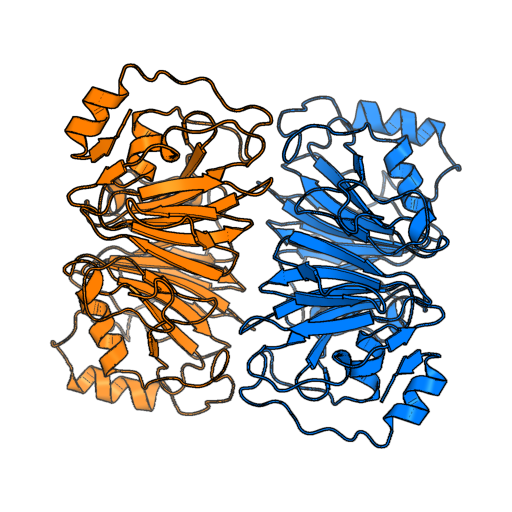5 261 VAL B N 1
ATOM 4705 C CA . VAL B 1 261 ? 8.266 4.266 19.234 1 98.75 261 VAL B CA 1
ATOM 4706 C C . VAL B 1 261 ? 8.516 4.07 20.719 1 98.75 261 VAL B C 1
ATOM 4708 O O . VAL B 1 261 ? 7.902 3.207 21.359 1 98.75 261 VAL B O 1
ATOM 4711 N N . ARG B 1 262 ? 9.383 4.812 21.25 1 98.25 262 ARG B N 1
ATOM 4712 C CA . ARG B 1 262 ? 9.633 4.848 22.688 1 98.25 262 ARG B CA 1
ATOM 4713 C C . ARG B 1 262 ? 9.25 6.199 23.281 1 98.25 262 ARG B C 1
ATOM 4715 O O . ARG B 1 262 ? 9.844 7.223 22.938 1 98.25 262 ARG B O 1
ATOM 4722 N N . LEU B 1 263 ? 8.281 6.215 24.062 1 97.75 263 LEU B N 1
ATOM 4723 C CA . LEU B 1 263 ? 7.941 7.383 24.875 1 97.75 263 LEU B CA 1
ATOM 4724 C C . LEU B 1 263 ? 8.664 7.336 26.219 1 97.75 263 LEU B C 1
ATOM 4726 O O . LEU B 1 263 ? 8.688 6.297 26.875 1 97.75 263 LEU B O 1
ATOM 4730 N N . LYS B 1 264 ? 9.258 8.406 26.547 1 95.81 264 LYS B N 1
ATOM 4731 C CA . LYS B 1 264 ? 10.016 8.406 27.797 1 95.81 264 LYS B CA 1
ATOM 4732 C C . LYS B 1 264 ? 9.125 8.008 28.984 1 95.81 264 LYS B C 1
ATOM 4734 O O . LYS B 1 264 ? 8.023 8.539 29.141 1 95.81 264 LYS B O 1
ATOM 4739 N N . GLY B 1 265 ? 9.625 7.086 29.734 1 91.94 265 GLY B N 1
ATOM 4740 C CA . GLY B 1 265 ? 8.898 6.617 30.906 1 91.94 265 GLY B CA 1
ATOM 4741 C C . GLY B 1 265 ? 7.941 5.48 30.609 1 91.94 265 GLY B C 1
ATOM 4742 O O . GLY B 1 265 ? 7.254 4.988 31.5 1 91.94 265 GLY B O 1
ATOM 4743 N N . GLN B 1 266 ? 7.863 5.074 29.375 1 92.38 266 GLN B N 1
ATOM 4744 C CA . GLN B 1 266 ? 6.973 3.992 28.969 1 92.38 266 GLN B CA 1
ATOM 4745 C C . GLN B 1 266 ? 7.738 2.904 28.219 1 92.38 266 GLN B C 1
ATOM 4747 O O . GLN B 1 266 ? 8.867 3.121 27.781 1 92.38 266 GLN B O 1
ATOM 4752 N N . SER B 1 267 ? 7.152 1.805 28.172 1 93 267 SER B N 1
ATOM 4753 C CA . SER B 1 267 ? 7.711 0.727 27.359 1 93 267 SER B CA 1
ATOM 4754 C C . SER B 1 267 ? 7.625 1.055 25.875 1 93 267 SER B C 1
ATOM 4756 O O . SER B 1 267 ? 6.789 1.859 25.453 1 93 267 SER B O 1
ATOM 4758 N N . GLU B 1 268 ? 8.5 0.413 25.141 1 96.25 268 GLU B N 1
ATOM 4759 C CA . GLU B 1 268 ? 8.477 0.588 23.703 1 96.25 268 GLU B CA 1
ATOM 4760 C C . GLU B 1 268 ? 7.172 0.071 23.109 1 96.25 268 GLU B C 1
ATOM 4762 O O . GLU B 1 268 ? 6.59 -0.891 23.609 1 96.25 268 GLU B O 1
ATOM 4767 N N . SER B 1 269 ? 6.727 0.717 22.125 1 98 269 SER B N 1
ATOM 4768 C CA . SER B 1 269 ? 5.539 0.32 21.375 1 98 269 SER B CA 1
ATOM 4769 C C . SER B 1 269 ? 5.863 0.091 19.906 1 98 269 SER B C 1
ATOM 4771 O O . SER B 1 269 ? 6.695 0.798 19.328 1 98 269 SER B O 1
ATOM 4773 N N . VAL B 1 270 ? 5.211 -0.893 19.344 1 98.31 270 VAL B N 1
ATOM 4774 C CA . VAL B 1 270 ? 5.445 -1.278 17.953 1 98.31 270 VAL B CA 1
ATOM 4775 C C . VAL B 1 270 ? 4.23 -0.915 17.094 1 98.31 270 VAL B C 1
ATOM 4777 O O . VAL B 1 270 ? 3.092 -1.188 17.484 1 98.31 270 VAL B O 1
ATOM 4780 N N . PHE B 1 271 ? 4.469 -0.252 16.031 1 98.62 271 PHE B N 1
ATOM 4781 C CA . PHE B 1 271 ? 3.418 0.173 15.109 1 98.62 271 PHE B CA 1
ATOM 4782 C C . PHE B 1 271 ? 3.625 -0.433 13.727 1 98.62 271 PHE B C 1
ATOM 4784 O O . PHE B 1 271 ? 4.754 -0.491 13.234 1 98.62 271 PHE B O 1
ATOM 4791 N N . ARG B 1 272 ? 2.518 -0.868 13.148 1 98.31 272 ARG B N 1
ATOM 4792 C CA . ARG B 1 272 ? 2.51 -1.538 11.852 1 98.31 272 ARG B CA 1
ATOM 4793 C C . ARG B 1 272 ? 1.604 -0.81 10.867 1 98.31 272 ARG B C 1
ATOM 4795 O O . ARG B 1 272 ? 1.013 0.219 11.203 1 98.31 272 ARG B O 1
ATOM 4802 N N . GLU B 1 273 ? 1.581 -1.337 9.656 1 98.5 273 GLU B N 1
ATOM 4803 C CA . GLU B 1 273 ? 0.794 -0.742 8.578 1 98.5 273 GLU B CA 1
ATOM 4804 C C . GLU B 1 273 ? -0.612 -0.388 9.055 1 98.5 273 GLU B C 1
ATOM 4806 O O . GLU B 1 273 ? -1.292 -1.214 9.664 1 98.5 273 GLU B O 1
ATOM 4811 N N . GLY B 1 274 ? -1.04 0.857 8.797 1 98 274 GLY B N 1
ATOM 4812 C CA . GLY B 1 274 ? -2.387 1.326 9.086 1 98 274 GLY B CA 1
ATOM 4813 C C . GLY B 1 274 ? -2.533 1.905 10.477 1 98 274 GLY B C 1
ATOM 4814 O O . GLY B 1 274 ? -3.543 2.539 10.789 1 98 274 GLY B O 1
ATOM 4815 N N . GLU B 1 275 ? -1.539 1.727 11.32 1 98.75 275 GLU B N 1
ATOM 4816 C CA . GLU B 1 275 ? -1.611 2.209 12.695 1 98.75 275 GLU B CA 1
ATOM 4817 C C . GLU B 1 275 ? -1.005 3.604 12.828 1 98.75 275 GLU B C 1
ATOM 4819 O O . GLU B 1 275 ? -0.154 3.992 12.023 1 98.75 275 GLU B O 1
ATOM 4824 N N . THR B 1 276 ? -1.489 4.371 13.781 1 98.69 276 THR B N 1
ATOM 4825 C CA . THR B 1 276 ? -1.104 5.766 13.977 1 98.69 276 THR B CA 1
ATOM 4826 C C . THR B 1 276 ? -0.697 6.02 15.422 1 98.69 276 THR B C 1
ATOM 4828 O O . THR B 1 276 ? -1.321 5.496 16.344 1 98.69 276 THR B O 1
ATOM 4831 N N . VAL B 1 277 ? 0.304 6.789 15.617 1 98.62 277 VAL B N 1
ATOM 4832 C CA . VAL B 1 277 ? 0.644 7.297 16.938 1 98.62 277 VAL B CA 1
ATOM 4833 C C . VAL B 1 277 ? 0.665 8.82 16.922 1 98.62 277 VAL B C 1
ATOM 4835 O O . VAL B 1 277 ? 1.192 9.43 15.984 1 98.62 277 VAL B O 1
ATOM 4838 N N . VAL B 1 278 ? 0.064 9.438 17.844 1 98.31 278 VAL B N 1
ATOM 4839 C CA . VAL B 1 278 ? 0.063 10.883 18.016 1 98.31 278 VAL B CA 1
ATOM 4840 C C . VAL B 1 278 ? 0.872 11.258 19.266 1 98.31 278 VAL B C 1
ATOM 4842 O O . VAL B 1 278 ? 0.619 10.734 20.344 1 98.31 278 VAL B O 1
ATOM 4845 N N . ILE B 1 279 ? 1.818 12.086 19.078 1 98.06 279 ILE B N 1
ATOM 4846 C CA . ILE B 1 279 ? 2.736 12.508 20.125 1 98.06 279 ILE B CA 1
ATOM 4847 C C . ILE B 1 279 ? 2.652 14.023 20.312 1 98.06 279 ILE B C 1
ATOM 4849 O O . ILE B 1 279 ? 3.146 14.781 19.469 1 98.06 279 ILE B O 1
ATOM 4853 N N . PRO B 1 280 ? 2.094 14.5 21.391 1 97.19 280 PRO B N 1
ATOM 4854 C CA . PRO B 1 280 ? 1.947 15.938 21.594 1 97.19 280 PRO B CA 1
ATOM 4855 C C . PRO B 1 280 ? 3.279 16.641 21.859 1 97.19 280 PRO B C 1
ATOM 4857 O O . PRO B 1 280 ? 4.223 16 22.344 1 97.19 280 PRO B O 1
ATOM 4860 N N . ALA B 1 281 ? 3.256 17.953 21.578 1 97.31 281 ALA B N 1
ATOM 4861 C CA . ALA B 1 281 ? 4.387 18.797 21.969 1 97.31 281 ALA B CA 1
ATOM 4862 C C . ALA B 1 281 ? 4.742 18.609 23.438 1 97.31 281 ALA B C 1
ATOM 4864 O O . ALA B 1 281 ? 3.854 18.484 24.281 1 97.31 281 ALA B O 1
ATOM 4865 N N . GLY B 1 282 ? 6.039 18.516 23.688 1 97.12 282 GLY B N 1
ATOM 4866 C CA . GLY B 1 282 ? 6.5 18.391 25.062 1 97.12 282 GLY B CA 1
ATOM 4867 C C . GLY B 1 282 ? 6.766 16.953 25.484 1 97.12 282 GLY B C 1
ATOM 4868 O O . GLY B 1 282 ? 7.434 16.703 26.484 1 97.12 282 GLY B O 1
ATOM 4869 N N . GLN B 1 283 ? 6.191 15.977 24.797 1 97.25 283 GLN B N 1
ATOM 4870 C CA . GLN B 1 283 ? 6.441 14.57 25.094 1 97.25 283 GLN B CA 1
ATOM 4871 C C . GLN B 1 283 ? 7.758 14.102 24.484 1 97.25 283 GLN B C 1
ATOM 4873 O O . GLN B 1 283 ? 7.949 14.195 23.266 1 97.25 283 GLN B O 1
ATOM 4878 N N . ALA B 1 284 ? 8.633 13.617 25.328 1 98.5 284 ALA B N 1
ATOM 4879 C CA . ALA B 1 284 ? 9.883 13.047 24.844 1 98.5 284 ALA B CA 1
ATOM 4880 C C . ALA B 1 284 ? 9.648 11.695 24.156 1 98.5 284 ALA B C 1
ATOM 4882 O O . ALA B 1 284 ? 8.992 10.82 24.719 1 98.5 284 ALA B O 1
ATOM 4883 N N . PHE B 1 285 ? 10.195 11.539 22.938 1 98.69 285 PHE B N 1
ATOM 4884 C CA . PHE B 1 285 ? 10.031 10.281 22.234 1 98.69 285 PHE B CA 1
ATOM 4885 C C . PHE B 1 285 ? 11.25 9.969 21.375 1 98.69 285 PHE B C 1
ATOM 4887 O O . PHE B 1 285 ? 12.039 10.867 21.062 1 98.69 285 PHE B O 1
ATOM 4894 N N . ALA B 1 286 ? 11.445 8.742 21.078 1 98.69 286 ALA B N 1
ATOM 4895 C CA . ALA B 1 286 ? 12.461 8.219 20.172 1 98.69 286 ALA B CA 1
ATOM 4896 C C . ALA B 1 286 ? 11.859 7.238 19.172 1 98.69 286 ALA B C 1
ATOM 4898 O O . ALA B 1 286 ? 10.82 6.633 19.438 1 98.69 286 ALA B O 1
ATOM 4899 N N . LEU B 1 287 ? 12.469 7.191 18.047 1 98.69 287 LEU B N 1
ATOM 4900 C CA . LEU B 1 287 ? 12 6.312 16.984 1 98.69 287 LEU B CA 1
ATOM 4901 C C . LEU B 1 287 ? 13.086 5.328 16.562 1 98.69 287 LEU B C 1
ATOM 4903 O O . LEU B 1 287 ? 14.258 5.699 16.453 1 98.69 287 LEU B O 1
ATOM 4907 N N . ASP B 1 288 ? 12.703 4.117 16.391 1 98.44 288 ASP B N 1
ATOM 4908 C CA . ASP B 1 288 ? 13.516 3.113 15.711 1 98.44 288 ASP B CA 1
ATOM 4909 C C . ASP B 1 288 ? 12.734 2.439 14.586 1 98.44 288 ASP B C 1
ATOM 4911 O O . ASP B 1 288 ? 11.508 2.498 14.555 1 98.44 288 ASP B O 1
ATOM 4915 N N . PHE B 1 289 ? 13.492 1.917 13.68 1 98.56 289 PHE B N 1
ATOM 4916 C CA . PHE B 1 289 ? 12.922 1.268 12.508 1 98.56 289 PHE B CA 1
ATOM 4917 C C . PHE B 1 289 ? 13.195 -0.232 12.531 1 98.56 289 PHE B C 1
ATOM 4919 O O . PHE B 1 289 ? 14.352 -0.659 12.5 1 98.56 289 PHE B O 1
ATOM 4926 N N . GLY B 1 290 ? 12.141 -0.993 12.57 1 98.19 290 GLY B N 1
ATOM 4927 C CA . GLY B 1 290 ? 12.266 -2.371 13.023 1 98.19 290 GLY B CA 1
ATOM 4928 C C . GLY B 1 290 ? 12.219 -3.375 11.883 1 98.19 290 GLY B C 1
ATOM 4929 O O . GLY B 1 290 ? 12.336 -4.582 12.109 1 98.19 290 GLY B O 1
ATOM 4930 N N . SER B 1 291 ? 12.078 -2.982 10.641 1 98.25 291 SER B N 1
ATOM 4931 C CA . SER B 1 291 ? 12.062 -3.867 9.484 1 98.25 291 SER B CA 1
ATOM 4932 C C . SER B 1 291 ? 13 -3.363 8.391 1 98.25 291 SER B C 1
ATOM 4934 O O . SER B 1 291 ? 13.57 -2.275 8.508 1 98.25 291 SER B O 1
ATOM 4936 N N . LYS B 1 292 ? 13.164 -4.121 7.398 1 98 292 LYS B N 1
ATOM 4937 C CA . LYS B 1 292 ? 14.117 -3.789 6.348 1 98 292 LYS B CA 1
ATOM 4938 C C . LYS B 1 292 ? 13.758 -2.471 5.672 1 98 292 LYS B C 1
ATOM 4940 O O . LYS B 1 292 ? 14.641 -1.722 5.25 1 98 292 LYS B O 1
ATOM 4945 N N . TYR B 1 293 ? 12.562 -2.205 5.465 1 98.38 293 TYR B N 1
ATOM 4946 C CA . TYR B 1 293 ? 12.062 -0.93 4.965 1 98.38 293 TYR B CA 1
ATOM 4947 C C . TYR B 1 293 ? 10.898 -0.429 5.812 1 98.38 293 TYR B C 1
ATOM 4949 O O . TYR B 1 293 ? 9.961 -1.176 6.09 1 98.38 293 TYR B O 1
ATOM 4957 N N . VAL B 1 294 ? 11.008 0.758 6.281 1 98.75 294 VAL B N 1
ATOM 4958 C CA . VAL B 1 294 ? 9.953 1.418 7.047 1 98.75 294 VAL B CA 1
ATOM 4959 C C . VAL B 1 294 ? 9.578 2.738 6.375 1 98.75 294 VAL B C 1
ATOM 4961 O O . VAL B 1 294 ? 10.453 3.527 6.012 1 98.75 294 VAL B O 1
ATOM 4964 N N . ARG B 1 295 ? 8.383 2.941 6.133 1 98.5 295 ARG B N 1
ATOM 4965 C CA . ARG B 1 295 ? 7.855 4.195 5.609 1 98.5 295 ARG B CA 1
ATOM 4966 C C . ARG B 1 295 ? 6.746 4.738 6.504 1 98.5 295 ARG B C 1
ATOM 4968 O O . ARG B 1 295 ? 5.707 4.098 6.672 1 98.5 295 ARG B O 1
ATOM 4975 N N . VAL B 1 296 ? 6.949 5.906 7.047 1 98.81 296 VAL B N 1
ATOM 4976 C CA . VAL B 1 296 ? 6.031 6.582 7.957 1 98.81 296 VAL B CA 1
ATOM 4977 C C . VAL B 1 296 ? 5.719 7.98 7.434 1 98.81 296 VAL B C 1
ATOM 4979 O O . VAL B 1 296 ? 6.629 8.734 7.086 1 98.81 296 VAL B O 1
ATOM 4982 N N . TRP B 1 297 ? 4.465 8.297 7.301 1 98.81 297 TRP B N 1
ATOM 4983 C CA . TRP B 1 297 ? 4.121 9.688 7.023 1 98.81 297 TRP B CA 1
ATOM 4984 C C . TRP B 1 297 ? 3.994 10.484 8.32 1 98.81 297 TRP B C 1
ATOM 4986 O O . TRP B 1 297 ? 3.221 10.117 9.211 1 98.81 297 TRP B O 1
ATOM 4996 N N . SER B 1 298 ? 4.758 11.469 8.422 1 98.81 298 SER B N 1
ATOM 4997 C CA . SER B 1 298 ? 4.77 12.367 9.578 1 98.81 298 SER B CA 1
ATOM 4998 C C . SER B 1 298 ? 3.973 13.641 9.297 1 98.81 298 SER B C 1
ATOM 5000 O O . SER B 1 298 ? 4.285 14.383 8.359 1 98.81 298 SER B O 1
ATOM 5002 N N . PHE B 1 299 ? 2.957 13.859 10.031 1 98.38 299 PHE B N 1
ATOM 5003 C CA . PHE B 1 299 ? 2.189 15.102 10.031 1 98.38 299 PHE B CA 1
ATOM 5004 C C . PHE B 1 299 ? 2.533 15.945 11.25 1 98.38 299 PHE B C 1
ATOM 5006 O O . PHE B 1 299 ? 2.42 15.484 12.391 1 98.38 299 PHE B O 1
ATOM 5013 N N . THR B 1 300 ? 2.926 17.156 11.055 1 97.88 300 THR B N 1
ATOM 5014 C CA . THR B 1 300 ? 3.281 18.031 12.156 1 97.88 300 THR B CA 1
ATOM 5015 C C . THR B 1 300 ? 2.633 19.406 11.992 1 97.88 300 THR B C 1
ATOM 5017 O O . THR B 1 300 ? 2.295 19.812 10.875 1 97.88 300 THR B O 1
ATOM 5020 N N . ASP B 1 301 ? 2.412 20.094 13.07 1 96.81 301 ASP B N 1
ATOM 5021 C CA . ASP B 1 301 ? 1.819 21.438 13.039 1 96.81 301 ASP B CA 1
ATOM 5022 C C . ASP B 1 301 ? 2.896 22.516 13.102 1 96.81 301 ASP B C 1
ATOM 5024 O O . ASP B 1 301 ? 2.652 23.609 13.602 1 96.81 301 ASP B O 1
ATOM 5028 N N . GLY B 1 302 ? 4.055 22.234 12.625 1 96.31 302 GLY B N 1
ATOM 5029 C CA . GLY B 1 302 ? 5.227 23.094 12.539 1 96.31 302 GLY B CA 1
ATOM 5030 C C . GLY B 1 302 ? 6.465 22.359 12.062 1 96.31 302 GLY B C 1
ATOM 5031 O O . GLY B 1 302 ? 6.375 21.438 11.25 1 96.31 302 GLY B O 1
ATOM 5032 N N . ASP B 1 303 ? 7.633 22.891 12.469 1 97.88 303 ASP B N 1
ATOM 5033 C CA . ASP B 1 303 ? 8.906 22.281 12.102 1 97.88 303 ASP B CA 1
ATOM 5034 C C . ASP B 1 303 ? 9.188 21.047 12.969 1 97.88 303 ASP B C 1
ATOM 5036 O O . ASP B 1 303 ? 9.789 21.172 14.039 1 97.88 303 ASP B O 1
ATOM 5040 N N . GLY B 1 304 ? 8.836 19.859 12.5 1 98 304 GLY B N 1
ATOM 5041 C CA . GLY B 1 304 ? 9 18.625 13.234 1 98 304 GLY B CA 1
ATOM 5042 C C . GLY B 1 304 ? 10.234 17.844 12.844 1 98 304 GLY B C 1
ATOM 5043 O O . GLY B 1 304 ? 11.289 18.422 12.578 1 98 304 GLY B O 1
ATOM 5044 N N . ILE B 1 305 ? 10.148 16.547 12.883 1 98.5 305 ILE B N 1
ATOM 5045 C CA . ILE B 1 305 ? 11.297 15.672 12.672 1 98.5 305 ILE B CA 1
ATOM 5046 C C . ILE B 1 305 ? 11.82 15.844 11.25 1 98.5 305 ILE B C 1
ATOM 5048 O O . ILE B 1 305 ? 13.016 15.68 10.992 1 98.5 305 ILE B O 1
ATOM 5052 N N . GLU B 1 306 ? 10.93 16.125 10.289 1 98.19 306 GLU B N 1
ATOM 5053 C CA . GLU B 1 306 ? 11.406 16.312 8.922 1 98.19 306 GLU B CA 1
ATOM 5054 C C . GLU B 1 306 ? 12.375 17.484 8.828 1 98.19 306 GLU B C 1
ATOM 5056 O O . GLU B 1 306 ? 13.336 17.453 8.055 1 98.19 306 GLU B O 1
ATOM 5061 N N . THR B 1 307 ? 12.062 18.547 9.57 1 98.06 307 THR B N 1
ATOM 5062 C CA . THR B 1 307 ? 12.938 19.703 9.555 1 98.06 307 THR B CA 1
ATOM 5063 C C . THR B 1 307 ? 14.297 19.375 10.156 1 98.06 307 THR B C 1
ATOM 5065 O O . THR B 1 307 ? 15.328 19.859 9.688 1 98.06 307 THR B O 1
ATOM 5068 N N . LEU B 1 308 ? 14.281 18.594 11.211 1 97.75 308 LEU B N 1
ATOM 5069 C CA . LEU B 1 308 ? 15.539 18.125 11.773 1 97.75 308 LEU B CA 1
ATOM 50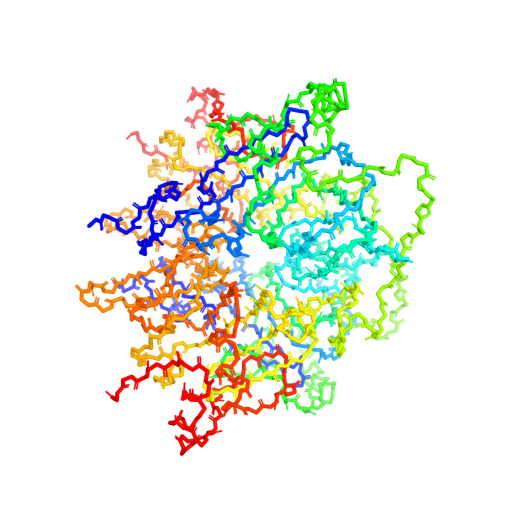70 C C . LEU B 1 308 ? 16.375 17.406 10.711 1 97.75 308 LEU B C 1
ATOM 5072 O O . LEU B 1 308 ? 17.562 17.672 10.562 1 97.75 308 LEU B O 1
ATOM 5076 N N . VAL B 1 309 ? 15.75 16.531 9.945 1 98.25 309 VAL B N 1
ATOM 5077 C CA . VAL B 1 309 ? 16.438 15.773 8.898 1 98.25 309 VAL B CA 1
ATOM 5078 C C . VAL B 1 309 ? 16.953 16.734 7.824 1 98.25 309 VAL B C 1
ATOM 5080 O O . VAL B 1 309 ? 18.062 16.562 7.328 1 98.25 309 VAL B O 1
ATOM 5083 N N . HIS B 1 310 ? 16.172 17.719 7.523 1 97.69 310 HIS B N 1
ATOM 5084 C CA . HIS B 1 310 ? 16.531 18.656 6.469 1 97.69 310 HIS B CA 1
ATOM 5085 C C . HIS B 1 310 ? 17.703 19.531 6.887 1 97.69 310 HIS B C 1
ATOM 5087 O O . HIS B 1 310 ? 18.609 19.797 6.09 1 97.69 310 HIS B O 1
ATOM 5093 N N . ARG B 1 311 ? 17.656 19.969 8.086 1 97.56 311 ARG B N 1
ATOM 5094 C CA . ARG B 1 311 ? 18.656 20.938 8.555 1 97.56 311 ARG B CA 1
ATOM 5095 C C . ARG B 1 311 ? 19.984 20.25 8.836 1 97.56 311 ARG B C 1
ATOM 5097 O O . ARG B 1 311 ? 21.047 20.844 8.664 1 97.56 311 ARG B O 1
ATOM 5104 N N . LEU B 1 312 ? 19.938 19.047 9.289 1 98 312 LEU B N 1
ATOM 5105 C CA . LEU B 1 312 ? 21.156 18.344 9.695 1 98 312 LEU B CA 1
ATOM 5106 C C . LEU B 1 312 ? 21.625 17.406 8.586 1 98 312 LEU B C 1
ATOM 5108 O O . LEU B 1 312 ? 22.766 16.938 8.617 1 98 312 LEU B O 1
ATOM 5112 N N . GLY B 1 313 ? 20.703 17.078 7.672 1 97.81 313 GLY B N 1
ATOM 5113 C CA . GLY B 1 313 ? 21.016 16.141 6.613 1 97.81 313 GLY B CA 1
ATOM 5114 C C . GLY B 1 313 ? 21.469 16.812 5.328 1 97.81 313 GLY B C 1
ATOM 5115 O O . GLY B 1 313 ? 21.922 17.953 5.344 1 97.81 313 GLY B O 1
ATOM 5116 N N . THR B 1 314 ? 21.484 16.031 4.203 1 97.5 314 THR B N 1
ATOM 5117 C CA . THR B 1 314 ? 21.891 16.516 2.891 1 97.5 314 THR B CA 1
ATOM 5118 C C . THR B 1 314 ? 20.875 16.125 1.826 1 97.5 314 THR B C 1
ATOM 5120 O O . THR B 1 314 ? 20.234 15.07 1.938 1 97.5 314 THR B O 1
ATOM 5123 N N . PRO B 1 315 ? 20.688 17.016 0.837 1 97.44 315 PRO B N 1
ATOM 5124 C CA . PRO B 1 315 ? 19.859 16.594 -0.288 1 97.44 315 PRO B CA 1
ATOM 5125 C C . PRO B 1 315 ? 20.312 15.266 -0.893 1 97.44 315 PRO B C 1
ATOM 5127 O O . PRO B 1 315 ? 21.516 15.008 -0.976 1 97.44 315 PRO B O 1
ATOM 5130 N N . PHE B 1 316 ? 19.453 14.492 -1.229 1 97.06 316 PHE B N 1
ATOM 5131 C CA . PHE B 1 316 ? 19.719 13.156 -1.758 1 97.06 316 PHE B CA 1
ATOM 5132 C C . PHE B 1 316 ? 19.078 12.977 -3.123 1 97.06 316 PHE B C 1
ATOM 5134 O O . PHE B 1 316 ? 17.891 13.266 -3.291 1 97.06 316 PHE B O 1
ATOM 5141 N N . GLU B 1 317 ? 19.766 12.445 -4.09 1 94.94 317 GLU B N 1
ATOM 5142 C CA . GLU B 1 317 ? 19.281 12.367 -5.465 1 94.94 317 GLU B CA 1
ATOM 5143 C C . GLU B 1 317 ? 18.609 11.023 -5.734 1 94.94 317 GLU B C 1
ATOM 5145 O O . GLU B 1 317 ? 17.844 10.883 -6.699 1 94.94 317 GLU B O 1
ATOM 5150 N N . GLY B 1 318 ? 18.969 9.977 -4.961 1 95.06 318 GLY B N 1
ATOM 5151 C CA . GLY B 1 318 ? 18.344 8.672 -5.148 1 95.06 318 GLY B CA 1
ATOM 5152 C C . GLY B 1 318 ? 16.859 8.664 -4.824 1 95.06 318 GLY B C 1
ATOM 5153 O O . GLY B 1 318 ? 16.391 9.523 -4.082 1 95.06 318 GLY B O 1
ATOM 5154 N N . VAL B 1 319 ? 16.141 7.707 -5.395 1 94.75 319 VAL B N 1
ATOM 5155 C CA . VAL B 1 319 ? 14.695 7.676 -5.188 1 94.75 319 VAL B CA 1
ATOM 5156 C C . VAL B 1 319 ? 14.344 6.551 -4.219 1 94.75 319 VAL B C 1
ATOM 5158 O O . VAL B 1 319 ? 13.172 6.387 -3.852 1 94.75 319 VAL B O 1
ATOM 5161 N N . VAL B 1 320 ? 15.352 5.734 -3.807 1 96.5 320 VAL B N 1
ATOM 5162 C CA . VAL B 1 320 ? 15.172 4.715 -2.777 1 96.5 320 VAL B CA 1
ATOM 5163 C C . VAL B 1 320 ? 16.266 4.84 -1.727 1 96.5 320 VAL B C 1
ATOM 5165 O O . VAL B 1 320 ? 17.281 5.508 -1.956 1 96.5 320 VAL B O 1
ATOM 5168 N N . LEU B 1 321 ? 16.047 4.188 -0.574 1 97.75 321 LEU B N 1
ATOM 5169 C CA . LEU B 1 321 ? 17.078 4.152 0.449 1 97.75 321 LEU B CA 1
ATOM 5170 C C . LEU B 1 321 ? 18.359 3.541 -0.105 1 97.75 321 LEU B C 1
ATOM 5172 O O . LEU B 1 321 ? 18.328 2.51 -0.778 1 97.75 321 LEU B O 1
ATOM 5176 N N . PRO B 1 322 ? 19.5 4.168 0.143 1 97.38 322 PRO B N 1
ATOM 5177 C CA . PRO B 1 322 ? 20.766 3.58 -0.302 1 97.38 322 PRO B CA 1
ATOM 5178 C C . PRO B 1 322 ? 21.156 2.352 0.511 1 97.38 322 PRO B C 1
ATOM 5180 O O . PRO B 1 322 ? 20.641 2.131 1.604 1 97.38 322 PRO B O 1
ATOM 5183 N N . ASP B 1 323 ? 22.078 1.562 0.038 1 97.06 323 ASP B N 1
ATOM 5184 C CA . ASP B 1 323 ? 22.484 0.313 0.669 1 97.06 323 ASP B CA 1
ATOM 5185 C C . ASP B 1 323 ? 23.172 0.576 2.014 1 97.06 323 ASP B C 1
ATOM 5187 O O . ASP B 1 323 ? 23.109 -0.259 2.92 1 97.06 323 ASP B O 1
ATOM 5191 N N . LYS B 1 324 ? 23.812 1.649 2.055 1 96.25 324 LYS B N 1
ATOM 5192 C CA . LYS B 1 324 ? 24.484 2.072 3.287 1 96.25 324 LYS B CA 1
ATOM 5193 C C . LYS B 1 324 ? 24.016 3.463 3.709 1 96.25 324 LYS B C 1
ATOM 5195 O O . LYS B 1 324 ? 23.75 4.32 2.861 1 96.25 324 LYS B O 1
ATOM 5200 N N . GLU B 1 325 ? 23.906 3.602 5.004 1 96.25 325 GLU B N 1
ATOM 5201 C CA . GLU B 1 325 ? 23.547 4.941 5.457 1 96.25 325 GLU B CA 1
ATOM 5202 C C . GLU B 1 325 ? 24.625 5.953 5.094 1 96.25 325 GLU B C 1
ATOM 5204 O O . GLU B 1 325 ? 25.781 5.586 4.891 1 96.25 325 GLU B O 1
ATOM 5209 N N . LEU B 1 326 ? 24.234 7.16 5.062 1 96.12 326 LEU B N 1
ATOM 5210 C CA . LEU B 1 326 ? 25.172 8.211 4.676 1 96.12 326 LEU B CA 1
ATOM 5211 C C . LEU B 1 326 ? 25.859 8.797 5.898 1 96.12 326 LEU B C 1
ATOM 5213 O O . LEU B 1 326 ? 25.281 8.852 6.984 1 96.12 326 LEU B O 1
ATOM 5217 N N . GLU B 1 327 ? 27.062 9.234 5.676 1 94.5 327 GLU B N 1
ATOM 5218 C CA . GLU B 1 327 ? 27.734 9.984 6.73 1 94.5 327 GLU B CA 1
ATOM 5219 C C . GLU B 1 327 ? 27.109 11.359 6.918 1 94.5 327 GLU B C 1
ATOM 5221 O O . GLU B 1 327 ? 26.609 11.953 5.961 1 94.5 327 GLU B O 1
ATOM 5226 N N . TRP B 1 328 ? 27.047 11.781 8.125 1 94.38 328 TRP B N 1
ATOM 5227 C CA . TRP B 1 328 ? 26.547 13.125 8.422 1 94.38 328 TRP B CA 1
ATOM 5228 C C . TRP B 1 328 ? 27.281 13.727 9.617 1 94.38 328 TRP B C 1
ATOM 5230 O O . TRP B 1 328 ? 27.938 13.008 10.375 1 94.38 328 TRP B O 1
ATOM 5240 N N . ASP B 1 329 ? 27.234 15.008 9.734 1 91 329 ASP B N 1
ATOM 5241 C CA . ASP B 1 329 ? 27.953 15.75 10.758 1 91 329 ASP B CA 1
ATOM 5242 C C . ASP B 1 329 ? 27.062 16.062 11.945 1 91 329 ASP B C 1
ATOM 5244 O O . ASP B 1 329 ? 26.109 16.844 11.82 1 91 329 ASP B O 1
ATOM 5248 N N . SER B 1 330 ? 27.484 15.555 13.133 1 93.44 330 SER B N 1
ATOM 5249 C CA . SER B 1 330 ? 26.656 15.727 14.32 1 93.44 330 SER B CA 1
ATOM 5250 C C . SER B 1 330 ? 27.016 17 15.062 1 93.44 330 SER B C 1
ATOM 5252 O O . SER B 1 330 ? 26.391 17.328 16.078 1 93.44 330 SER B O 1
ATOM 5254 N N . THR B 1 331 ? 27.969 17.719 14.578 1 94.94 331 THR B N 1
ATOM 5255 C CA . THR B 1 331 ? 28.469 18.875 15.305 1 94.94 331 THR B CA 1
ATOM 5256 C C . THR B 1 331 ? 27.422 19.984 15.352 1 94.94 331 THR B C 1
ATOM 5258 O O . THR B 1 331 ? 27.438 20.812 16.266 1 94.94 331 THR B O 1
ATOM 5261 N N . SER B 1 332 ? 26.562 19.969 14.43 1 95.5 332 SER B N 1
ATOM 5262 C CA . SER B 1 332 ? 25.578 21.047 14.336 1 95.5 332 SER B CA 1
ATOM 5263 C C . SER B 1 332 ? 24.297 20.688 15.062 1 95.5 332 SER B C 1
ATOM 5265 O O . SER B 1 332 ? 23.359 21.5 15.094 1 95.5 332 SER B O 1
ATOM 5267 N N . VAL B 1 333 ? 24.234 19.578 15.688 1 97.56 333 VAL B N 1
ATOM 5268 C CA . VAL B 1 333 ? 22.984 19.078 16.281 1 97.56 333 VAL B CA 1
ATOM 5269 C C . VAL B 1 333 ? 22.5 20.047 17.359 1 97.56 333 VAL B C 1
ATOM 5271 O O . VAL B 1 333 ? 21.328 20.406 17.391 1 97.56 333 VAL B O 1
ATOM 5274 N N . GLY B 1 334 ? 23.391 20.438 18.234 1 97.19 334 GLY B N 1
ATOM 5275 C CA . GLY B 1 334 ? 23.031 21.344 19.312 1 97.19 334 GLY B CA 1
ATOM 5276 C C . GLY B 1 334 ? 22.453 22.656 18.812 1 97.19 334 GLY B C 1
ATOM 5277 O O . GLY B 1 334 ? 21.406 23.109 19.297 1 97.19 334 GLY B O 1
ATOM 5278 N N . ALA B 1 335 ? 23.109 23.266 17.844 1 97.56 335 ALA B N 1
ATOM 5279 C CA . ALA B 1 335 ? 22.672 24.562 17.312 1 97.56 335 ALA B CA 1
ATOM 5280 C C . ALA B 1 335 ? 21.312 24.438 16.641 1 97.56 335 ALA B C 1
ATOM 5282 O O . ALA B 1 335 ? 20.438 25.281 16.828 1 97.56 335 ALA B O 1
ATOM 5283 N N . VAL B 1 336 ? 21.188 23.453 15.82 1 97.44 336 VAL B N 1
ATOM 5284 C CA . VAL B 1 336 ? 19.938 23.234 15.094 1 97.44 336 VAL B CA 1
ATOM 5285 C C . VAL B 1 336 ? 18.797 22.953 16.078 1 97.44 336 VAL B C 1
ATOM 5287 O O . VAL B 1 336 ? 17.688 23.469 15.938 1 97.44 336 VAL B O 1
ATOM 5290 N N . ALA B 1 337 ? 19.062 22.094 17.047 1 97.75 337 ALA B N 1
ATOM 5291 C CA . ALA B 1 337 ? 18.078 21.781 18.078 1 97.75 337 ALA B CA 1
ATOM 5292 C C . ALA B 1 337 ? 17.594 23.031 18.797 1 97.75 337 ALA B C 1
ATOM 5294 O O . ALA B 1 337 ? 16.406 23.203 19.047 1 97.75 337 ALA B O 1
ATOM 5295 N N . ALA B 1 338 ? 18.5 23.891 19.109 1 97.44 338 ALA B N 1
ATOM 5296 C CA . ALA B 1 338 ? 18.156 25.156 19.781 1 97.44 338 ALA B CA 1
ATOM 5297 C C . ALA B 1 338 ? 17.266 26.016 18.891 1 97.44 338 ALA B C 1
ATOM 5299 O O . ALA B 1 338 ? 16.281 26.594 19.375 1 97.44 338 ALA B O 1
ATOM 5300 N N . GLU B 1 339 ? 17.609 26.094 17.672 1 97 339 GLU B N 1
ATOM 5301 C CA . GLU B 1 339 ? 16.828 26.891 16.734 1 97 339 GLU B CA 1
ATOM 5302 C C . GLU B 1 339 ? 15.406 26.359 16.578 1 97 339 GLU B C 1
ATOM 5304 O O . GLU B 1 339 ? 14.461 27.125 16.438 1 97 339 GLU B O 1
ATOM 5309 N N . LEU B 1 340 ? 15.258 25.047 16.625 1 96.62 340 LEU B N 1
ATOM 5310 C CA . LEU B 1 340 ? 13.969 24.406 16.422 1 96.62 340 LEU B CA 1
ATOM 5311 C C . LEU B 1 340 ? 13.219 24.25 17.734 1 96.62 340 LEU B C 1
ATOM 5313 O O . LEU B 1 340 ? 12.109 23.719 17.766 1 96.62 340 LEU B O 1
ATOM 5317 N N . ASN B 1 341 ? 13.859 24.656 18.828 1 97 341 ASN B N 1
ATOM 5318 C CA . ASN B 1 341 ? 13.289 24.5 20.156 1 97 341 ASN B CA 1
ATOM 5319 C C . ASN B 1 341 ? 12.984 23.031 20.469 1 97 341 ASN B C 1
ATOM 5321 O O . ASN B 1 341 ? 11.867 22.703 20.875 1 97 341 ASN B O 1
ATOM 5325 N N . VAL B 1 342 ? 13.961 22.172 20.109 1 97.81 342 VAL B N 1
ATOM 5326 C CA . VAL B 1 342 ? 13.883 20.75 20.406 1 97.81 342 VAL B CA 1
ATOM 5327 C C . VAL B 1 342 ? 15.047 20.344 21.312 1 97.81 342 VAL B C 1
ATOM 5329 O O . VAL B 1 342 ? 16.172 20.812 21.125 1 97.81 342 VAL B O 1
ATOM 5332 N N . THR B 1 343 ? 14.758 19.578 22.344 1 98.31 343 THR B N 1
ATOM 5333 C CA . THR B 1 343 ? 15.789 18.984 23.172 1 98.31 343 THR B CA 1
ATOM 5334 C C . THR B 1 343 ? 16.078 17.547 22.734 1 98.31 343 THR B C 1
ATOM 5336 O O . THR B 1 343 ? 15.156 16.734 22.609 1 98.31 343 THR B O 1
ATOM 5339 N N . ILE B 1 344 ? 17.312 17.25 22.484 1 98 344 ILE B N 1
ATOM 5340 C CA . ILE B 1 344 ? 17.75 15.906 22.109 1 98 344 ILE B CA 1
ATOM 5341 C C . ILE B 1 344 ? 18.703 15.352 23.172 1 98 344 ILE B C 1
ATOM 5343 O O . ILE B 1 344 ? 19.75 15.938 23.422 1 98 344 ILE B O 1
ATOM 5347 N N . GLU B 1 345 ? 18.328 14.305 23.672 1 95.75 345 GLU B N 1
ATOM 5348 C CA . GLU B 1 345 ? 19.109 13.742 24.766 1 95.75 345 GLU B CA 1
ATOM 5349 C C . GLU B 1 345 ? 20.328 12.992 24.234 1 95.75 345 GLU B C 1
ATOM 5351 O O . GLU B 1 345 ? 20.281 12.406 23.141 1 95.75 345 GLU B O 1
ATOM 5356 N N . GLN B 1 346 ? 21.453 12.977 24.953 1 84.69 346 GLN B N 1
ATOM 5357 C CA . GLN B 1 346 ? 22.719 12.344 24.547 1 84.69 346 GLN B CA 1
ATOM 5358 C C . GLN B 1 346 ? 22.688 10.844 24.812 1 84.69 346 GLN B C 1
ATOM 5360 O O . GLN B 1 346 ? 22.047 10.391 25.766 1 84.69 346 GLN B O 1
#

Sequence (692 aa):
MALWNKQPPPSRVPYAIPQLEGERLTIPGSKGVFRILASSKQTNGLMAVFQSGATLSDAPGFHYHNQAHDVFLVTKGYLKLWNGDKCRIMGPGDFAYVPPKVIHNPEMLGPHTETYGVVTPGDWVDFFRYAAEPYEGLLVPETDNRDLKALLIPKVMAAKGQFDVVFQPDYQPPEVGEWTADDETLPESSQPFFLRANTGPRWMLGGVMSRPFVTTTQSAGVCAISSIESSNEYGASLLSKYMTFQSVDHCLCVLEGTLIVRLKGQSESVFREGETVVIPAGQAFALDFGSKYVRVWSFTDGDGIETLVHRLGTPFEGVVLPDKELEWDSTSVGAVAAELNVTIEQMALWNKQPPPSRVPYAIPQLEGERLTIPGSKGVFRILASSKQTNGLMAVFQSGATLSDAPGFHYHNQAHDVFLVTKGYLKLWNGDKCRIMGPGDFAYVPPKVIHNPEMLGPHTETYGVVTPGDWVDFFRYAAEPYEGLLVPETDNRDLKALLIPKVMAAKGQFDVVFQPDYQPPEVGEWTADDETLPESSQPFFLRANTGPRWMLGGVMSRPFVTTTQSAGVCAISSIESSNEYGASLLSKYMTFQSVDHCLCVLEGTLIVRLKGQSESVFREGETVVIPAGQAFALDFGSKYVRVWSFTDGDGIETLVHRLGTPFEGVVLPDKELEWDSTSVGAVAAELNVTIEQ

pLDDT: mean 95.4, std 4.04, range [61.03, 98.88]

Organism: Aspergillus terreus (NCBI:txid33178)